Protein 2IEW (pdb70)

InterPro domains:
  IPR005522 Inositol polyphosphate kinase [PF03770] (114-352)
  IPR005522 Inositol polyphosphate kinase [PTHR12400] (5-353)
  IPR038286 Inositol polyphosphate kinase superfamily [G3DSA:3.30.470.160] (25-355)

Foldseek 3Di:
DQKDWAFDDPQQVVALVVQVVFDAQVLQAWNWDQWDPVVTITTITGDPCPPFDFKKKWKKWFFLQADDPVDDVVVSVVRPVLSVQACCNVQGMWTAKIKHQDDPVVVVPDDPVQWDDDPVGSIIIGHRVVRSPDDPVCRLVVVLVSLPQNQDDPVLSLVLLVLVLVLLVSVLVNQQPFQKEAHGKIWMKIAHSDVVVCVVVVVDADSGDPDSPVGRMGIHIDDRSPMDGHPPRGGHVRRSSNSVSSNVSSVVVCPPVD/DAFKDWDQADVQLVVALVVQCVADAQNLQAFAWDDWQPCPGTITITTDPCHPFPFKKKWKKWFFLQADFPPDDPVVNVVRPVLSVQACCNVQRMWTAKIKAQDDPVCVVVDDPVQWDDDPPDRIIIGHRVVRSNDDPVCRLVVVVNSLPQNQDDPVLSLVLLVLVLVLLVSVLVNLQPFQKEAHGKIKMKIFHSDVVVCVVVVVDADSGDDDDPCGRMGIHIDDRNRMDGDPPRGGHPRRSSNSVSSSVSSVVVND

Solvent-accessible surface area: 24132 Å² total; per-residue (Å²): 84,87,64,68,100,52,56,20,109,105,44,1,22,93,3,1,106,52,43,81,128,51,20,75,2,50,40,4,1,4,18,45,76,19,65,77,93,130,136,95,65,46,0,15,10,18,23,19,70,127,44,27,55,65,24,0,31,0,28,0,24,0,0,70,57,8,46,28,100,162,30,70,123,134,68,65,82,115,42,97,150,12,15,142,95,12,2,0,27,61,31,0,0,25,1,23,8,4,90,6,8,53,13,90,78,12,39,132,173,20,51,147,107,37,21,96,87,60,116,128,32,49,19,0,84,0,22,117,88,6,0,104,43,34,67,64,161,50,2,34,98,2,0,62,30,1,0,55,3,54,92,6,58,113,77,35,26,34,51,0,23,41,13,0,0,19,2,0,10,54,0,3,8,0,0,20,85,35,67,2,82,1,21,26,0,0,0,20,0,0,1,0,0,30,40,127,41,0,104,136,56,118,45,103,20,78,57,62,54,92,95,58,120,166,30,0,1,4,7,0,0,30,40,0,24,83,0,90,79,10,95,70,144,28,59,2,82,31,0,5,54,0,0,39,26,0,10,71,15,0,28,134,9,3,74,150,104,94,174,35,92,50,58,109,60,73,10,155,82,40,3,16,104,4,2,100,67,46,71,116,45,22,75,0,34,40,5,0,5,15,31,70,17,58,72,111,143,121,117,67,53,1,13,7,23,13,22,67,122,51,30,56,68,19,1,23,0,28,0,24,0,0,67,54,8,58,21,102,147,20,80,134,157,76,60,88,125,24,102,166,19,14,142,94,11,1,0,18,55,31,0,0,18,1,16,14,9,67,10,6,51,27,96,94,34,37,132,144,17,56,145,107,46,18,90,101,48,124,128,40,48,11,5,81,3,33,117,92,9,0,74,42,37,62,58,153,50,1,35,93,2,0,66,38,1,0,42,4,52,86,8,56,111,78,30,30,75,46,0,22,38,16,0,0,18,3,0,11,54,0,2,6,0,0,14,86,34,58,0,69,1,22,28,0,0,0,20,0,0,1,0,0,28,44,128,44,0,108,145,65,121,52,95,28,107,69,65,51,78,143,97,89,183,36,0,1,5,3,0,0,31,48,0,24,79,2,80,70,7,101,75,120,7,15,2,68,29,0,8,54,0,0,35,27,0,9,72,8,0,33,128,29,14,134

Secondary structure (DSSP, 8-state):
--EEEEEPPHHHHHHHHHH--PPPGGGGSPPEEEEEE---EEEEEE-TTTT-SSEEEEEEEE-S----TT--HHHHHHHHHHHHHSHHHHHSEEEEEEEEE--HHHHHHS-GGGEE--SS-SEEEE-HHHHHH--TTTHHHHHHHHH--TTS-HHHHHHHHHHHHHHHHHHHHHHHH--EEESSEEEEEEEE--HHHHHHTTT---SSPPPS----EEEEEE--TTEEE-TTS---HHHHHHHHHHHHHHHHHTTT--/--SEEEEE--HHHHHHHHHH--PPPGGGTSPPEEEEEE---EEEEEE-TTTT-SSEEEEEEEE-S----TT--HHHHHHHHHHHHTSHHHHHSEEEEEEEEE--TTTGGGS-GGGEE--SSSSEEEE-HHHHHH--TTTHHHHHHHHH--TTS-HHHHHHHHHHHHHHHHHHHHHHHH--EEESS-EEEEEEE--HHHHHHHTT---SSPPP-----EEEEEE--TTEEE-TTS---HHHHHHHHHHHHHHHHHH-

Sequence (514 aa):
GLLIFKPAFPQELEFYKAIQGDAPLCSWMPTYLGVLNESKQYLVLENLLYGFSKPNILDIKLGKTLYDSKASLEKRERMKRVSETTTSGSLGFRICGMKIQKNPSVLNQLSLEYYEEEADSDYIFINKLYGRSRTDQNVSDAIELYFNNPHLSDARKHQLKKTFLKRLQLFYNTMLEEEVRMISSSLLFIYEGDPERWELLNDVDKLMRDDFIDSLSSMSLIDFAHSEITPGKGYDENVIEGVETLLDIFMKFLEHHHDGLLIFKPAFPQELEFYKAIQGDAPLCSWMPTYLGVLNESKQYLVLENLLYGFSKPNILDIKLGKTLYDSKASLEKRERMKRVSETTTSGSLGFRICGMKIQKNPSVLNQLSLEYYEEEADSDYIFINKLYGRSRTDQNVSDAIELYFNNPHLSDARKHQLKKTFLKRLQLFYNTMLEEEVRMISSSLLFIYEGDPERWELLNDVDKLMRDDFIDSLSSMSLIDFAHSEITPGKGYDENVIEGVETLLDIFMKFLE

Nearest PDB structures (foldseek):
  2if8-assembly1_A  TM=1.002E+00  e=9.089E-51  Saccharomyces cerevisiae
  4o4d-assembly1_A  TM=8.044E-01  e=6.545E-17  Entamoeba histolytica HM-1:IMSS-A
  8omi-assembly1_A  TM=8.058E-01  e=1.778E-16  Entamoeba histolytica
  4o4b-assembly1_B  TM=8.090E-01  e=6.482E-16  Entamoeba histolytica HM-1:IMSS-A
  8ppg-assembly2_B  TM=7.981E-01  e=2.207E-14  Homo sapiens

Radius of gyration: 25.8 Å; Cα contacts (8 Å, |Δi|>4): 994; chains: 2; bounding box: 56×82×56 Å

B-factor: mean 34.39, std 13.7, range [11.61, 88.16]

Structure (mmCIF, N/CA/C/O backbone):
data_2IEW
#
_entry.id   2IEW
#
_cell.length_a   186.510
_cell.length_b   186.510
_cell.length_c   50.120
_cell.angle_alpha   90.00
_cell.angle_beta   90.00
_cell.angle_gamma   120.00
#
_symmetry.space_group_name_H-M   'P 63'
#
loop_
_entity.id
_entity.type
_entity.pdbx_description
1 polymer 'Inositol polyphosphate multikinase'
2 non-polymer 'CALCIUM ION'
3 water water
#
loop_
_atom_site.group_PDB
_atom_site.id
_atom_site.type_symbol
_atom_site.label_atom_id
_atom_site.label_alt_id
_atom_site.label_comp_id
_atom_site.label_asym_id
_atom_site.label_entity_id
_atom_site.label_seq_id
_atom_site.pdbx_PDB_ins_code
_atom_site.Cartn_x
_atom_site.Cartn_y
_atom_site.Cartn_z
_atom_site.occupancy
_atom_site.B_iso_or_equiv
_atom_site.auth_seq_id
_atom_site.auth_comp_id
_atom_site.auth_asym_id
_atom_site.auth_atom_id
_atom_site.pdbx_PDB_model_num
ATOM 1 N N . GLY A 1 26 ? 14.043 71.831 31.129 1.00 38.46 26 GLY A N 1
ATOM 2 C CA . GLY A 1 26 ? 14.705 71.604 32.448 1.00 38.04 26 GLY A CA 1
ATOM 3 C C . GLY A 1 26 ? 14.610 72.838 33.323 1.00 37.96 26 GLY A C 1
ATOM 4 O O . GLY A 1 26 ? 15.629 73.395 33.737 1.00 38.00 26 GLY A O 1
ATOM 5 N N . LEU A 1 27 ? 13.383 73.277 33.596 1.00 37.96 27 LEU A N 1
ATOM 6 C CA . LEU A 1 27 ? 13.165 74.449 34.440 1.00 37.84 27 LEU A CA 1
ATOM 7 C C . LEU A 1 27 ? 13.440 74.170 35.914 1.00 37.22 27 LEU A C 1
ATOM 8 O O . LEU A 1 27 ? 13.829 75.075 36.652 1.00 37.33 27 LEU A O 1
ATOM 13 N N . LEU A 1 28 ? 13.234 72.912 36.317 1.00 37.11 28 LEU A N 1
ATOM 14 C CA . LEU A 1 28 ? 13.246 72.482 37.718 1.00 36.37 28 LEU A CA 1
ATOM 15 C C . LEU A 1 28 ? 14.285 71.410 38.044 1.00 36.59 28 LEU A C 1
ATOM 16 O O . LEU A 1 28 ? 14.687 70.628 37.187 1.00 36.44 28 LEU A O 1
ATOM 21 N N . ILE A 1 29 ? 14.711 71.412 39.305 1.00 36.44 29 ILE A N 1
ATOM 22 C CA . ILE A 1 29 ? 15.625 70.436 39.882 1.00 36.46 29 ILE A CA 1
ATOM 23 C C . ILE A 1 29 ? 14.900 69.685 41.005 1.00 36.06 29 ILE A C 1
ATOM 24 O O . ILE A 1 29 ? 14.087 70.267 41.735 1.00 35.75 29 ILE A O 1
ATOM 29 N N . PHE A 1 30 ? 15.183 68.391 41.122 1.00 35.68 30 PHE A N 1
ATOM 30 C CA . PHE A 1 30 ? 14.650 67.586 42.201 1.00 35.70 30 PHE A CA 1
ATOM 31 C C . PHE A 1 30 ? 15.786 67.020 43.028 1.00 35.87 30 PHE A C 1
ATOM 32 O O . PHE A 1 30 ? 16.504 66.125 42.587 1.00 36.39 30 PHE A O 1
ATOM 40 N N . LYS A 1 31 ? 15.946 67.568 44.226 1.00 35.74 31 LYS A N 1
ATOM 41 C CA . LYS A 1 31 ? 17.030 67.212 45.130 1.00 35.51 31 LYS A CA 1
ATOM 42 C C . LYS A 1 31 ? 16.453 66.421 46.298 1.00 35.64 31 LYS A C 1
ATOM 43 O O . LYS A 1 31 ? 15.443 66.829 46.861 1.00 35.09 31 LYS A O 1
ATOM 49 N N . PRO A 1 32 ? 17.082 65.286 46.679 1.00 35.75 32 PRO A N 1
ATOM 50 C CA . PRO A 1 32 ? 16.559 64.593 47.859 1.00 35.51 32 PRO A CA 1
ATOM 51 C C . PRO A 1 32 ? 16.451 65.543 49.054 1.00 35.38 32 PRO A C 1
ATOM 52 O O . PRO A 1 32 ? 17.368 66.331 49.303 1.00 34.62 32 PRO A O 1
ATOM 56 N N . ALA A 1 33 ? 15.315 65.489 49.752 1.00 35.40 33 ALA A N 1
ATOM 57 C CA . ALA A 1 33 ? 15.053 66.404 50.864 1.00 35.52 33 ALA A CA 1
ATOM 58 C C . ALA A 1 33 ? 15.802 66.029 52.133 1.00 35.59 33 ALA A C 1
ATOM 59 O O . ALA A 1 33 ? 15.632 64.942 52.666 1.00 35.76 33 ALA A O 1
ATOM 61 N N . PHE A 1 34 ? 16.636 66.940 52.615 1.00 35.64 34 PHE A N 1
ATOM 62 C CA . PHE A 1 34 ? 17.103 66.850 53.983 1.00 35.48 34 PHE A CA 1
ATOM 63 C C . PHE A 1 34 ? 16.312 67.855 54.806 1.00 34.14 34 PHE A C 1
ATOM 64 O O . PHE A 1 34 ? 16.275 69.035 54.459 1.00 33.17 34 PHE A O 1
ATOM 72 N N . PRO A 1 35 ? 15.651 67.387 55.885 1.00 33.19 35 PRO A N 1
ATOM 73 C CA . PRO A 1 35 ? 14.764 68.271 56.648 1.00 32.45 35 PRO A CA 1
ATOM 74 C C . PRO A 1 35 ? 15.389 69.614 57.031 1.00 31.19 35 PRO A C 1
ATOM 75 O O . PRO A 1 35 ? 14.707 70.631 56.964 1.00 31.57 35 PRO A O 1
ATOM 79 N N . GLN A 1 36 ? 16.664 69.642 57.406 1.00 30.09 36 GLN A N 1
ATOM 80 C CA . GLN A 1 36 ? 17.270 70.927 57.773 1.00 28.39 36 GLN A CA 1
ATOM 81 C C . GLN A 1 36 ? 17.389 71.888 56.579 1.00 27.13 36 GLN A C 1
ATOM 82 O O . GLN A 1 36 ? 17.257 73.097 56.743 1.00 26.28 36 GLN A O 1
ATOM 88 N N . GLU A 1 37 ? 17.654 71.350 55.390 1.00 25.91 37 GLU A N 1
ATOM 89 C CA . GLU A 1 37 ? 17.733 72.184 54.190 1.00 25.40 37 GLU A CA 1
ATOM 90 C C . GLU A 1 37 ? 16.341 72.694 53.830 1.00 25.51 37 GLU A C 1
ATOM 91 O O . GLU A 1 37 ? 16.178 73.882 53.551 1.00 25.37 37 GLU A O 1
ATOM 97 N N . LEU A 1 38 ? 15.339 71.812 53.875 1.00 26.05 38 LEU A N 1
ATOM 98 C CA . LEU A 1 38 ? 13.966 72.232 53.683 1.00 26.90 38 LEU A CA 1
ATOM 99 C C . LEU A 1 38 ? 13.576 73.330 54.677 1.00 26.94 38 LEU A C 1
ATOM 100 O O . LEU A 1 38 ? 12.962 74.325 54.292 1.00 27.39 38 LEU A O 1
ATOM 105 N N . GLU A 1 39 ? 13.921 73.159 55.952 1.00 27.36 39 GLU A N 1
ATOM 106 C CA . GLU A 1 39 ? 13.598 74.191 56.942 1.00 27.36 39 GLU A CA 1
ATOM 107 C C . GLU A 1 39 ? 14.272 75.529 56.645 1.00 26.25 39 GLU A C 1
ATOM 108 O O . GLU A 1 39 ? 13.670 76.578 56.854 1.00 26.14 39 GLU A O 1
ATOM 114 N N . PHE A 1 40 ? 15.515 75.491 56.166 1.00 24.95 40 PHE A N 1
ATOM 115 C CA . PHE A 1 40 ? 16.224 76.722 55.801 1.00 24.05 40 PHE A CA 1
ATOM 116 C C . PHE A 1 40 ? 15.563 77.478 54.640 1.00 23.72 40 PHE A C 1
ATOM 117 O O . PHE A 1 40 ? 15.422 78.708 54.703 1.00 23.10 40 PHE A O 1
ATOM 125 N N . TYR A 1 41 ? 15.180 76.756 53.583 1.00 24.18 41 TYR A N 1
ATOM 126 C CA . TYR A 1 41 ? 14.462 77.380 52.456 1.00 23.96 41 TYR A CA 1
ATOM 127 C C . TYR A 1 41 ? 13.152 77.983 52.913 1.00 25.21 41 TYR A C 1
ATOM 128 O O . TYR A 1 41 ? 12.813 79.104 52.526 1.00 25.26 41 TYR A O 1
ATOM 137 N N . LYS A 1 42 ? 12.420 77.232 53.732 1.00 26.42 42 LYS A N 1
ATOM 138 C CA . LYS A 1 42 ? 11.142 77.690 54.283 1.00 28.34 42 LYS A CA 1
ATOM 139 C C . LYS A 1 42 ? 11.318 78.917 55.182 1.00 28.95 42 LYS A C 1
ATOM 140 O O . LYS A 1 42 ? 10.536 79.859 55.116 1.00 29.74 42 LYS A O 1
ATOM 146 N N . ALA A 1 43 ? 12.364 78.925 56.006 1.00 30.11 43 ALA A N 1
ATOM 147 C CA . ALA A 1 43 ? 12.605 80.066 56.882 1.00 30.50 43 ALA A CA 1
ATOM 148 C C . ALA A 1 43 ? 12.978 81.333 56.110 1.00 31.14 43 ALA A C 1
ATOM 149 O O . ALA A 1 43 ? 12.566 82.425 56.489 1.00 31.34 43 ALA A O 1
ATOM 151 N N . ILE A 1 44 ? 13.762 81.197 55.048 1.00 31.78 44 ILE A N 1
ATOM 152 C CA . ILE A 1 44 ? 14.159 82.358 54.246 1.00 33.35 44 ILE A CA 1
ATOM 153 C C . ILE A 1 44 ? 13.034 82.855 53.325 1.00 34.90 44 ILE A C 1
ATOM 154 O O . ILE A 1 44 ? 12.665 84.037 53.370 1.00 35.30 44 ILE A O 1
ATOM 159 N N . GLN A 1 45 ? 12.476 81.942 52.523 1.00 36.21 45 GLN A N 1
ATOM 160 C CA . GLN A 1 45 ? 11.661 82.302 51.346 1.00 37.16 45 GLN A CA 1
ATOM 161 C C . GLN A 1 45 ? 10.160 82.255 51.594 1.00 37.12 45 GLN A C 1
ATOM 162 O O . GLN A 1 45 ? 9.696 81.616 52.544 1.00 37.92 45 GLN A O 1
ATOM 168 N N . GLY A 1 58 ? 20.096 99.596 50.429 1.00 28.95 58 GLY A N 1
ATOM 169 C CA . GLY A 1 58 ? 19.363 98.645 49.619 1.00 28.50 58 GLY A CA 1
ATOM 170 C C . GLY A 1 58 ? 20.209 97.443 49.231 1.00 28.30 58 GLY A C 1
ATOM 171 O O . GLY A 1 58 ? 20.311 97.107 48.044 1.00 28.92 58 GLY A O 1
ATOM 172 N N . ASP A 1 59 ? 20.816 96.786 50.217 1.00 27.23 59 ASP A N 1
ATOM 173 C CA . ASP A 1 59 ? 21.560 95.550 49.951 1.00 26.44 59 ASP A CA 1
ATOM 174 C C . ASP A 1 59 ? 20.591 94.439 49.590 1.00 25.56 59 ASP A C 1
ATOM 175 O O . ASP A 1 59 ? 19.449 94.446 50.041 1.00 25.89 59 ASP A O 1
ATOM 180 N N . ALA A 1 60 ? 21.026 93.498 48.761 1.00 24.12 60 ALA A N 1
ATOM 181 C CA . ALA A 1 60 ? 20.164 92.396 48.377 1.00 23.63 60 ALA A CA 1
ATOM 182 C C . ALA A 1 60 ? 19.890 91.482 49.578 1.00 23.14 60 ALA A C 1
ATOM 183 O O . ALA A 1 60 ? 20.807 91.221 50.365 1.00 23.00 60 ALA A O 1
ATOM 185 N N . PRO A 1 61 ? 18.640 90.970 49.718 1.00 22.44 61 PRO A N 1
ATOM 186 C CA . PRO A 1 61 ? 18.404 89.974 50.766 1.00 22.44 61 PRO A CA 1
ATOM 187 C C . PRO A 1 61 ? 18.994 88.634 50.363 1.00 22.15 61 PRO A C 1
ATOM 188 O O . PRO A 1 61 ? 19.165 88.373 49.164 1.00 22.18 61 PRO A O 1
ATOM 192 N N . LEU A 1 62 ? 19.282 87.794 51.352 1.00 22.38 62 LEU A N 1
ATOM 193 C CA . LEU A 1 62 ? 19.860 86.475 51.104 1.00 22.71 62 LEU A CA 1
ATOM 194 C C . LEU A 1 62 ? 19.073 85.686 50.063 1.00 22.74 62 LEU A C 1
ATOM 195 O O . LEU A 1 62 ? 19.676 85.031 49.230 1.00 21.89 62 LEU A O 1
ATOM 200 N N . CYS A 1 63 ? 17.738 85.758 50.099 1.00 23.21 63 CYS A N 1
ATOM 201 C CA . CYS A 1 63 ? 16.912 84.909 49.224 1.00 24.05 63 CYS A CA 1
ATOM 202 C C . CYS A 1 63 ? 17.184 85.172 47.755 1.00 23.36 63 CYS A C 1
ATOM 203 O O . CYS A 1 63 ? 16.964 84.296 46.916 1.00 23.92 63 CYS A O 1
ATOM 206 N N . SER A 1 64 ? 17.649 86.370 47.432 1.00 22.38 64 SER A N 1
ATOM 207 C CA . SER A 1 64 ? 17.847 86.710 46.037 1.00 23.01 64 SER A CA 1
ATOM 208 C C . SER A 1 64 ? 19.110 86.030 45.461 1.00 22.10 64 SER A C 1
ATOM 209 O O . SER A 1 64 ? 19.295 86.004 44.237 1.00 21.92 64 SER A O 1
ATOM 212 N N . TRP A 1 65 ? 19.954 85.467 46.335 1.00 20.85 65 TRP A N 1
ATOM 213 C CA . TRP A 1 65 ? 21.160 84.720 45.891 1.00 20.31 65 TRP A CA 1
ATOM 214 C C . TRP A 1 65 ? 20.855 83.237 45.757 1.00 20.63 65 TRP A C 1
ATOM 215 O O . TRP A 1 65 ? 21.598 82.509 45.137 1.00 20.81 65 TRP A O 1
ATOM 226 N N . MET A 1 66 ? 19.759 82.798 46.369 1.00 20.89 66 MET A N 1
ATOM 227 C CA . MET A 1 66 ? 19.431 81.383 46.486 1.00 22.36 66 MET A CA 1
ATOM 228 C C . MET A 1 66 ? 18.604 80.943 45.288 1.00 22.12 66 MET A C 1
ATOM 229 O O . MET A 1 66 ? 17.910 81.788 44.707 1.00 22.57 66 MET A O 1
ATOM 234 N N . PRO A 1 67 ? 18.619 79.631 44.933 1.00 22.06 67 PRO A N 1
ATOM 235 C CA . PRO A 1 67 ? 17.602 79.168 43.959 1.00 22.27 67 PRO A CA 1
ATOM 236 C C . PRO A 1 67 ? 16.218 79.362 44.551 1.00 22.61 67 PRO A C 1
ATOM 237 O O . PRO A 1 67 ? 16.067 79.337 45.780 1.00 21.35 67 PRO A O 1
ATOM 241 N N . THR A 1 68 ? 15.207 79.575 43.703 1.00 23.21 68 THR A N 1
ATOM 242 C CA . THR A 1 68 ? 13.855 79.651 44.190 1.00 24.06 68 THR A CA 1
ATOM 243 C C . THR A 1 68 ? 13.392 78.268 44.629 1.00 23.98 68 THR A C 1
ATOM 244 O O . THR A 1 68 ? 13.449 77.306 43.872 1.00 24.05 68 THR A O 1
ATOM 248 N N . TYR A 1 69 ? 12.919 78.186 45.857 1.00 24.19 69 TYR A N 1
ATOM 249 C CA . TYR A 1 69 ? 12.347 76.968 46.390 1.00 24.77 69 TYR A CA 1
ATOM 250 C C . TYR A 1 69 ? 10.850 76.933 46.028 1.00 25.76 69 TYR A C 1
ATOM 251 O O . TYR A 1 69 ? 10.131 77.891 46.316 1.00 25.74 69 TYR A O 1
ATOM 260 N N . LEU A 1 70 ? 10.380 75.845 45.407 1.00 26.49 70 LEU A N 1
ATOM 261 C CA . LEU A 1 70 ? 8.978 75.766 44.951 1.00 26.93 70 LEU A CA 1
ATOM 262 C C . LEU A 1 70 ? 8.057 74.860 45.757 1.00 27.60 70 LEU A C 1
ATOM 263 O O . LEU A 1 70 ? 6.837 75.035 45.735 1.00 27.59 70 LEU A O 1
ATOM 268 N N . GLY A 1 71 ? 8.637 73.884 46.440 1.00 28.26 71 GLY A N 1
ATOM 269 C CA . GLY A 1 71 ? 7.866 72.933 47.223 1.00 28.27 71 GLY A CA 1
ATOM 270 C C . GLY A 1 71 ? 8.525 71.573 47.269 1.00 29.26 71 GLY A C 1
ATOM 271 O O . GLY A 1 71 ? 9.744 71.438 47.073 1.00 28.41 71 GLY A O 1
ATOM 272 N N . VAL A 1 72 ? 7.727 70.559 47.559 1.00 30.19 72 VAL A N 1
ATOM 273 C CA . VAL A 1 72 ? 8.243 69.206 47.658 1.00 31.98 72 VAL A CA 1
ATOM 274 C C . VAL A 1 72 ? 7.503 68.251 46.738 1.00 33.52 72 VAL A C 1
ATOM 275 O O . VAL A 1 72 ? 6.322 68.445 46.424 1.00 33.97 72 VAL A O 1
ATOM 279 N N . LEU A 1 73 ? 8.209 67.216 46.310 1.00 35.27 73 LEU A N 1
ATOM 280 C CA . LEU A 1 73 ? 7.600 66.139 45.567 1.00 37.44 73 LEU A CA 1
ATOM 281 C C . LEU A 1 73 ? 7.817 64.844 46.341 1.00 39.17 73 LEU A C 1
ATOM 282 O O . LEU A 1 73 ? 8.907 64.602 46.848 1.00 38.91 73 LEU A O 1
ATOM 287 N N . ASN A 1 74 ? 6.768 64.032 46.463 1.00 41.72 74 ASN A N 1
ATOM 288 C CA . ASN A 1 74 ? 6.881 62.736 47.148 1.00 44.23 74 ASN A CA 1
ATOM 289 C C . ASN A 1 74 ? 6.893 61.543 46.180 1.00 45.93 74 ASN A C 1
ATOM 290 O O . ASN A 1 74 ? 6.298 61.607 45.099 1.00 46.48 74 ASN A O 1
ATOM 295 N N . GLU A 1 75 ? 7.568 60.462 46.577 1.00 47.78 75 GLU A N 1
ATOM 296 C CA . GLU A 1 75 ? 7.725 59.264 45.736 1.00 49.32 75 GLU A CA 1
ATOM 297 C C . GLU A 1 75 ? 6.546 58.301 45.890 1.00 49.49 75 GLU A C 1
ATOM 298 O O . GLU A 1 75 ? 6.311 57.754 46.973 1.00 50.09 75 GLU A O 1
ATOM 304 N N . SER A 1 111 ? 8.117 56.253 51.167 1.00 49.80 111 SER A N 1
ATOM 305 C CA . SER A 1 111 ? 8.240 57.362 50.222 1.00 49.61 111 SER A CA 1
ATOM 306 C C . SER A 1 111 ? 9.574 58.108 50.349 1.00 49.44 111 SER A C 1
ATOM 307 O O . SER A 1 111 ? 10.128 58.245 51.445 1.00 49.57 111 SER A O 1
ATOM 310 N N . LYS A 1 112 ? 10.069 58.579 49.205 1.00 48.82 112 LYS A N 1
ATOM 311 C CA . LYS A 1 112 ? 11.253 59.431 49.105 1.00 48.18 112 LYS A CA 1
ATOM 312 C C . LYS A 1 112 ? 10.773 60.861 48.818 1.00 47.11 112 LYS A C 1
ATOM 313 O O . LYS A 1 112 ? 9.959 61.068 47.913 1.00 47.40 112 LYS A O 1
ATOM 319 N N . GLN A 1 113 ? 11.246 61.837 49.592 1.00 45.57 113 GLN A N 1
ATOM 320 C CA . GLN A 1 113 ? 10.881 63.252 49.368 1.00 44.01 113 GLN A CA 1
ATOM 321 C C . GLN A 1 113 ? 11.993 64.064 48.656 1.00 42.30 113 GLN A C 1
ATOM 322 O O . GLN A 1 113 ? 13.178 63.886 48.940 1.00 42.02 113 GLN A O 1
ATOM 328 N N . TYR A 1 114 ? 11.593 64.935 47.723 1.00 40.19 114 TYR A N 1
ATOM 329 C CA . TYR A 1 114 ? 12.522 65.795 46.965 1.00 38.14 114 TYR A CA 1
ATOM 330 C C . TYR A 1 114 ? 12.166 67.260 47.137 1.00 36.62 114 TYR A C 1
ATOM 331 O O . TYR A 1 114 ? 10.984 67.600 47.194 1.00 35.97 114 TYR A O 1
ATOM 340 N N . LEU A 1 115 ? 13.183 68.119 47.229 1.00 34.66 115 LEU A N 1
ATOM 341 C CA . LEU A 1 115 ? 12.987 69.558 47.152 1.00 32.86 115 LEU A CA 1
ATOM 342 C C . LEU A 1 115 ? 12.875 69.892 45.696 1.00 31.68 115 LEU A C 1
ATOM 343 O O . LEU A 1 115 ? 13.671 69.413 44.895 1.00 31.04 115 LEU A O 1
ATOM 348 N N . VAL A 1 116 ? 11.913 70.737 45.355 1.00 30.00 116 VAL A N 1
ATOM 349 C CA . VAL A 1 116 ? 11.782 71.197 43.991 1.00 29.01 116 VAL A CA 1
ATOM 350 C C . VAL A 1 116 ? 12.360 72.594 43.940 1.00 28.13 116 VAL A C 1
ATOM 351 O O . VAL A 1 116 ? 11.859 73.501 44.601 1.00 28.06 116 VAL A O 1
ATOM 355 N N . LEU A 1 117 ? 13.420 72.761 43.154 1.00 26.81 117 LEU A N 1
ATOM 356 C CA . LEU A 1 117 ? 14.079 74.052 43.050 1.00 25.71 117 LEU A CA 1
ATOM 357 C C . LEU A 1 117 ? 14.154 74.513 41.617 1.00 25.12 117 LEU A C 1
ATOM 358 O O . LEU A 1 117 ? 14.121 73.701 40.702 1.00 24.81 117 LEU A O 1
ATOM 363 N N . GLU A 1 118 ? 14.218 75.829 41.435 1.00 24.62 118 GLU A N 1
ATOM 364 C CA . GLU A 1 118 ? 14.574 76.435 40.164 1.00 25.27 118 GLU A CA 1
ATOM 365 C C . GLU A 1 118 ? 15.922 75.857 39.724 1.00 24.40 118 GLU A C 1
ATOM 366 O O . GLU A 1 118 ? 16.847 75.815 40.519 1.00 24.57 118 GLU A O 1
ATOM 372 N N . ASN A 1 119 ? 16.006 75.385 38.480 1.00 24.33 119 ASN A N 1
ATOM 373 C CA . ASN A 1 119 ? 17.270 74.962 37.868 1.00 23.87 119 ASN A CA 1
ATOM 374 C C . ASN A 1 119 ? 18.102 76.161 37.444 1.00 23.25 119 ASN A C 1
ATOM 375 O O . ASN A 1 119 ? 17.755 76.877 36.508 1.00 22.15 119 ASN A O 1
ATOM 380 N N . LEU A 1 120 ? 19.229 76.356 38.119 1.00 22.66 120 LEU A N 1
ATOM 381 C CA . LEU A 1 120 ? 20.076 77.504 37.841 1.00 22.59 120 LEU A CA 1
ATOM 382 C C . LEU A 1 120 ? 20.753 77.469 36.446 1.00 22.45 120 LEU A C 1
ATOM 383 O O . LEU A 1 120 ? 21.199 78.509 35.938 1.00 21.37 120 LEU A O 1
ATOM 388 N N . LEU A 1 121 ? 20.824 76.272 35.859 1.00 22.44 121 LEU A N 1
ATOM 389 C CA . LEU A 1 121 ? 21.375 76.052 34.509 1.00 23.55 121 LEU A CA 1
ATOM 390 C C . LEU A 1 121 ? 20.405 76.433 33.399 1.00 24.32 121 LEU A C 1
ATOM 391 O O . LEU A 1 121 ? 20.818 76.657 32.266 1.00 24.03 121 LEU A O 1
ATOM 396 N N . TYR A 1 122 ? 19.118 76.527 33.726 1.00 26.13 122 TYR A N 1
ATOM 397 C CA . TYR A 1 122 ? 18.105 76.832 32.718 1.00 27.49 122 TYR A CA 1
ATOM 398 C C . TYR A 1 122 ? 18.422 78.085 31.916 1.00 27.33 122 TYR A C 1
ATOM 399 O O . TYR A 1 122 ? 18.754 79.128 32.477 1.00 27.44 122 TYR A O 1
ATOM 408 N N . GLY A 1 123 ? 18.319 77.988 30.591 1.00 27.12 123 GLY A N 1
ATOM 409 C CA . GLY A 1 123 ? 18.554 79.163 29.751 1.00 26.66 123 GLY A CA 1
ATOM 410 C C . GLY A 1 123 ? 19.964 79.318 29.207 1.00 26.68 123 GLY A C 1
ATOM 411 O O . GLY A 1 123 ? 20.176 80.053 28.236 1.00 27.11 123 GLY A O 1
ATOM 412 N N . PHE A 1 124 ? 20.937 78.652 29.834 1.00 25.37 124 PHE A N 1
ATOM 413 C CA . PHE A 1 124 ? 22.306 78.671 29.332 1.00 24.29 124 PHE A CA 1
ATOM 414 C C . PHE A 1 124 ? 22.406 77.736 28.160 1.00 24.31 124 PHE A C 1
ATOM 415 O O . PHE A 1 124 ? 21.806 76.658 28.160 1.00 24.91 124 PHE A O 1
ATOM 423 N N . SER A 1 125 ? 23.168 78.140 27.159 1.00 24.03 125 SER A N 1
ATOM 424 C CA . SER A 1 125 ? 23.449 77.251 26.029 1.00 24.43 125 SER A CA 1
ATOM 425 C C . SER A 1 125 ? 24.572 76.250 26.356 1.00 24.14 125 SER A C 1
ATOM 426 O O . SER A 1 125 ? 24.374 75.019 26.307 1.00 24.70 125 SER A O 1
ATOM 429 N N . LYS A 1 126 ? 25.747 76.779 26.691 1.00 23.00 126 LYS A N 1
ATOM 430 C CA . LYS A 1 126 ? 26.864 75.973 27.137 1.00 22.77 126 LYS A CA 1
ATOM 431 C C . LYS A 1 126 ? 27.265 76.494 28.523 1.00 21.76 126 LYS A C 1
ATOM 432 O O . LYS A 1 126 ? 28.177 77.303 28.626 1.00 21.92 126 LYS A O 1
ATOM 438 N N . PRO A 1 127 ? 26.540 76.086 29.592 1.00 21.22 127 PRO A N 1
ATOM 439 C CA . PRO A 1 127 ? 26.919 76.574 30.932 1.00 20.84 127 PRO A CA 1
ATOM 440 C C . PRO A 1 127 ? 28.285 76.041 31.343 1.00 20.07 127 PRO A C 1
ATOM 441 O O . PRO A 1 127 ? 28.573 74.869 31.086 1.00 20.49 127 PRO A O 1
ATOM 445 N N . ASN A 1 128 ? 29.123 76.906 31.921 1.00 19.59 128 ASN A N 1
ATOM 446 C CA . ASN A 1 128 ? 30.398 76.533 32.539 1.00 19.01 128 ASN A CA 1
ATOM 447 C C . ASN A 1 128 ? 30.324 76.831 34.054 1.00 18.63 128 ASN A C 1
ATOM 448 O O . ASN A 1 128 ? 30.122 77.984 34.442 1.00 16.78 128 ASN A O 1
ATOM 453 N N . ILE A 1 129 ? 30.482 75.788 34.878 1.00 17.89 129 ILE A N 1
ATOM 454 C CA . ILE A 1 129 ? 30.074 75.774 36.297 1.00 17.23 129 ILE A CA 1
ATOM 455 C C . ILE A 1 129 ? 31.237 75.628 37.245 1.00 17.99 129 ILE A C 1
ATOM 456 O O . ILE A 1 129 ? 32.103 74.773 37.049 1.00 17.72 129 ILE A O 1
ATOM 461 N N . LEU A 1 130 ? 31.256 76.464 38.281 1.00 17.91 130 LEU A N 1
ATOM 462 C CA . LEU A 1 130 ? 32.271 76.401 39.321 1.00 17.82 130 LEU A CA 1
ATOM 463 C C . LEU A 1 130 ? 31.567 76.376 40.669 1.00 18.39 130 LEU A C 1
ATOM 464 O O . LEU A 1 130 ? 30.784 77.266 40.958 1.00 17.67 130 LEU A O 1
ATOM 469 N N . ASP A 1 131 ? 31.844 75.344 41.469 1.00 18.73 131 ASP A N 1
ATOM 470 C CA . ASP A 1 131 ? 31.319 75.221 42.829 1.00 19.55 131 ASP A CA 1
ATOM 471 C C . ASP A 1 131 ? 32.433 75.500 43.867 1.00 18.91 131 ASP A C 1
ATOM 472 O O . ASP A 1 131 ? 33.460 74.850 43.879 1.00 18.77 131 ASP A O 1
ATOM 477 N N . ILE A 1 132 ? 32.217 76.503 44.712 1.00 18.71 132 ILE A N 1
ATOM 478 C CA . ILE A 1 132 ? 33.158 76.869 45.779 1.00 17.85 132 ILE A CA 1
ATOM 479 C C . ILE A 1 132 ? 32.490 76.735 47.153 1.00 18.08 132 ILE A C 1
ATOM 480 O O . ILE A 1 132 ? 31.408 77.304 47.380 1.00 17.85 132 ILE A O 1
ATOM 485 N N . LYS A 1 133 ? 33.102 75.940 48.033 1.00 16.97 133 LYS A N 1
ATOM 486 C CA . LYS A 1 133 ? 32.660 75.790 49.428 1.00 17.96 133 LYS A CA 1
ATOM 487 C C . LYS A 1 133 ? 33.136 76.947 50.299 1.00 18.08 133 LYS A C 1
ATOM 488 O O . LYS A 1 133 ? 34.321 77.271 50.293 1.00 18.28 133 LYS A O 1
ATOM 494 N N . LEU A 1 134 ? 32.214 77.540 51.051 1.00 17.58 134 LEU A N 1
ATOM 495 C CA . LEU A 1 134 ? 32.493 78.712 51.891 1.00 18.14 134 LEU A CA 1
ATOM 496 C C . LEU A 1 134 ? 32.669 78.358 53.357 1.00 18.56 134 LEU A C 1
ATOM 497 O O . LEU A 1 134 ? 31.861 77.599 53.928 1.00 18.12 134 LEU A O 1
ATOM 502 N N . GLY A 1 135 ? 33.701 78.931 53.971 1.00 18.78 135 GLY A N 1
ATOM 503 C CA . GLY A 1 135 ? 33.941 78.811 55.396 1.00 19.37 135 GLY A CA 1
ATOM 504 C C . GLY A 1 135 ? 35.281 78.175 55.727 1.00 20.87 135 GLY A C 1
ATOM 505 O O . GLY A 1 135 ? 35.730 77.283 55.004 1.00 21.75 135 GLY A O 1
ATOM 506 N N . LYS A 1 136 ? 35.917 78.640 56.806 1.00 21.07 136 LYS A N 1
ATOM 507 C CA . LYS A 1 136 ? 37.062 77.925 57.410 1.00 22.33 136 LYS A CA 1
ATOM 508 C C . LYS A 1 136 ? 36.572 76.695 58.166 1.00 22.78 136 LYS A C 1
ATOM 509 O O . LYS A 1 136 ? 37.097 75.597 57.968 1.00 24.30 136 LYS A O 1
ATOM 515 N N . THR A 1 137 ? 35.566 76.884 59.019 1.00 22.22 137 THR A N 1
ATOM 516 C CA . THR A 1 137 ? 34.951 75.805 59.808 1.00 22.96 137 THR A CA 1
ATOM 517 C C . THR A 1 137 ? 33.908 75.052 59.001 1.00 23.17 137 THR A C 1
ATOM 518 O O . THR A 1 137 ? 33.015 75.653 58.392 1.00 23.26 137 THR A O 1
ATOM 522 N N . LEU A 1 138 ? 34.022 73.732 58.987 1.00 23.91 138 LEU A N 1
ATOM 523 C CA . LEU A 1 138 ? 33.267 72.945 58.015 1.00 24.86 138 LEU A CA 1
ATOM 524 C C . LEU A 1 138 ? 32.372 71.889 58.659 1.00 26.16 138 LEU A C 1
ATOM 525 O O . LEU A 1 138 ? 31.971 70.934 57.988 1.00 26.79 138 LEU A O 1
ATOM 530 N N . TYR A 1 139 ? 32.067 72.078 59.949 1.00 26.86 139 TYR A N 1
ATOM 531 C CA . TYR A 1 139 ? 31.107 71.254 60.689 1.00 28.48 139 TYR A CA 1
ATOM 532 C C . TYR A 1 139 ? 30.182 72.157 61.513 1.00 29.17 139 TYR A C 1
ATOM 533 O O . TYR A 1 139 ? 30.529 73.295 61.853 1.00 28.36 139 TYR A O 1
ATOM 542 N N . ASP A 1 140 ? 28.983 71.651 61.791 1.00 31.29 140 ASP A N 1
ATOM 543 C CA . ASP A 1 140 ? 28.023 72.338 62.661 1.00 33.05 140 ASP A CA 1
ATOM 544 C C . ASP A 1 140 ? 27.926 71.590 63.996 1.00 34.75 140 ASP A C 1
ATOM 545 O O . ASP A 1 140 ? 28.707 70.662 64.234 1.00 34.94 140 ASP A O 1
ATOM 550 N N . SER A 1 141 ? 26.985 71.977 64.857 1.00 36.88 141 SER A N 1
ATOM 551 C CA . SER A 1 141 ? 26.847 71.352 66.190 1.00 39.03 141 SER A CA 1
ATOM 552 C C . SER A 1 141 ? 26.340 69.916 66.121 1.00 40.34 141 SER A C 1
ATOM 553 O O . SER A 1 141 ? 26.721 69.068 66.931 1.00 40.62 141 SER A O 1
ATOM 556 N N . LYS A 1 142 ? 25.463 69.651 65.162 1.00 41.90 142 LYS A N 1
ATOM 557 C CA . LYS A 1 142 ? 24.794 68.355 65.079 1.00 43.76 142 LYS A CA 1
ATOM 558 C C . LYS A 1 142 ? 25.716 67.217 64.588 1.00 44.66 142 LYS A C 1
ATOM 559 O O . LYS A 1 142 ? 25.298 66.059 64.518 1.00 45.12 142 LYS A O 1
ATOM 565 N N . ALA A 1 143 ? 26.971 67.552 64.280 1.00 45.92 143 ALA A N 1
ATOM 566 C CA . ALA A 1 143 ? 27.925 66.598 63.702 1.00 46.86 143 ALA A CA 1
ATOM 567 C C . ALA A 1 143 ? 28.502 65.639 64.734 1.00 47.55 143 ALA A C 1
ATOM 568 O O . ALA A 1 143 ? 28.919 66.058 65.821 1.00 47.35 143 ALA A O 1
ATOM 570 N N . SER A 1 144 ? 28.546 64.354 64.380 1.00 48.56 144 SER A N 1
ATOM 571 C CA . SER A 1 144 ? 29.235 63.362 65.209 1.00 49.44 144 SER A CA 1
ATOM 572 C C . SER A 1 144 ? 30.727 63.675 65.217 1.00 50.26 144 SER A C 1
ATOM 573 O O . SER A 1 144 ? 31.281 64.110 64.200 1.00 50.28 144 SER A O 1
ATOM 576 N N . LEU A 1 145 ? 31.375 63.470 66.362 1.00 51.25 145 LEU A N 1
ATOM 577 C CA . LEU A 1 145 ? 32.801 63.776 66.479 1.00 52.15 145 LEU A CA 1
ATOM 578 C C . LEU A 1 145 ? 33.681 63.046 65.449 1.00 52.41 145 LEU A C 1
ATOM 579 O O . LEU A 1 145 ? 34.783 63.499 65.144 1.00 52.57 145 LEU A O 1
ATOM 584 N N . GLU A 1 146 ? 33.174 61.946 64.897 1.00 52.56 146 GLU A N 1
ATOM 585 C CA . GLU A 1 146 ? 33.837 61.248 63.796 1.00 53.10 146 GLU A CA 1
ATOM 586 C C . GLU A 1 146 ? 33.890 62.120 62.539 1.00 52.56 146 GLU A C 1
ATOM 587 O O . GLU A 1 146 ? 34.931 62.221 61.893 1.00 52.79 146 GLU A O 1
ATOM 593 N N . LYS A 1 147 ? 32.766 62.736 62.183 1.00 51.98 147 LYS A N 1
ATOM 594 C CA . LYS A 1 147 ? 32.762 63.649 61.047 1.00 51.25 147 LYS A CA 1
ATOM 595 C C . LYS A 1 147 ? 33.307 65.018 61.408 1.00 50.27 147 LYS A C 1
ATOM 596 O O . LYS A 1 147 ? 33.947 65.645 60.581 1.00 50.16 147 LYS A O 1
ATOM 602 N N . ARG A 1 148 ? 33.078 65.468 62.640 1.00 49.14 148 ARG A N 1
ATOM 603 C CA . ARG A 1 148 ? 33.731 66.680 63.144 1.00 48.36 148 ARG A CA 1
ATOM 604 C C . ARG A 1 148 ? 35.247 66.602 62.909 1.00 47.15 148 ARG A C 1
ATOM 605 O O . ARG A 1 148 ? 35.860 67.567 62.446 1.00 46.79 148 ARG A O 1
ATOM 613 N N . GLU A 1 149 ? 35.828 65.437 63.211 1.00 45.68 149 GLU A N 1
ATOM 614 C CA . GLU A 1 149 ? 37.255 65.188 62.994 1.00 44.25 149 GLU A CA 1
ATOM 615 C C . GLU A 1 149 ? 37.619 65.125 61.518 1.00 42.61 149 GLU A C 1
ATOM 616 O O . GLU A 1 149 ? 38.695 65.575 61.126 1.00 41.98 149 GLU A O 1
ATOM 622 N N . ARG A 1 150 ? 36.730 64.557 60.710 1.00 40.57 150 ARG A N 1
ATOM 623 C CA . ARG A 1 150 ? 36.964 64.477 59.278 1.00 39.70 150 ARG A CA 1
ATOM 624 C C . ARG A 1 150 ? 36.911 65.876 58.649 1.00 37.94 150 ARG A C 1
ATOM 625 O O . ARG A 1 150 ? 37.711 66.190 57.773 1.00 37.79 150 ARG A O 1
ATOM 633 N N . MET A 1 151 ? 35.997 66.713 59.141 1.00 36.10 151 MET A N 1
ATOM 634 C CA . MET A 1 151 ? 35.813 68.069 58.633 1.00 34.66 151 MET A CA 1
ATOM 635 C C . MET A 1 151 ? 36.924 69.017 59.049 1.00 33.51 151 MET A C 1
ATOM 636 O O . MET A 1 151 ? 37.258 69.933 58.301 1.00 33.09 151 MET A O 1
ATOM 641 N N . LYS A 1 152 ? 37.480 68.818 60.243 1.00 31.69 152 LYS A N 1
ATOM 642 C CA . LYS A 1 152 ? 38.658 69.590 60.663 1.00 30.48 152 LYS A CA 1
ATOM 643 C C . LYS A 1 152 ? 39.874 69.256 59.782 1.00 29.42 152 LYS A C 1
ATOM 644 O O . LYS A 1 152 ? 40.640 70.147 59.405 1.00 28.47 152 LYS A O 1
ATOM 650 N N . ARG A 1 153 ? 40.019 67.981 59.435 1.00 28.90 153 ARG A N 1
ATOM 651 C CA . ARG A 1 153 ? 41.067 67.523 58.521 1.00 29.16 153 ARG A CA 1
ATOM 652 C C . ARG A 1 153 ? 40.927 68.172 57.137 1.00 28.00 153 ARG A C 1
ATOM 653 O O . ARG A 1 153 ? 41.896 68.694 56.590 1.00 27.63 153 ARG A O 1
ATOM 661 N N . VAL A 1 154 ? 39.727 68.135 56.567 1.00 27.57 154 VAL A N 1
ATOM 662 C CA . VAL A 1 154 ? 39.482 68.830 55.298 1.00 26.81 154 VAL A CA 1
ATOM 663 C C . VAL A 1 154 ? 39.851 70.315 55.372 1.00 25.94 154 VAL A C 1
ATOM 664 O O . VAL A 1 154 ? 40.545 70.839 54.504 1.00 26.01 154 VAL A O 1
ATOM 668 N N . SER A 1 155 ? 39.400 70.995 56.414 1.00 25.48 155 SER A N 1
ATOM 669 C CA . SER A 1 155 ? 39.702 72.401 56.558 1.00 25.97 155 SER A CA 1
ATOM 670 C C . SER A 1 155 ? 41.200 72.636 56.652 1.00 25.61 155 SER A C 1
ATOM 671 O O . SER A 1 155 ? 41.744 73.513 55.991 1.00 25.81 155 SER A O 1
ATOM 674 N N . GLU A 1 156 ? 41.855 71.842 57.485 1.00 24.92 156 GLU A N 1
ATOM 675 C CA . GLU A 1 156 ? 43.258 72.044 57.773 1.00 24.65 156 GLU A CA 1
ATOM 676 C C . GLU A 1 156 ? 44.171 71.764 56.577 1.00 24.05 156 GLU A C 1
ATOM 677 O O . GLU A 1 156 ? 45.263 72.309 56.500 1.00 24.13 156 GLU A O 1
ATOM 683 N N . THR A 1 157 ? 43.721 70.926 55.649 1.00 23.28 157 THR A N 1
ATOM 684 C CA . THR A 1 157 ? 44.575 70.504 54.534 1.00 23.26 157 THR A CA 1
ATOM 685 C C . THR A 1 157 ? 44.245 71.135 53.176 1.00 23.00 157 THR A C 1
ATOM 686 O O . THR A 1 157 ? 44.906 70.848 52.200 1.00 23.51 157 THR A O 1
ATOM 690 N N . THR A 1 158 ? 43.241 72.005 53.119 1.00 21.72 158 THR A N 1
ATOM 691 C CA . THR A 1 158 ? 42.866 72.660 51.868 1.00 21.01 158 THR A CA 1
ATOM 692 C C . THR A 1 158 ? 42.847 74.180 52.104 1.00 20.56 158 THR A C 1
ATOM 693 O O . THR A 1 158 ? 43.204 74.632 53.180 1.00 20.93 158 THR A O 1
ATOM 697 N N . THR A 1 159 ? 42.430 74.961 51.113 1.00 20.60 159 THR A N 1
ATOM 698 C CA . THR A 1 159 ? 42.364 76.420 51.270 1.00 19.54 159 THR A CA 1
ATOM 699 C C . THR A 1 159 ? 41.199 76.852 52.166 1.00 19.15 159 THR A C 1
ATOM 700 O O . THR A 1 159 ? 41.101 78.024 52.502 1.00 19.15 159 THR A O 1
ATOM 704 N N . SER A 1 160 ? 40.321 75.919 52.540 1.00 18.70 160 SER A N 1
ATOM 705 C CA . SER A 1 160 ? 39.216 76.229 53.440 1.00 19.66 160 SER A CA 1
ATOM 706 C C . SER A 1 160 ? 39.732 76.862 54.718 1.00 19.83 160 SER A C 1
ATOM 707 O O . SER A 1 160 ? 39.306 77.937 55.076 1.00 20.79 160 SER A O 1
ATOM 710 N N . GLY A 1 161 ? 40.661 76.203 55.399 1.00 20.43 161 GLY A N 1
ATOM 711 C CA . GLY A 1 161 ? 41.161 76.701 56.677 1.00 20.93 161 GLY A CA 1
ATOM 712 C C . GLY A 1 161 ? 42.020 77.947 56.626 1.00 21.07 161 GLY A C 1
ATOM 713 O O . GLY A 1 161 ? 42.070 78.697 57.590 1.00 21.89 161 GLY A O 1
ATOM 714 N N . SER A 1 162 ? 42.732 78.151 55.523 1.00 21.70 162 SER A N 1
ATOM 715 C CA . SER A 1 162 ? 43.632 79.305 55.389 1.00 21.80 162 SER A CA 1
ATOM 716 C C . SER A 1 162 ? 42.915 80.499 54.783 1.00 21.83 162 SER A C 1
ATOM 717 O O . SER A 1 162 ? 43.097 81.645 55.218 1.00 22.76 162 SER A O 1
ATOM 720 N N . LEU A 1 163 ? 42.070 80.219 53.798 1.00 21.16 163 LEU A N 1
ATOM 721 C CA . LEU A 1 163 ? 41.438 81.268 52.983 1.00 19.83 163 LEU A CA 1
ATOM 722 C C . LEU A 1 163 ? 39.944 81.447 53.199 1.00 19.24 163 LEU A C 1
ATOM 723 O O . LEU A 1 163 ? 39.407 82.482 52.842 1.00 19.00 163 LEU A O 1
ATOM 728 N N . GLY A 1 164 ? 39.266 80.465 53.789 1.00 19.01 164 GLY A N 1
ATOM 729 C CA . GLY A 1 164 ? 37.803 80.579 53.962 1.00 18.17 164 GLY A CA 1
ATOM 730 C C . GLY A 1 164 ? 36.962 80.082 52.799 1.00 17.94 164 GLY A C 1
ATOM 731 O O . GLY A 1 164 ? 35.725 80.248 52.780 1.00 17.96 164 GLY A O 1
ATOM 732 N N . PHE A 1 165 ? 37.615 79.480 51.812 1.00 17.26 165 PHE A N 1
ATOM 733 C CA . PHE A 1 165 ? 36.900 78.878 50.696 1.00 16.81 165 PHE A CA 1
ATOM 734 C C . PHE A 1 165 ? 37.746 77.814 50.059 1.00 17.13 165 PHE A C 1
ATOM 735 O O . PHE A 1 165 ? 38.988 77.831 50.173 1.00 17.09 165 PHE A O 1
ATOM 743 N N . ARG A 1 166 ? 37.094 76.879 49.384 1.00 16.72 166 ARG A N 1
ATOM 744 C CA . ARG A 1 166 ? 37.843 75.973 48.517 1.00 18.23 166 ARG A CA 1
ATOM 745 C C . ARG A 1 166 ? 37.005 75.593 47.317 1.00 18.23 166 ARG A C 1
ATOM 746 O O . ARG A 1 166 ? 35.774 75.494 47.419 1.00 17.74 166 ARG A O 1
ATOM 754 N N . ILE A 1 167 ? 37.689 75.386 46.207 1.00 19.15 167 ILE A N 1
ATOM 755 C CA . ILE A 1 167 ? 37.113 74.790 45.011 1.00 21.25 167 ILE A CA 1
ATOM 756 C C . ILE A 1 167 ? 36.661 73.376 45.277 1.00 22.37 167 ILE A C 1
ATOM 757 O O . ILE A 1 167 ? 37.439 72.512 45.678 1.00 22.96 167 ILE A O 1
ATOM 762 N N . CYS A 1 168 ? 35.379 73.159 45.051 1.00 24.73 168 CYS A N 1
ATOM 763 C CA . CYS A 1 168 ? 34.793 71.852 45.207 1.00 24.63 168 CYS A CA 1
ATOM 764 C C . CYS A 1 168 ? 34.801 71.064 43.871 1.00 24.80 168 CYS A C 1
ATOM 765 O O . CYS A 1 168 ? 35.020 69.849 43.851 1.00 24.93 168 CYS A O 1
ATOM 768 N N . GLY A 1 169 ? 34.563 71.758 42.758 1.00 23.65 169 GLY A N 1
ATOM 769 C CA . GLY A 1 169 ? 34.564 71.119 41.460 1.00 22.48 169 GLY A CA 1
ATOM 770 C C . GLY A 1 169 ? 34.263 72.114 40.358 1.00 22.83 169 GLY A C 1
ATOM 771 O O . GLY A 1 169 ? 33.874 73.267 40.629 1.00 22.37 169 GLY A O 1
ATOM 772 N N . MET A 1 170 ? 34.429 71.672 39.113 1.00 21.53 170 MET A N 1
ATOM 773 C CA . MET A 1 170 ? 33.944 72.439 37.980 1.00 21.16 170 MET A CA 1
ATOM 774 C C . MET A 1 170 ? 33.407 71.534 36.896 1.00 21.55 170 MET A C 1
ATOM 775 O O . MET A 1 170 ? 33.810 70.374 36.779 1.00 21.43 170 MET A O 1
ATOM 780 N N . LYS A 1 171 ? 32.520 72.080 36.073 1.00 21.24 171 LYS A N 1
ATOM 781 C CA . LYS A 1 171 ? 32.178 71.446 34.802 1.00 21.83 171 LYS A CA 1
ATOM 782 C C . LYS A 1 171 ? 32.278 72.496 33.715 1.00 21.34 171 LYS A C 1
ATOM 783 O O . LYS A 1 171 ? 31.514 73.440 33.682 1.00 20.47 171 LYS A O 1
ATOM 789 N N . ILE A 1 172 ? 33.279 72.343 32.863 1.00 21.02 172 ILE A N 1
ATOM 790 C CA . ILE A 1 172 ? 33.673 73.383 31.920 1.00 21.00 172 ILE A CA 1
ATOM 791 C C . ILE A 1 172 ? 33.995 72.802 30.547 1.00 21.76 172 ILE A C 1
ATOM 792 O O . ILE A 1 172 ? 34.373 71.642 30.436 1.00 21.09 172 ILE A O 1
ATOM 797 N N . GLN A 1 173 ? 33.834 73.615 29.509 1.00 23.22 173 GLN A N 1
ATOM 798 C CA . GLN A 1 173 ? 34.233 73.241 28.160 1.00 24.88 173 GLN A CA 1
ATOM 799 C C . GLN A 1 173 ? 35.748 73.140 28.106 1.00 26.05 173 GLN A C 1
ATOM 800 O O . GLN A 1 173 ? 36.450 74.031 28.580 1.00 27.21 173 GLN A O 1
ATOM 806 N N . LYS A 1 174 ? 36.263 72.046 27.557 1.00 27.61 174 LYS A N 1
ATOM 807 C CA . LYS A 1 174 ? 37.712 71.866 27.520 1.00 29.70 174 LYS A CA 1
ATOM 808 C C . LYS A 1 174 ? 38.401 72.843 26.596 1.00 29.79 174 LYS A C 1
ATOM 809 O O . LYS A 1 174 ? 37.962 73.077 25.469 1.00 30.25 174 LYS A O 1
ATOM 815 N N . ASN A 1 175 ? 39.466 73.430 27.118 1.00 29.81 175 ASN A N 1
ATOM 816 C CA . ASN A 1 175 ? 40.314 74.318 26.379 1.00 30.84 175 ASN A CA 1
ATOM 817 C C . ASN A 1 175 ? 41.620 73.566 26.065 1.00 31.66 175 ASN A C 1
ATOM 818 O O . ASN A 1 175 ? 42.339 73.184 26.983 1.00 31.15 175 ASN A O 1
ATOM 823 N N . PRO A 1 176 ? 41.913 73.322 24.775 1.00 32.69 176 PRO A N 1
ATOM 824 C CA . PRO A 1 176 ? 43.148 72.600 24.454 1.00 33.36 176 PRO A CA 1
ATOM 825 C C . PRO A 1 176 ? 44.394 73.083 25.238 1.00 34.22 176 PRO A C 1
ATOM 826 O O . PRO A 1 176 ? 45.154 72.244 25.731 1.00 34.56 176 PRO A O 1
ATOM 830 N N . SER A 1 177 ? 44.573 74.400 25.381 1.00 35.06 177 SER A N 1
ATOM 831 C CA . SER A 1 177 ? 45.698 74.996 26.138 1.00 36.52 177 SER A CA 1
ATOM 832 C C . SER A 1 177 ? 45.737 74.518 27.599 1.00 37.14 177 SER A C 1
ATOM 833 O O . SER A 1 177 ? 46.800 74.250 28.162 1.00 37.53 177 SER A O 1
ATOM 836 N N . VAL A 1 178 ? 44.561 74.461 28.216 1.00 37.77 178 VAL A N 1
ATOM 837 C CA . VAL A 1 178 ? 44.386 73.964 29.581 1.00 38.20 178 VAL A CA 1
ATOM 838 C C . VAL A 1 178 ? 44.729 72.468 29.668 1.00 38.64 178 VAL A C 1
ATOM 839 O O . VAL A 1 178 ? 45.619 72.087 30.433 1.00 38.79 178 VAL A O 1
ATOM 843 N N . LEU A 1 179 ? 44.051 71.639 28.863 1.00 38.78 179 LEU A N 1
ATOM 844 C CA . LEU A 1 179 ? 44.210 70.177 28.915 1.00 38.58 179 LEU A CA 1
ATOM 845 C C . LEU A 1 179 ? 45.653 69.724 28.839 1.00 38.69 179 LEU A C 1
ATOM 846 O O . LEU A 1 179 ? 46.004 68.690 29.412 1.00 39.05 179 LEU A O 1
ATOM 851 N N . ASN A 1 180 ? 46.476 70.469 28.102 1.00 38.19 180 ASN A N 1
ATOM 852 C CA . ASN A 1 180 ? 47.883 70.125 27.944 1.00 38.20 180 ASN A CA 1
ATOM 853 C C . ASN A 1 180 ? 48.652 70.203 29.272 1.00 37.17 180 ASN A C 1
ATOM 854 O O . ASN A 1 180 ? 49.589 69.438 29.483 1.00 37.06 180 ASN A O 1
ATOM 859 N N . GLN A 1 181 ? 48.223 71.097 30.168 1.00 35.75 181 GLN A N 1
ATOM 860 C CA . GLN A 1 181 ? 48.925 71.348 31.441 1.00 34.85 181 GLN A CA 1
ATOM 861 C C . GLN A 1 181 ? 48.326 70.672 32.673 1.00 32.96 181 GLN A C 1
ATOM 862 O O . GLN A 1 181 ? 48.986 70.564 33.712 1.00 33.14 181 GLN A O 1
ATOM 868 N N . LEU A 1 182 ? 47.084 70.219 32.558 1.00 30.59 182 LEU A N 1
ATOM 869 C CA . LEU A 1 182 ? 46.348 69.653 33.673 1.00 28.38 182 LEU A CA 1
ATOM 870 C C . LEU A 1 182 ? 46.567 68.144 33.750 1.00 27.62 182 LEU A C 1
ATOM 871 O O . LEU A 1 182 ? 46.399 67.436 32.753 1.00 26.84 182 LEU A O 1
ATOM 876 N N . SER A 1 183 ? 46.944 67.651 34.925 1.00 27.13 183 SER A N 1
ATOM 877 C CA . SER A 1 183 ? 47.120 66.212 35.140 1.00 26.28 183 SER A CA 1
ATOM 878 C C . SER A 1 183 ? 45.847 65.422 34.900 1.00 25.56 183 SER A C 1
ATOM 879 O O . SER A 1 183 ? 44.749 65.877 35.225 1.00 24.87 183 SER A O 1
ATOM 882 N N . LEU A 1 184 ? 46.014 64.231 34.331 1.00 24.87 184 LEU A N 1
ATOM 883 C CA . LEU A 1 184 ? 44.915 63.333 34.019 1.00 24.41 184 LEU A CA 1
ATOM 884 C C . LEU A 1 184 ? 44.099 62.986 35.266 1.00 24.92 184 LEU A C 1
ATOM 885 O O . LEU A 1 184 ? 42.908 62.730 35.172 1.00 24.94 184 LEU A O 1
ATOM 890 N N . GLU A 1 185 ? 44.743 62.989 36.427 1.00 25.13 185 GLU A N 1
ATOM 891 C CA . GLU A 1 185 ? 44.069 62.593 37.650 1.00 26.17 185 GLU A CA 1
ATOM 892 C C . GLU A 1 185 ? 43.059 63.629 38.151 1.00 26.10 185 GLU A C 1
ATOM 893 O O . GLU A 1 185 ? 42.217 63.316 38.986 1.00 25.90 185 GLU A O 1
ATOM 899 N N . TYR A 1 186 ? 43.133 64.847 37.614 1.00 25.95 186 TYR A N 1
ATOM 900 C CA . TYR A 1 186 ? 42.309 65.962 38.077 1.00 25.97 186 TYR A CA 1
ATOM 901 C C . TYR A 1 186 ? 40.992 66.169 37.327 1.00 26.78 186 TYR A C 1
ATOM 902 O O . TYR A 1 186 ? 40.206 67.049 37.688 1.00 26.42 186 TYR A O 1
ATOM 911 N N . TYR A 1 187 ? 40.739 65.364 36.300 1.00 27.86 187 TYR A N 1
ATOM 912 C CA . TYR A 1 187 ? 39.527 65.533 35.512 1.00 29.20 187 TYR A CA 1
ATOM 913 C C . TYR A 1 187 ? 39.035 64.268 34.823 1.00 30.99 187 TYR A C 1
ATOM 914 O O . TYR A 1 187 ? 39.779 63.300 34.657 1.00 30.52 187 TYR A O 1
ATOM 923 N N . GLU A 1 188 ? 37.773 64.318 34.410 1.00 33.43 188 GLU A N 1
ATOM 924 C CA . GLU A 1 188 ? 37.117 63.264 33.656 1.00 36.75 188 GLU A CA 1
ATOM 925 C C . GLU A 1 188 ? 36.537 63.837 32.364 1.00 38.90 188 GLU A C 1
ATOM 926 O O . GLU A 1 188 ? 35.754 64.792 32.395 1.00 38.28 188 GLU A O 1
ATOM 932 N N . GLU A 1 189 ? 36.963 63.274 31.234 1.00 41.81 189 GLU A N 1
ATOM 933 C CA . GLU A 1 189 ? 36.496 63.677 29.906 1.00 45.10 189 GLU A CA 1
ATOM 934 C C . GLU A 1 189 ? 35.241 62.905 29.531 1.00 46.72 189 GLU A C 1
ATOM 935 O O . GLU A 1 189 ? 34.615 62.249 30.375 1.00 47.29 189 GLU A O 1
ATOM 941 N N . GLU A 1 190 ? 34.869 63.043 28.256 1.00 48.89 190 GLU A N 1
ATOM 942 C CA . GLU A 1 190 ? 33.952 62.141 27.533 1.00 50.61 190 GLU A CA 1
ATOM 943 C C . GLU A 1 190 ? 34.072 62.367 26.011 1.00 51.13 190 GLU A C 1
ATOM 944 O O . GLU A 1 190 ? 34.502 63.440 25.563 1.00 51.39 190 GLU A O 1
ATOM 950 N N . ALA A 1 191 ? 33.733 61.343 25.226 1.00 51.68 191 ALA A N 1
ATOM 951 C CA . ALA A 1 191 ? 33.686 61.473 23.760 1.00 51.98 191 ALA A CA 1
ATOM 952 C C . ALA A 1 191 ? 32.418 62.227 23.318 1.00 51.97 191 ALA A C 1
ATOM 953 O O . ALA A 1 191 ? 32.445 63.038 22.386 1.00 52.53 191 ALA A O 1
ATOM 955 N N . ASP A 1 192 ? 31.326 61.973 24.035 1.00 51.55 192 ASP A N 1
ATOM 956 C CA . ASP A 1 192 ? 30.001 62.554 23.777 1.00 50.75 192 ASP A CA 1
ATOM 957 C C . ASP A 1 192 ? 29.860 64.077 23.999 1.00 49.41 192 ASP A C 1
ATOM 958 O O . ASP A 1 192 ? 28.776 64.631 23.757 1.00 49.75 192 ASP A O 1
ATOM 963 N N . SER A 1 193 ? 30.919 64.741 24.483 1.00 47.31 193 SER A N 1
ATOM 964 C CA . SER A 1 193 ? 30.905 66.205 24.678 1.00 44.74 193 SER A CA 1
ATOM 965 C C . SER A 1 193 ? 32.280 66.882 24.729 1.00 42.58 193 SER A C 1
ATOM 966 O O . SER A 1 193 ? 33.312 66.229 24.873 1.00 42.12 193 SER A O 1
ATOM 969 N N . ASP A 1 194 ? 32.255 68.205 24.592 1.00 40.09 194 ASP A N 1
ATOM 970 C CA . ASP A 1 194 ? 33.414 69.076 24.765 1.00 37.87 194 ASP A CA 1
ATOM 971 C C . ASP A 1 194 ? 33.697 69.421 26.248 1.00 35.32 194 ASP A C 1
ATOM 972 O O . ASP A 1 194 ? 34.616 70.177 26.542 1.00 34.82 194 ASP A O 1
ATOM 977 N N . TYR A 1 195 ? 32.934 68.828 27.166 1.00 32.61 195 TYR A N 1
ATOM 978 C CA . TYR A 1 195 ? 33.026 69.126 28.602 1.00 30.25 195 TYR A CA 1
ATOM 979 C C . TYR A 1 195 ? 33.962 68.232 29.395 1.00 29.62 195 TYR A C 1
ATOM 980 O O . TYR A 1 195 ? 33.981 67.013 29.193 1.00 28.64 195 TYR A O 1
ATOM 989 N N . ILE A 1 196 ? 34.706 68.835 30.324 1.00 28.39 196 ILE A N 1
ATOM 990 C CA . ILE A 1 196 ? 35.403 68.062 31.357 1.00 27.68 196 ILE A CA 1
ATOM 991 C C . ILE A 1 196 ? 34.813 68.309 32.757 1.00 27.83 196 ILE A C 1
ATOM 992 O O . ILE A 1 196 ? 34.359 69.416 33.071 1.00 27.05 196 ILE A O 1
ATOM 997 N N . PHE A 1 197 ? 34.773 67.262 33.577 1.00 28.13 197 PHE A N 1
ATOM 998 C CA . PHE A 1 197 ? 34.493 67.427 34.997 1.00 28.64 197 PHE A CA 1
ATOM 999 C C . PHE A 1 197 ? 35.794 67.551 35.776 1.00 27.86 197 PHE A C 1
ATOM 1000 O O . PHE A 1 197 ? 36.568 66.604 35.861 1.00 27.79 197 PHE A O 1
ATOM 1008 N N . ILE A 1 198 ? 36.034 68.724 36.352 1.00 27.01 198 ILE A N 1
ATOM 1009 C CA . ILE A 1 198 ? 37.205 68.899 37.206 1.00 26.49 198 ILE A CA 1
ATOM 1010 C C . ILE A 1 198 ? 36.851 68.489 38.630 1.00 25.95 198 ILE A C 1
ATOM 1011 O O . ILE A 1 198 ? 35.896 69.004 39.209 1.00 26.37 198 ILE A O 1
ATOM 1016 N N . ASN A 1 199 ? 37.606 67.542 39.176 1.00 25.13 199 ASN A N 1
ATOM 1017 C CA . ASN A 1 199 ? 37.173 66.825 40.366 1.00 24.40 199 ASN A CA 1
ATOM 1018 C C . ASN A 1 199 ? 37.582 67.404 41.732 1.00 24.36 199 ASN A C 1
ATOM 1019 O O . ASN A 1 199 ? 38.258 68.433 41.814 1.00 23.05 199 ASN A O 1
ATOM 1024 N N . LYS A 1 200 ? 37.156 66.710 42.791 1.00 24.90 200 LYS A N 1
ATOM 1025 C CA . LYS A 1 200 ? 37.408 67.096 44.185 1.00 25.49 200 LYS A CA 1
ATOM 1026 C C . LYS A 1 200 ? 38.884 67.089 44.551 1.00 25.19 200 LYS A C 1
ATOM 1027 O O . LYS A 1 200 ? 39.341 67.936 45.316 1.00 25.42 200 LYS A O 1
ATOM 1033 N N . LEU A 1 201 ? 39.616 66.123 44.002 1.00 24.10 201 LEU A N 1
ATOM 1034 C CA . LEU A 1 201 ? 41.054 66.025 44.203 1.00 23.97 201 LEU A CA 1
ATOM 1035 C C . LEU A 1 201 ? 41.763 67.286 43.727 1.00 23.10 201 LEU A C 1
ATOM 1036 O O . LEU A 1 201 ? 42.662 67.777 44.395 1.00 23.42 201 LEU A O 1
ATOM 1041 N N . TYR A 1 202 ? 41.351 67.815 42.579 1.00 23.04 202 TYR A N 1
ATOM 1042 C CA . TYR A 1 202 ? 41.869 69.101 42.115 1.00 22.37 202 TYR A CA 1
ATOM 1043 C C . TYR A 1 202 ? 41.643 70.211 43.140 1.00 22.60 202 TYR A C 1
ATOM 1044 O O . TYR A 1 202 ? 42.589 70.908 43.509 1.00 22.64 202 TYR A O 1
ATOM 1053 N N . GLY A 1 203 ? 40.391 70.390 43.573 1.00 22.49 203 GLY A N 1
ATOM 1054 C CA . GLY A 1 203 ? 40.046 71.435 44.522 1.00 22.76 203 GLY A CA 1
ATOM 1055 C C . GLY A 1 203 ? 40.753 71.302 45.865 1.00 23.58 203 GLY A C 1
ATOM 1056 O O . GLY A 1 203 ? 41.185 72.305 46.447 1.00 23.39 203 GLY A O 1
ATOM 1057 N N . ARG A 1 204 ? 40.874 70.066 46.358 1.00 23.92 204 ARG A N 1
ATOM 1058 C CA . ARG A 1 204 ? 41.566 69.792 47.630 1.00 25.18 204 ARG A CA 1
ATOM 1059 C C . ARG A 1 204 ? 43.078 69.994 47.563 1.00 24.33 204 ARG A C 1
ATOM 1060 O O . ARG A 1 204 ? 43.698 70.307 48.579 1.00 24.83 204 ARG A O 1
ATOM 1068 N N . SER A 1 205 ? 43.663 69.845 46.376 1.00 23.95 205 SER A N 1
ATOM 1069 C CA . SER A 1 205 ? 45.104 69.986 46.214 1.00 23.59 205 SER A CA 1
ATOM 1070 C C . SER A 1 205 ? 45.531 71.422 45.878 1.00 23.01 205 SER A C 1
ATOM 1071 O O . SER A 1 205 ? 46.718 71.732 45.872 1.00 22.93 205 SER A O 1
ATOM 1074 N N . ARG A 1 206 ? 44.579 72.315 45.613 1.00 22.36 206 ARG A N 1
ATOM 1075 C CA . ARG A 1 206 ? 44.961 73.711 45.386 1.00 21.51 206 ARG A CA 1
ATOM 1076 C C . ARG A 1 206 ? 45.622 74.260 46.641 1.00 21.53 206 ARG A C 1
ATOM 1077 O O . ARG A 1 206 ? 45.276 73.865 47.755 1.00 21.92 206 ARG A O 1
ATOM 1085 N N . THR A 1 207 ? 46.607 75.130 46.457 1.00 21.61 207 THR A N 1
ATOM 1086 C CA . THR A 1 207 ? 47.322 75.724 47.586 1.00 22.34 207 THR A CA 1
ATOM 1087 C C . THR A 1 207 ? 46.956 77.189 47.637 1.00 22.65 207 THR A C 1
ATOM 1088 O O . THR A 1 207 ? 46.344 77.706 46.708 1.00 22.54 207 THR A O 1
ATOM 1092 N N . ASP A 1 208 ? 47.352 77.885 48.689 1.00 23.28 208 ASP A N 1
ATOM 1093 C CA . ASP A 1 208 ? 47.065 79.319 48.736 1.00 23.68 208 ASP A CA 1
ATOM 1094 C C . ASP A 1 208 ? 47.671 80.052 47.527 1.00 23.98 208 ASP A C 1
ATOM 1095 O O . ASP A 1 208 ? 47.142 81.072 47.075 1.00 22.81 208 ASP A O 1
ATOM 1100 N N . GLN A 1 209 ? 48.777 79.509 47.006 1.00 24.31 209 GLN A N 1
ATOM 1101 C CA . GLN A 1 209 ? 49.545 80.156 45.950 1.00 24.61 209 GLN A CA 1
ATOM 1102 C C . GLN A 1 209 ? 49.013 79.930 44.549 1.00 23.73 209 GLN A C 1
ATOM 1103 O O . GLN A 1 209 ? 49.220 80.755 43.657 1.00 23.96 209 GLN A O 1
ATOM 1109 N N . ASN A 1 210 ? 48.385 78.786 44.322 1.00 22.71 210 ASN A N 1
ATOM 1110 C CA . ASN A 1 210 ? 47.912 78.492 42.979 1.00 21.84 210 ASN A CA 1
ATOM 1111 C C . ASN A 1 210 ? 46.382 78.514 42.854 1.00 20.38 210 ASN A C 1
ATOM 1112 O O . ASN A 1 210 ? 45.854 78.248 41.790 1.00 20.25 210 ASN A O 1
ATOM 1117 N N . VAL A 1 211 ? 45.679 78.821 43.943 1.00 19.95 211 VAL A N 1
ATOM 1118 C CA . VAL A 1 211 ? 44.216 78.749 43.907 1.00 19.15 211 VAL A CA 1
ATOM 1119 C C . VAL A 1 211 ? 43.641 79.840 42.987 1.00 19.69 211 VAL A C 1
ATOM 1120 O O . VAL A 1 211 ? 42.652 79.622 42.288 1.00 19.84 211 VAL A O 1
ATOM 1124 N N . SER A 1 212 ? 44.298 80.988 42.964 1.00 20.22 212 SER A N 1
ATOM 1125 C CA . SER A 1 212 ? 43.892 82.081 42.090 1.00 20.60 212 SER A CA 1
ATOM 1126 C C . SER A 1 212 ? 43.967 81.677 40.608 1.00 20.39 212 SER A C 1
ATOM 1127 O O . SER A 1 212 ? 43.038 81.931 39.822 1.00 19.28 212 SER A O 1
ATOM 1130 N N . ASP A 1 213 ? 45.066 81.006 40.238 1.00 19.58 213 ASP A N 1
ATOM 1131 C CA . ASP A 1 213 ? 45.233 80.426 38.915 1.00 19.42 213 ASP A CA 1
ATOM 1132 C C . ASP A 1 213 ? 44.155 79.378 38.607 1.00 19.13 213 ASP A C 1
ATOM 1133 O O . ASP A 1 213 ? 43.727 79.245 37.467 1.00 19.55 213 ASP A O 1
ATOM 1138 N N . ALA A 1 214 ? 43.739 78.621 39.611 1.00 18.92 214 ALA A N 1
ATOM 1139 C CA . ALA A 1 214 ? 42.648 77.673 39.441 1.00 18.80 214 ALA A CA 1
ATOM 1140 C C . ALA A 1 214 ? 41.330 78.370 39.089 1.00 19.50 214 ALA A C 1
ATOM 1141 O O . ALA A 1 214 ? 40.591 77.896 38.241 1.00 20.35 214 ALA A O 1
ATOM 1143 N N . ILE A 1 215 ? 41.053 79.517 39.706 1.00 19.07 215 ILE A N 1
ATOM 1144 C CA . ILE A 1 215 ? 39.851 80.265 39.353 1.00 18.19 215 ILE A CA 1
ATOM 1145 C C . ILE A 1 215 ? 39.967 80.855 37.942 1.00 19.07 215 ILE A C 1
ATOM 1146 O O . ILE A 1 215 ? 38.962 80.860 37.215 1.00 17.56 215 ILE A O 1
ATOM 1151 N N . GLU A 1 216 ? 41.164 81.324 37.553 1.00 19.52 216 GLU A N 1
ATOM 1152 C CA . GLU A 1 216 ? 41.381 81.921 36.225 1.00 21.07 216 GLU A CA 1
ATOM 1153 C C . GLU A 1 216 ? 41.229 80.787 35.177 1.00 20.37 216 GLU A C 1
ATOM 1154 O O . GLU A 1 216 ? 40.729 81.025 34.088 1.00 21.54 216 GLU A O 1
ATOM 1160 N N . LEU A 1 217 ? 41.600 79.549 35.521 1.00 21.12 217 LEU A N 1
ATOM 1161 C CA . LEU A 1 217 ? 41.381 78.352 34.658 1.00 20.40 217 LEU A CA 1
ATOM 1162 C C . LEU A 1 217 ? 39.888 78.104 34.350 1.00 20.27 217 LEU A C 1
ATOM 1163 O O . LEU A 1 217 ? 39.500 77.796 33.205 1.00 18.59 217 LEU A O 1
ATOM 1168 N N . TYR A 1 218 ? 39.053 78.277 35.373 1.00 19.66 218 TYR A N 1
ATOM 1169 C CA . TYR A 1 218 ? 37.595 78.197 35.220 1.00 19.53 218 TYR A CA 1
ATOM 1170 C C . TYR A 1 218 ? 37.130 79.087 34.092 1.00 19.72 218 TYR A C 1
ATOM 1171 O O . TYR A 1 218 ? 36.389 78.630 33.221 1.00 19.92 218 TYR A O 1
ATOM 1180 N N . PHE A 1 219 ? 37.604 80.336 34.103 1.00 20.01 219 PHE A N 1
ATOM 1181 C CA . PHE A 1 219 ? 37.211 81.357 33.123 1.00 20.47 219 PHE A CA 1
ATOM 1182 C C . PHE A 1 219 ? 37.888 81.211 31.760 1.00 21.75 219 PHE A C 1
ATOM 1183 O O . PHE A 1 219 ? 37.527 81.906 30.819 1.00 22.59 219 PHE A O 1
ATOM 1191 N N . ASN A 1 220 ? 38.871 80.323 31.663 1.00 22.16 220 ASN A N 1
ATOM 1192 C CA . ASN A 1 220 ? 39.662 80.219 30.453 1.00 23.56 220 ASN A CA 1
ATOM 1193 C C . ASN A 1 220 ? 38.922 79.437 29.363 1.00 23.79 220 ASN A C 1
ATOM 1194 O O . ASN A 1 220 ? 39.388 78.374 28.893 1.00 24.71 220 ASN A O 1
ATOM 1199 N N . ASN A 1 221 ? 37.764 79.959 28.965 1.00 24.17 221 ASN A N 1
ATOM 1200 C CA . ASN A 1 221 ? 36.976 79.332 27.927 1.00 24.20 221 ASN A CA 1
ATOM 1201 C C . ASN A 1 221 ? 37.596 79.571 26.551 1.00 24.41 221 ASN A C 1
ATOM 1202 O O . ASN A 1 221 ? 37.890 80.708 26.197 1.00 24.69 221 ASN A O 1
ATOM 1207 N N . PRO A 1 222 ? 37.778 78.497 25.758 1.00 25.26 222 PRO A N 1
ATOM 1208 C CA . PRO A 1 222 ? 38.401 78.636 24.442 1.00 25.09 222 PRO A CA 1
ATOM 1209 C C . PRO A 1 222 ? 37.537 79.419 23.432 1.00 25.35 222 PRO A C 1
ATOM 1210 O O . PRO A 1 222 ? 38.054 79.873 22.399 1.00 25.14 222 PRO A O 1
ATOM 1214 N N . HIS A 1 223 ? 36.246 79.576 23.734 1.00 24.98 223 HIS A N 1
ATOM 1215 C CA . HIS A 1 223 ? 35.303 80.240 22.833 1.00 24.76 223 HIS A CA 1
ATOM 1216 C C . HIS A 1 223 ? 35.072 81.711 23.139 1.00 24.65 223 HIS A C 1
ATOM 1217 O O . HIS A 1 223 ? 34.482 82.441 22.341 1.00 25.22 223 HIS A O 1
ATOM 1224 N N . LEU A 1 224 ? 35.528 82.158 24.299 1.00 23.69 224 LEU A N 1
ATOM 1225 C CA . LEU A 1 224 ? 35.307 83.555 24.670 1.00 22.10 224 LEU A CA 1
ATOM 1226 C C . LEU A 1 224 ? 36.546 84.394 24.475 1.00 21.95 224 LEU A C 1
ATOM 1227 O O . LEU A 1 224 ? 37.641 83.981 24.845 1.00 22.63 224 LEU A O 1
ATOM 1232 N N . SER A 1 225 ? 36.371 85.572 23.899 1.00 21.54 225 SER A N 1
ATOM 1233 C CA . SER A 1 225 ? 37.483 86.475 23.708 1.00 22.54 225 SER A CA 1
ATOM 1234 C C . SER A 1 225 ? 38.020 86.896 25.058 1.00 22.80 225 SER A C 1
ATOM 1235 O O . SER A 1 225 ? 37.327 86.767 26.073 1.00 22.33 225 SER A O 1
ATOM 1238 N N . ASP A 1 226 ? 39.238 87.427 25.062 1.00 23.33 226 ASP A N 1
ATOM 1239 C CA . ASP A 1 226 ? 39.844 87.945 26.274 1.00 24.34 226 ASP A CA 1
ATOM 1240 C C . ASP A 1 226 ? 39.019 89.074 26.878 1.00 24.30 226 ASP A C 1
ATOM 1241 O O . ASP A 1 226 ? 39.000 89.217 28.090 1.00 25.06 226 ASP A O 1
ATOM 1246 N N . ALA A 1 227 ? 38.377 89.884 26.032 1.00 24.17 227 ALA A N 1
ATOM 1247 C CA . ALA A 1 227 ? 37.451 90.927 26.481 1.00 24.10 227 ALA A CA 1
ATOM 1248 C C . ALA A 1 227 ? 36.226 90.363 27.233 1.00 23.86 227 ALA A C 1
ATOM 1249 O O . ALA A 1 227 ? 35.821 90.892 28.267 1.00 24.54 227 ALA A O 1
ATOM 1251 N N . ARG A 1 228 ? 35.632 89.293 26.721 1.00 22.75 228 ARG A N 1
ATOM 1252 C CA . ARG A 1 228 ? 34.494 88.681 27.414 1.00 22.31 228 ARG A CA 1
ATOM 1253 C C . ARG A 1 228 ? 34.904 87.979 28.729 1.00 22.37 228 ARG A C 1
ATOM 1254 O O . ARG A 1 228 ? 34.183 88.053 29.743 1.00 21.96 228 ARG A O 1
ATOM 1262 N N . LYS A 1 229 ? 36.060 87.324 28.728 1.00 21.77 229 LYS A N 1
ATOM 1263 C CA . LYS A 1 229 ? 36.547 86.663 29.938 1.00 22.31 229 LYS A CA 1
ATOM 1264 C C . LYS A 1 229 ? 36.777 87.700 31.015 1.00 22.15 229 LYS A C 1
ATOM 1265 O O . LYS A 1 229 ? 36.463 87.470 32.180 1.00 21.66 229 LYS A O 1
ATOM 1271 N N . HIS A 1 230 ? 37.329 88.843 30.617 1.00 23.26 230 HIS A N 1
ATOM 1272 C CA . HIS A 1 230 ? 37.567 89.945 31.536 1.00 23.96 230 HIS A CA 1
ATOM 1273 C C . HIS A 1 230 ? 36.292 90.587 32.064 1.00 23.99 230 HIS A C 1
ATOM 1274 O O . HIS A 1 230 ? 36.183 90.905 33.257 1.00 24.11 230 HIS A O 1
ATOM 1281 N N . GLN A 1 231 ? 35.350 90.833 31.160 1.00 23.18 231 GLN A N 1
ATOM 1282 C CA . GLN A 1 231 ? 34.008 91.271 31.543 1.00 22.83 231 GLN A CA 1
ATOM 1283 C C . GLN A 1 231 ? 33.411 90.391 32.648 1.00 21.36 231 GLN A C 1
ATOM 1284 O O . GLN A 1 231 ? 32.881 90.916 33.634 1.00 22.49 231 GLN A O 1
ATOM 1290 N N . LEU A 1 232 ? 33.478 89.071 32.477 1.00 19.79 232 LEU A N 1
ATOM 1291 C CA . LEU A 1 232 ? 32.921 88.138 33.451 1.00 19.62 232 LEU A CA 1
ATOM 1292 C C . LEU A 1 232 ? 33.596 88.280 34.823 1.00 19.41 232 LEU A C 1
ATOM 1293 O O . LEU A 1 232 ? 32.933 88.268 35.855 1.00 18.84 232 LEU A O 1
ATOM 1298 N N . LYS A 1 233 ? 34.930 88.364 34.819 1.00 19.47 233 LYS A N 1
ATOM 1299 C CA . LYS A 1 233 ? 35.718 88.503 36.061 1.00 19.39 233 LYS A CA 1
ATOM 1300 C C . LYS A 1 233 ? 35.290 89.775 36.782 1.00 19.25 233 LYS A C 1
ATOM 1301 O O . LYS A 1 233 ? 35.136 89.812 38.009 1.00 19.84 233 LYS A O 1
ATOM 1307 N N . LYS A 1 234 ? 35.074 90.822 36.003 1.00 19.65 234 LYS A N 1
ATOM 1308 C CA . LYS A 1 234 ? 34.639 92.110 36.530 1.00 19.95 234 LYS A CA 1
ATOM 1309 C C . LYS A 1 234 ? 33.219 92.066 37.100 1.00 19.03 234 LYS A C 1
ATOM 1310 O O . LYS A 1 234 ? 32.952 92.605 38.183 1.00 18.53 234 LYS A O 1
ATOM 1316 N N . THR A 1 235 ? 32.323 91.406 36.373 1.00 18.87 235 THR A N 1
ATOM 1317 C CA . THR A 1 235 ? 30.935 91.223 36.797 1.00 18.05 235 THR A CA 1
ATOM 1318 C C . THR A 1 235 ? 30.888 90.390 38.067 1.00 18.11 235 THR A C 1
ATOM 1319 O O . THR A 1 235 ? 30.144 90.702 38.985 1.00 17.72 235 THR A O 1
ATOM 1323 N N . PHE A 1 236 ? 31.662 89.298 38.108 1.00 17.60 236 PHE A N 1
ATOM 1324 C CA . PHE A 1 236 ? 31.671 88.470 39.301 1.00 17.50 236 PHE A CA 1
ATOM 1325 C C . PHE A 1 236 ? 32.291 89.181 40.479 1.00 17.53 236 PHE A C 1
ATOM 1326 O O . PHE A 1 236 ? 31.909 88.917 41.603 1.00 17.43 236 PHE A O 1
ATOM 1334 N N . LEU A 1 237 ? 33.234 90.085 40.237 1.00 17.77 237 LEU A N 1
ATOM 1335 C CA . LEU A 1 237 ? 33.752 90.912 41.331 1.00 18.91 237 LEU A CA 1
ATOM 1336 C C . LEU A 1 237 ? 32.609 91.712 41.922 1.00 18.12 237 LEU A C 1
ATOM 1337 O O . LEU A 1 237 ? 32.441 91.774 43.140 1.00 19.60 237 LEU A O 1
ATOM 1342 N N . LYS A 1 238 ? 31.819 92.321 41.057 1.00 18.69 238 LYS A N 1
ATOM 1343 C CA . LYS A 1 238 ? 30.711 93.143 41.519 1.00 18.05 238 LYS A CA 1
ATOM 1344 C C . LYS A 1 238 ? 29.668 92.356 42.306 1.00 17.59 238 LYS A C 1
ATOM 1345 O O . LYS A 1 238 ? 29.153 92.848 43.302 1.00 16.71 238 LYS A O 1
ATOM 1351 N N . ARG A 1 239 ? 29.368 91.144 41.852 1.00 16.66 239 ARG A N 1
ATOM 1352 C CA . ARG A 1 239 ? 28.518 90.204 42.592 1.00 16.96 239 ARG A CA 1
ATOM 1353 C C . ARG A 1 239 ? 29.097 89.859 43.946 1.00 16.66 239 ARG A C 1
ATOM 1354 O O . ARG A 1 239 ? 28.368 89.792 44.937 1.00 17.69 239 ARG A O 1
ATOM 1362 N N . LEU A 1 240 ? 30.411 89.664 44.010 1.00 16.87 240 LEU A N 1
ATOM 1363 C CA . LEU A 1 240 ? 31.061 89.415 45.301 1.00 16.25 240 LEU A CA 1
ATOM 1364 C C . LEU A 1 240 ? 30.979 90.610 46.243 1.00 16.44 240 LEU A C 1
ATOM 1365 O O . LEU A 1 240 ? 30.829 90.431 47.441 1.00 16.83 240 LEU A O 1
ATOM 1370 N N . GLN A 1 241 ? 31.072 91.826 45.712 1.00 16.62 241 GLN A N 1
ATOM 1371 C CA . GLN A 1 241 ? 30.869 93.032 46.533 1.00 15.78 241 GLN A CA 1
ATOM 1372 C C . GLN A 1 241 ? 29.454 93.067 47.101 1.00 16.68 241 GLN A C 1
ATOM 1373 O O . GLN A 1 241 ? 29.280 93.316 48.273 1.00 16.89 241 GLN A O 1
ATOM 1379 N N . LEU A 1 242 ? 28.457 92.831 46.250 1.00 16.26 242 LEU A N 1
ATOM 1380 C CA . LEU A 1 242 ? 27.051 92.747 46.661 1.00 16.34 242 LEU A CA 1
ATOM 1381 C C . LEU A 1 242 ? 26.766 91.608 47.644 1.00 15.85 242 LEU A C 1
ATOM 1382 O O . LEU A 1 242 ? 25.946 91.758 48.542 1.00 16.61 242 LEU A O 1
ATOM 1387 N N . PHE A 1 243 ? 27.435 90.474 47.471 1.00 16.70 243 PHE A N 1
ATOM 1388 C CA . PHE A 1 243 ? 27.188 89.334 48.329 1.00 16.60 243 PHE A CA 1
ATOM 1389 C C . PHE A 1 243 ? 27.793 89.590 49.705 1.00 16.87 243 PHE A C 1
ATOM 1390 O O . PHE A 1 243 ? 27.224 89.226 50.716 1.00 18.05 243 PHE A O 1
ATOM 1398 N N . TYR A 1 244 ? 28.967 90.201 49.728 1.00 16.64 244 TYR A N 1
ATOM 1399 C CA . TYR A 1 244 ? 29.600 90.620 50.968 1.00 17.19 244 TYR A CA 1
ATOM 1400 C C . TYR A 1 244 ? 28.674 91.568 51.727 1.00 17.15 244 TYR A C 1
ATOM 1401 O O . TYR A 1 244 ? 28.452 91.391 52.913 1.00 16.76 244 TYR A O 1
ATOM 1410 N N . ASN A 1 245 ? 28.120 92.555 51.032 1.00 17.33 245 ASN A N 1
ATOM 1411 C CA . ASN A 1 245 ? 27.204 93.507 51.656 1.00 17.58 245 ASN A CA 1
ATOM 1412 C C . ASN A 1 245 ? 25.963 92.813 52.211 1.00 18.52 245 ASN A C 1
ATOM 1413 O O . ASN A 1 245 ? 25.485 93.168 53.291 1.00 19.86 245 ASN A O 1
ATOM 1418 N N . THR A 1 246 ? 25.428 91.835 51.483 1.00 19.42 246 THR A N 1
ATOM 1419 C CA . THR A 1 246 ? 24.313 91.024 51.998 1.00 19.98 246 THR A CA 1
ATOM 1420 C C . THR A 1 246 ? 24.727 90.340 53.306 1.00 20.16 246 THR A C 1
ATOM 1421 O O . THR A 1 246 ? 24.023 90.400 54.288 1.00 19.35 246 THR A O 1
ATOM 1425 N N . MET A 1 247 ? 25.887 89.702 53.305 1.00 21.61 247 MET A N 1
ATOM 1426 C CA . MET A 1 247 ? 26.339 88.933 54.458 1.00 22.42 247 MET A CA 1
ATOM 1427 C C . MET A 1 247 ? 26.591 89.759 55.723 1.00 23.68 247 MET A C 1
ATOM 1428 O O . MET A 1 247 ? 26.495 89.228 56.843 1.00 24.21 247 MET A O 1
ATOM 1433 N N . LEU A 1 248 ? 26.912 91.046 55.563 1.00 23.48 248 LEU A N 1
ATOM 1434 C CA . LEU A 1 248 ? 27.022 91.947 56.720 1.00 24.02 248 LEU A CA 1
ATOM 1435 C C . LEU A 1 248 ? 25.694 92.140 57.429 1.00 24.33 248 LEU A C 1
ATOM 1436 O O . LEU A 1 248 ? 25.667 92.450 58.613 1.00 24.12 248 LEU A O 1
ATOM 1441 N N . GLU A 1 249 ? 24.600 91.934 56.705 1.00 25.50 249 GLU A N 1
ATOM 1442 C CA . GLU A 1 249 ? 23.273 92.177 57.230 1.00 26.81 249 GLU A CA 1
ATOM 1443 C C . GLU A 1 249 ? 22.500 90.917 57.607 1.00 26.65 249 GLU A C 1
ATOM 1444 O O . GLU A 1 249 ? 21.481 91.035 58.261 1.00 27.80 249 GLU A O 1
ATOM 1450 N N . GLU A 1 250 ? 22.959 89.727 57.226 1.00 25.31 250 GLU A N 1
ATOM 1451 C CA . GLU A 1 250 ? 22.198 88.511 57.522 1.00 24.19 250 GLU A CA 1
ATOM 1452 C C . GLU A 1 250 ? 22.602 87.822 58.819 1.00 23.96 250 GLU A C 1
ATOM 1453 O O . GLU A 1 250 ? 23.778 87.604 59.084 1.00 24.85 250 GLU A O 1
ATOM 1459 N N . GLU A 1 251 ? 21.619 87.443 59.624 1.00 23.02 251 GLU A N 1
ATOM 1460 C CA . GLU A 1 251 ? 21.923 86.724 60.831 1.00 21.24 251 GLU A CA 1
ATOM 1461 C C . GLU A 1 251 ? 21.582 85.270 60.568 1.00 20.43 251 GLU A C 1
ATOM 1462 O O . GLU A 1 251 ? 20.470 84.809 60.791 1.00 20.77 251 GLU A O 1
ATOM 1468 N N . VAL A 1 252 ? 22.569 84.570 60.037 1.00 19.51 252 VAL A N 1
ATOM 1469 C CA . VAL A 1 252 ? 22.429 83.179 59.654 1.00 19.19 252 VAL A CA 1
ATOM 1470 C C . VAL A 1 252 ? 23.712 82.511 60.074 1.00 18.68 252 VAL A C 1
ATOM 1471 O O . VAL A 1 252 ? 24.693 83.191 60.294 1.00 18.40 252 VAL A O 1
ATOM 1475 N N . ARG A 1 253 ? 23.702 81.184 60.174 1.00 19.34 253 ARG A N 1
ATOM 1476 C CA . ARG A 1 253 ? 24.926 80.405 60.207 1.00 18.89 253 ARG A CA 1
ATOM 1477 C C . ARG A 1 253 ? 24.855 79.298 59.165 1.00 19.62 253 ARG A C 1
ATOM 1478 O O . ARG A 1 253 ? 23.983 78.412 59.221 1.00 20.34 253 ARG A O 1
ATOM 1486 N N . MET A 1 254 ? 25.769 79.351 58.207 1.00 19.12 254 MET A N 1
ATOM 1487 C CA . MET A 1 254 ? 25.770 78.420 57.082 1.00 19.66 254 MET A CA 1
ATOM 1488 C C . MET A 1 254 ? 27.077 77.648 56.992 1.00 19.97 254 MET A C 1
ATOM 1489 O O . MET A 1 254 ? 28.154 78.241 56.825 1.00 19.30 254 MET A O 1
ATOM 1494 N N . ILE A 1 255 ? 26.962 76.325 57.099 1.00 19.61 255 ILE A N 1
ATOM 1495 C CA . ILE A 1 255 ? 28.10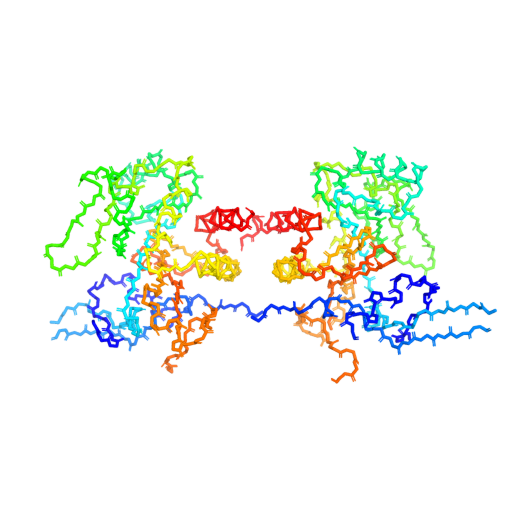2 75.449 57.138 1.00 19.41 255 ILE A CA 1
ATOM 1496 C C . ILE A 1 255 ? 28.113 74.611 55.866 1.00 19.22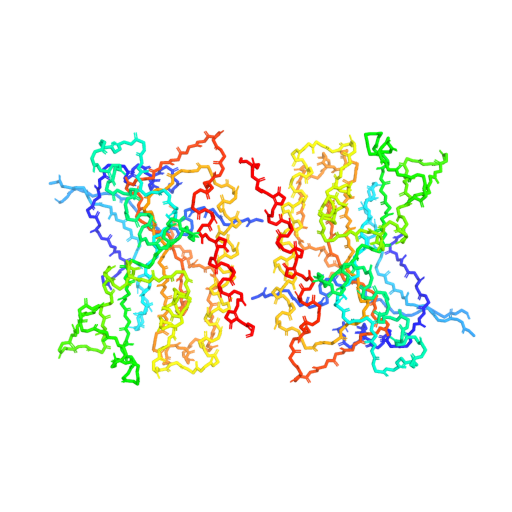 255 ILE A C 1
ATOM 1497 O O . ILE A 1 255 ? 27.080 74.030 55.493 1.00 18.45 255 ILE A O 1
ATOM 1502 N N . SER A 1 256 ? 29.266 74.587 55.182 1.00 18.74 256 SER A N 1
ATOM 1503 C CA . SER A 1 256 ? 29.413 73.855 53.913 1.00 20.00 256 SER A CA 1
ATOM 1504 C C . SER A 1 256 ? 28.388 74.301 52.845 1.00 19.84 256 SER A C 1
ATOM 1505 O O . SER A 1 256 ? 27.875 73.463 52.085 1.00 19.62 256 SER A O 1
ATOM 1508 N N . SER A 1 257 ? 28.067 75.603 52.815 1.00 19.19 257 SER A N 1
ATOM 1509 C CA . SER A 1 257 ? 27.328 76.156 51.674 1.00 18.00 257 SER A CA 1
ATOM 1510 C C . SER A 1 257 ? 28.325 76.409 50.530 1.00 18.93 257 SER A C 1
ATOM 1511 O O . SER A 1 257 ? 29.531 76.446 50.759 1.00 18.39 257 SER A O 1
ATOM 1514 N N . SER A 1 258 ? 27.810 76.556 49.308 1.00 18.66 258 SER A N 1
ATOM 1515 C CA . SER A 1 258 ? 28.625 76.764 48.122 1.00 19.00 258 SER A CA 1
ATOM 1516 C C . SER A 1 258 ? 28.195 78.013 47.399 1.00 18.59 258 SER A C 1
ATOM 1517 O O . SER A 1 258 ? 26.991 78.254 47.260 1.00 18.02 258 SER A O 1
ATOM 1520 N N . LEU A 1 259 ? 29.154 78.792 46.910 1.00 17.88 259 LEU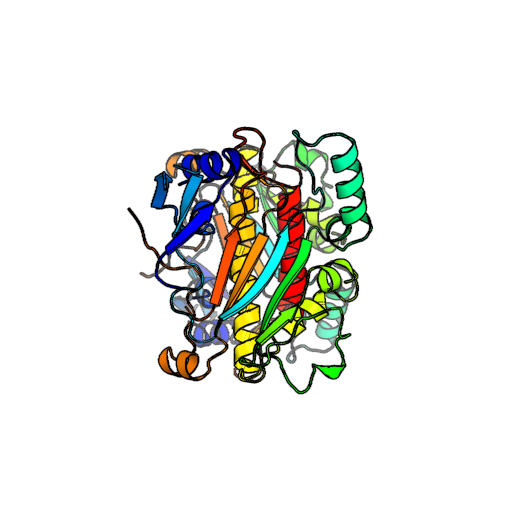 A N 1
ATOM 1521 C CA . LEU A 1 259 ? 28.845 79.713 45.831 1.00 18.42 259 LEU A CA 1
ATOM 1522 C C . LEU A 1 259 ? 28.933 78.925 44.548 1.00 18.84 259 LEU A C 1
ATOM 1523 O O . LEU A 1 259 ? 29.900 78.204 44.312 1.00 19.78 259 LEU A O 1
ATOM 1528 N N . LEU A 1 260 ? 27.914 79.072 43.720 1.00 18.57 260 LEU A N 1
ATOM 1529 C CA . LEU A 1 260 ? 27.829 78.420 42.433 1.00 18.28 260 LEU A CA 1
ATOM 1530 C C . LEU A 1 260 ? 27.965 79.495 41.366 1.00 18.59 260 LEU A C 1
ATOM 1531 O O . LEU A 1 260 ? 27.126 80.405 41.261 1.00 19.70 260 LEU A O 1
ATOM 1536 N N . PHE A 1 261 ? 29.037 79.410 40.598 1.00 17.73 261 PHE A N 1
ATOM 1537 C CA . PHE A 1 261 ? 29.277 80.335 39.489 1.00 18.03 261 PHE A CA 1
ATOM 1538 C C . PHE A 1 261 ? 28.858 79.617 38.207 1.00 16.93 261 PHE A C 1
ATOM 1539 O O . PHE A 1 261 ? 29.152 78.431 38.022 1.00 17.05 261 PHE A O 1
ATOM 1547 N N . ILE A 1 262 ? 28.198 80.336 37.320 1.00 17.25 262 ILE A N 1
ATOM 1548 C CA . ILE A 1 262 ? 27.884 79.815 35.976 1.00 17.44 262 ILE A CA 1
ATOM 1549 C C . ILE A 1 262 ? 28.124 80.919 34.966 1.00 17.49 262 ILE A C 1
ATOM 1550 O O . ILE A 1 262 ? 27.769 82.051 35.216 1.00 17.54 262 ILE A O 1
ATOM 1555 N N . TYR A 1 263 ? 28.732 80.589 33.830 1.00 17.90 263 TYR A N 1
ATOM 1556 C CA . TYR A 1 263 ? 28.831 81.532 32.719 1.00 18.19 263 TYR A CA 1
ATOM 1557 C C . TYR A 1 263 ? 28.543 80.840 31.393 1.00 18.24 263 TYR A C 1
ATOM 1558 O O . TYR A 1 263 ? 28.686 79.608 31.233 1.00 18.55 263 TYR A O 1
ATOM 1567 N N . GLU A 1 264 ? 28.125 81.661 30.452 1.00 18.83 264 GLU A N 1
ATOM 1568 C CA . GLU A 1 264 ? 27.729 81.213 29.140 1.00 18.07 264 GLU A CA 1
ATOM 1569 C C . GLU A 1 264 ? 28.985 81.032 28.292 1.00 18.49 264 GLU A C 1
ATOM 1570 O O . GLU A 1 264 ? 29.694 82.000 28.043 1.00 17.77 264 GLU A O 1
ATOM 1576 N N . GLY A 1 265 ? 29.251 79.799 27.863 1.00 18.30 265 GLY A N 1
ATOM 1577 C CA . GLY A 1 265 ? 30.406 79.526 27.019 1.00 19.15 265 GLY A CA 1
ATOM 1578 C C . GLY A 1 265 ? 30.151 79.636 25.528 1.00 19.38 265 GLY A C 1
ATOM 1579 O O . GLY A 1 265 ? 31.073 79.534 24.739 1.00 19.27 265 GLY A O 1
ATOM 1580 N N . ASP A 1 266 ? 28.890 79.839 25.151 1.00 19.75 266 ASP A N 1
ATOM 1581 C CA . ASP A 1 266 ? 28.488 79.898 23.749 1.00 19.84 266 ASP A CA 1
ATOM 1582 C C . ASP A 1 266 ? 28.480 81.347 23.261 1.00 19.54 266 ASP A C 1
ATOM 1583 O O . ASP A 1 266 ? 27.605 82.115 23.642 1.00 18.92 266 ASP A O 1
ATOM 1588 N N . PRO A 1 267 ? 29.436 81.715 22.383 1.00 20.09 267 PRO A N 1
ATOM 1589 C CA . PRO A 1 267 ? 29.487 83.114 22.005 1.00 19.98 267 PRO A CA 1
ATOM 1590 C C . PRO A 1 267 ? 28.348 83.552 21.073 1.00 19.97 267 PRO A C 1
ATOM 1591 O O . PRO A 1 267 ? 28.165 84.758 20.898 1.00 19.53 267 PRO A O 1
ATOM 1595 N N . GLU A 1 268 ? 27.600 82.609 20.487 1.00 20.22 268 GLU A N 1
ATOM 1596 C CA . GLU A 1 268 ? 26.383 82.963 19.747 1.00 21.42 268 GLU A CA 1
ATOM 1597 C C . GLU A 1 268 ? 25.354 83.547 20.721 1.00 21.26 268 GLU A C 1
ATOM 1598 O O . GLU A 1 268 ? 24.570 84.448 20.367 1.00 22.09 268 GLU A O 1
ATOM 1604 N N . ARG A 1 269 ? 25.334 83.031 21.946 1.00 20.54 269 ARG A N 1
ATOM 1605 C CA . ARG A 1 269 ? 24.465 83.612 22.958 1.00 20.68 269 ARG A CA 1
ATOM 1606 C C . ARG A 1 269 ? 24.951 84.997 23.440 1.00 20.38 269 ARG A C 1
ATOM 1607 O O . ARG A 1 269 ? 24.151 85.883 23.720 1.00 20.82 269 ARG A O 1
ATOM 1615 N N . TRP A 1 270 ? 26.263 85.196 23.498 1.00 20.62 270 TRP A N 1
ATOM 1616 C CA . TRP A 1 270 ? 26.831 86.527 23.734 1.00 20.24 270 TRP A CA 1
ATOM 1617 C C . TRP A 1 270 ? 26.412 87.518 22.645 1.00 20.89 270 TRP A C 1
ATOM 1618 O O . TRP A 1 270 ? 26.125 88.682 22.938 1.00 21.68 270 TRP A O 1
ATOM 1629 N N . GLU A 1 271 ? 26.389 87.060 21.396 1.00 20.65 271 GLU A N 1
ATOM 1630 C CA . GLU A 1 271 ? 25.819 87.844 20.270 1.00 20.78 271 GLU A CA 1
ATOM 1631 C C . GLU A 1 271 ? 24.336 88.140 20.455 1.00 20.44 271 GLU A C 1
ATOM 1632 O O . GLU A 1 271 ? 23.885 89.296 20.331 1.00 20.04 271 GLU A O 1
ATOM 1638 N N . LEU A 1 272 ? 23.568 87.104 20.766 1.00 20.12 272 LEU A N 1
ATOM 1639 C CA . LEU A 1 272 ? 22.130 87.274 20.939 1.00 20.72 272 LEU A CA 1
ATOM 1640 C C . LEU A 1 272 ? 21.808 88.344 21.981 1.00 21.46 272 LEU A C 1
ATOM 1641 O O . LEU A 1 272 ? 20.905 89.154 21.779 1.00 22.23 272 LEU A O 1
ATOM 1646 N N . LEU A 1 273 ? 22.554 88.350 23.084 1.00 22.22 273 LEU A N 1
ATOM 1647 C CA . LEU A 1 273 ? 22.314 89.267 24.199 1.00 22.24 273 LEU A CA 1
ATOM 1648 C C . LEU A 1 273 ? 23.193 90.517 24.140 1.00 22.55 273 LEU A C 1
ATOM 1649 O O . LEU A 1 273 ? 23.223 91.282 25.080 1.00 22.97 273 LEU A O 1
ATOM 1654 N N . ASN A 1 274 ? 23.946 90.690 23.054 1.00 22.79 274 ASN A N 1
ATOM 1655 C CA . ASN A 1 274 ? 24.803 91.862 22.847 1.00 23.04 274 ASN A CA 1
ATOM 1656 C C . ASN A 1 274 ? 25.785 92.135 23.988 1.00 23.77 274 ASN A C 1
ATOM 1657 O O . ASN A 1 274 ? 26.108 93.304 24.283 1.00 23.68 274 ASN A O 1
ATOM 1662 N N . ASP A 1 275 ? 26.256 91.042 24.600 1.00 23.72 275 ASP A N 1
ATOM 1663 C CA . ASP A 1 275 ? 27.231 91.065 25.706 1.00 24.00 275 ASP A CA 1
ATOM 1664 C C . ASP A 1 275 ? 26.705 91.698 26.993 1.00 23.88 275 ASP A C 1
ATOM 1665 O O . ASP A 1 275 ? 27.487 92.028 27.877 1.00 24.47 275 ASP A O 1
ATOM 1670 N N . VAL A 1 276 ? 25.391 91.881 27.085 1.00 23.76 276 VAL A N 1
ATOM 1671 C CA . VAL A 1 276 ? 24.754 92.476 28.258 1.00 23.55 276 VAL A CA 1
ATOM 1672 C C . VAL A 1 276 ? 24.471 91.381 29.262 1.00 23.70 276 VAL A C 1
ATOM 1673 O O . VAL A 1 276 ? 23.749 90.438 28.969 1.00 23.56 276 VAL A O 1
ATOM 1677 N N . ASP A 1 277 ? 25.050 91.527 30.446 1.00 25.50 277 ASP A N 1
ATOM 1678 C CA . ASP A 1 277 ? 24.976 90.526 31.508 1.00 26.62 277 ASP A CA 1
ATOM 1679 C C . ASP A 1 277 ? 24.417 91.060 32.821 1.00 29.14 277 ASP A C 1
ATOM 1680 O O . ASP A 1 277 ? 25.156 91.707 33.596 1.00 31.09 277 ASP A O 1
ATOM 1685 N N . LYS A 1 278 ? 23.163 90.724 33.120 1.00 29.61 278 LYS A N 1
ATOM 1686 C CA . LYS A 1 278 ? 22.512 91.124 34.376 1.00 31.30 278 LYS A CA 1
ATOM 1687 C C . LYS A 1 278 ? 23.254 90.769 35.670 1.00 29.99 278 LYS A C 1
ATOM 1688 O O . LYS A 1 278 ? 23.499 89.604 35.954 1.00 29.75 278 LYS A O 1
ATOM 1694 N N . LEU A 1 279 ? 23.574 91.792 36.454 1.00 30.24 279 LEU A N 1
ATOM 1695 C CA . LEU A 1 279 ? 24.263 91.628 37.732 1.00 31.00 279 LEU A CA 1
ATOM 1696 C C . LEU A 1 279 ? 23.483 90.703 38.662 1.00 31.90 279 LEU A C 1
ATOM 1697 O O . LEU A 1 279 ? 24.033 89.747 39.191 1.00 30.92 279 LEU A O 1
ATOM 1702 N N . MET A 1 280 ? 22.194 90.977 38.828 1.00 33.63 280 MET A N 1
ATOM 1703 C CA . MET A 1 280 ? 21.337 90.119 39.629 1.00 36.19 280 MET A CA 1
ATOM 1704 C C . MET A 1 280 ? 20.417 89.260 38.766 1.00 38.90 280 MET A C 1
ATOM 1705 O O . MET A 1 280 ? 19.862 89.717 37.779 1.00 39.12 280 MET A O 1
ATOM 1710 N N . ARG A 1 281 ? 20.287 87.999 39.161 1.00 42.89 281 ARG A N 1
ATOM 1711 C CA . ARG A 1 281 ? 19.510 86.986 38.456 1.00 46.80 281 ARG A CA 1
ATOM 1712 C C . ARG A 1 281 ? 18.032 87.372 38.447 1.00 49.34 281 ARG A C 1
ATOM 1713 O O . ARG A 1 281 ? 17.516 87.897 39.445 1.00 49.41 281 ARG A O 1
ATOM 1721 N N . ASP A 1 282 ? 17.364 87.130 37.318 1.00 52.64 282 ASP A N 1
ATOM 1722 C CA . ASP A 1 282 ? 15.932 87.412 37.190 1.00 55.93 282 ASP A CA 1
ATOM 1723 C C . ASP A 1 282 ? 15.130 86.582 38.176 1.00 57.60 282 ASP A C 1
ATOM 1724 O O . ASP A 1 282 ? 15.313 85.360 38.251 1.00 58.02 282 ASP A O 1
ATOM 1729 N N . ASP A 1 283 ? 14.264 87.256 38.939 1.00 59.56 283 ASP A N 1
ATOM 1730 C CA . ASP A 1 283 ? 13.333 86.589 39.849 1.00 61.52 283 ASP A CA 1
ATOM 1731 C C . ASP A 1 283 ? 12.534 85.527 39.069 1.00 62.57 283 ASP A C 1
ATOM 1732 O O . ASP A 1 283 ? 11.964 85.817 38.007 1.00 62.81 283 ASP A O 1
ATOM 1737 N N . PHE A 1 284 ? 12.519 84.300 39.595 1.00 63.77 284 PHE A N 1
ATOM 1738 C CA . PHE A 1 284 ? 11.992 83.137 38.869 1.00 64.86 284 PHE A CA 1
ATOM 1739 C C . PHE A 1 284 ? 10.472 83.153 38.637 1.00 65.75 284 PHE A C 1
ATOM 1740 O O . PHE A 1 284 ? 10.002 82.824 37.542 1.00 65.53 284 PHE A O 1
ATOM 1748 N N . ILE A 1 285 ? 9.719 83.524 39.669 1.00 67.07 285 ILE A N 1
ATOM 1749 C CA . ILE A 1 285 ? 8.259 83.404 39.643 1.00 68.41 285 ILE A CA 1
ATOM 1750 C C . ILE A 1 285 ? 7.552 84.642 39.062 1.00 69.30 285 ILE A C 1
ATOM 1751 O O . ILE A 1 285 ? 6.528 84.501 38.381 1.00 69.57 285 ILE A O 1
ATOM 1756 N N . ASP A 1 286 ? 8.117 85.829 39.335 1.00 70.22 286 ASP A N 1
ATOM 1757 C CA . ASP A 1 286 ? 7.561 87.164 38.992 1.00 70.91 286 ASP A CA 1
ATOM 1758 C C . ASP A 1 286 ? 6.730 87.752 40.136 1.00 71.17 286 ASP A C 1
ATOM 1759 O O . ASP A 1 286 ? 7.241 88.515 40.961 1.00 71.42 286 ASP A O 1
ATOM 1764 N N . SER A 1 317 ? 20.489 86.117 31.232 1.00 28.13 317 SER A N 1
ATOM 1765 C CA . SER A 1 317 ? 21.819 86.228 31.855 1.00 27.85 317 SER A CA 1
ATOM 1766 C C . SER A 1 317 ? 22.930 85.496 31.079 1.00 26.40 317 SER A C 1
ATOM 1767 O O . SER A 1 317 ? 22.758 84.369 30.618 1.00 26.95 317 SER A O 1
ATOM 1770 N N . LEU A 1 318 ? 24.064 86.165 30.939 1.00 24.07 318 LEU A N 1
ATOM 1771 C CA . LEU A 1 318 ? 25.271 85.534 30.414 1.00 22.48 318 LEU A CA 1
ATOM 1772 C C . LEU A 1 318 ? 26.053 84.812 31.512 1.00 21.58 318 LEU A C 1
ATOM 1773 O O . LEU A 1 318 ? 26.871 83.938 31.220 1.00 22.77 318 LEU A O 1
ATOM 1778 N N . SER A 1 319 ? 25.786 85.159 32.774 1.00 20.10 319 SER A N 1
ATOM 1779 C CA . SER A 1 319 ? 26.411 84.463 33.930 1.00 18.99 319 SER A CA 1
ATOM 1780 C C . SER A 1 319 ? 25.601 84.651 35.203 1.00 18.15 319 SER A C 1
ATOM 1781 O O . SER A 1 319 ? 24.717 85.493 35.248 1.00 17.11 319 SER A O 1
ATOM 1784 N N . SER A 1 320 ? 25.885 83.862 36.240 1.00 18.07 320 SER A N 1
ATOM 1785 C CA . SER A 1 320 ? 25.210 84.048 37.529 1.00 16.96 320 SER A CA 1
ATOM 1786 C C . SER A 1 320 ? 26.112 83.592 38.665 1.00 17.75 320 SER A C 1
ATOM 1787 O O . SER A 1 320 ? 26.960 82.710 38.464 1.00 17.03 320 SER A O 1
ATOM 1790 N N . MET A 1 321 ? 25.974 84.226 39.834 1.00 16.76 321 MET A N 1
ATOM 1791 C CA . MET A 1 321 ? 26.557 83.683 41.072 1.00 17.45 321 MET A CA 1
ATOM 1792 C C . MET A 1 321 ? 25.438 83.409 42.076 1.00 18.15 321 MET A C 1
ATOM 1793 O O . MET A 1 321 ? 24.671 84.307 42.395 1.00 17.81 321 MET A O 1
ATOM 1798 N N . SER A 1 322 ? 25.368 82.186 42.592 1.00 18.08 322 SER A N 1
ATOM 1799 C CA . SER A 1 322 ? 24.298 81.822 43.502 1.00 18.41 322 SER A CA 1
ATOM 1800 C C . SER A 1 322 ? 24.870 81.201 44.761 1.00 18.11 322 SER A C 1
ATOM 1801 O O . SER A 1 322 ? 26.010 80.799 44.784 1.00 17.02 322 SER A O 1
ATOM 1804 N N . LEU A 1 323 ? 24.040 81.107 45.794 1.00 17.39 323 LEU A N 1
ATOM 1805 C CA . LEU A 1 323 ? 24.389 80.393 46.997 1.00 17.26 323 LEU A CA 1
ATOM 1806 C C . LEU A 1 323 ? 23.494 79.158 47.122 1.00 17.48 323 LEU A C 1
ATOM 1807 O O . LEU A 1 323 ? 22.286 79.271 47.039 1.00 16.75 323 LEU A O 1
ATOM 1812 N N . ILE A 1 324 ? 24.082 77.978 47.318 1.00 17.80 324 ILE A N 1
ATOM 1813 C CA . ILE A 1 324 ? 23.308 76.737 47.375 1.00 18.47 324 ILE A CA 1
ATOM 1814 C C . ILE A 1 324 ? 23.766 75.872 48.548 1.00 19.37 324 ILE A C 1
ATOM 1815 O O . ILE A 1 324 ? 24.754 76.219 49.216 1.00 19.68 324 ILE A O 1
ATOM 1820 N N . ASP A 1 325 ? 23.057 74.762 48.794 1.00 20.28 325 ASP A N 1
ATOM 1821 C CA . ASP A 1 325 ? 23.449 73.705 49.755 1.00 22.10 325 ASP A CA 1
ATOM 1822 C C . ASP A 1 325 ? 23.314 74.091 51.216 1.00 21.79 325 ASP A C 1
ATOM 1823 O O . ASP A 1 325 ? 24.287 74.500 51.839 1.00 21.96 325 ASP A O 1
ATOM 1828 N N . PHE A 1 326 ? 22.121 73.905 51.759 1.00 21.66 326 PHE A N 1
ATOM 1829 C CA . PHE A 1 326 ? 21.743 74.478 53.048 1.00 21.35 326 PHE A CA 1
ATOM 1830 C C . PHE A 1 326 ? 2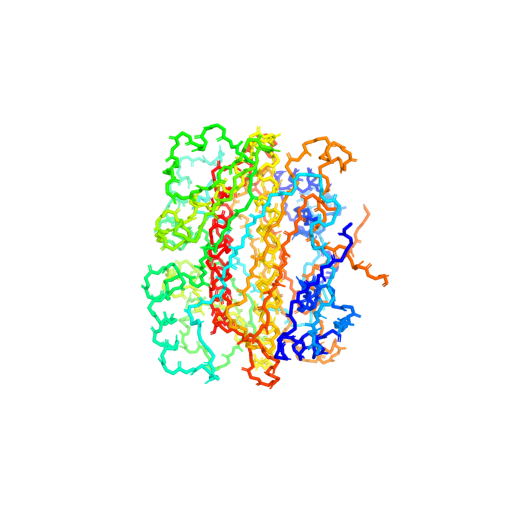1.384 73.425 54.105 1.00 21.38 326 PHE A C 1
ATOM 1831 O O . PHE A 1 326 ? 20.751 73.725 55.115 1.00 21.38 326 PHE A O 1
ATOM 1839 N N . ALA A 1 327 ? 21.810 72.189 53.870 1.00 21.93 327 ALA A N 1
ATOM 1840 C CA . ALA A 1 327 ? 21.648 71.092 54.842 1.00 22.98 327 ALA A CA 1
ATOM 1841 C C . ALA A 1 327 ? 22.297 71.361 56.204 1.00 22.71 327 ALA A C 1
ATOM 1842 O O . ALA A 1 327 ? 21.878 70.783 57.204 1.00 23.73 327 ALA A O 1
ATOM 1844 N N . HIS A 1 328 ? 23.306 72.230 56.256 1.00 22.43 328 HIS A N 1
ATOM 1845 C CA . HIS A 1 328 ? 23.922 72.600 57.545 1.00 21.97 328 HIS A CA 1
ATOM 1846 C C . HIS A 1 328 ? 23.826 74.087 57.794 1.00 21.51 328 HIS A C 1
ATOM 1847 O O . HIS A 1 328 ? 24.743 74.700 58.323 1.00 20.94 328 HIS A O 1
ATOM 1854 N N . SER A 1 329 ? 22.697 74.659 57.380 1.00 21.02 329 SER A N 1
ATOM 1855 C CA . SER A 1 329 ? 22.399 76.077 57.585 1.00 21.63 329 SER A CA 1
ATOM 1856 C C . SER A 1 329 ? 21.157 76.248 58.456 1.00 22.51 329 SER A C 1
ATOM 1857 O O . SER A 1 329 ? 20.301 75.358 58.482 1.00 22.31 329 SER A O 1
ATOM 1860 N N . GLU A 1 330 ? 21.077 77.383 59.164 1.00 23.25 330 GLU A N 1
ATOM 1861 C CA . GLU A 1 330 ? 19.879 77.816 59.889 1.00 24.76 330 GLU A CA 1
ATOM 1862 C C . GLU A 1 330 ? 19.893 79.332 60.056 1.00 23.99 330 GLU A C 1
ATOM 1863 O O . GLU A 1 330 ? 20.952 79.957 60.040 1.00 23.39 330 GLU A O 1
ATOM 1869 N N . ILE A 1 331 ? 18.711 79.913 60.212 1.00 24.55 331 ILE A N 1
ATOM 1870 C CA . ILE A 1 331 ? 18.572 81.344 60.510 1.00 24.38 331 ILE A CA 1
ATOM 1871 C C . ILE A 1 331 ? 18.867 81.511 61.985 1.00 24.07 331 ILE A C 1
ATOM 1872 O O . ILE A 1 331 ? 18.438 80.697 62.793 1.00 24.79 331 ILE A O 1
ATOM 1877 N N . THR A 1 332 ? 19.646 82.532 62.336 1.00 23.24 332 THR A N 1
ATOM 1878 C CA . THR A 1 332 ? 20.093 82.732 63.721 1.00 21.99 332 THR A CA 1
ATOM 1879 C C . THR A 1 332 ? 19.858 84.198 64.121 1.00 21.69 332 THR A C 1
ATOM 1880 O O . THR A 1 332 ? 20.818 84.948 64.290 1.00 20.69 332 THR A O 1
ATOM 1884 N N . PRO A 1 333 ? 18.573 84.628 64.206 1.00 21.84 333 PRO A N 1
ATOM 1885 C CA . PRO A 1 333 ? 18.250 86.022 64.510 1.00 21.90 333 PRO A CA 1
ATOM 1886 C C . PRO A 1 333 ? 18.866 86.484 65.819 1.00 21.93 333 PRO A C 1
ATOM 1887 O O . PRO A 1 333 ? 18.905 85.714 66.778 1.00 22.35 333 PRO A O 1
ATOM 1891 N N . GLY A 1 334 ? 19.344 87.729 65.846 1.00 21.17 334 GLY A N 1
ATOM 1892 C CA . GLY A 1 334 ? 19.967 88.303 67.018 1.00 20.78 334 GLY A CA 1
ATOM 1893 C C . GLY A 1 334 ? 21.447 87.971 67.171 1.00 21.17 334 GLY A C 1
ATOM 1894 O O . GLY A 1 334 ? 22.142 88.628 67.931 1.00 21.87 334 GLY A O 1
ATOM 1895 N N . LYS A 1 335 ? 21.939 86.969 66.442 1.00 21.45 335 LYS A N 1
ATOM 1896 C CA . LYS A 1 335 ? 23.311 86.468 66.652 1.00 21.38 335 LYS A CA 1
ATOM 1897 C C . LYS A 1 335 ? 24.407 87.070 65.768 1.00 21.42 335 LYS A C 1
ATOM 1898 O O . LYS A 1 335 ? 25.565 86.686 65.859 1.00 22.37 335 LYS A O 1
ATOM 1904 N N . GLY A 1 336 ? 24.043 88.031 64.930 1.00 21.77 336 GLY A N 1
ATOM 1905 C CA . GLY A 1 336 ? 25.002 88.728 64.113 1.00 21.74 336 GLY A CA 1
ATOM 1906 C C . GLY A 1 336 ? 25.381 87.968 62.850 1.00 22.33 336 GLY A C 1
ATOM 1907 O O . GLY A 1 336 ? 24.914 86.850 62.603 1.00 21.57 336 GLY A O 1
ATOM 1908 N N . TYR A 1 337 ? 26.260 88.575 62.069 1.00 22.42 337 TYR A N 1
ATOM 1909 C CA . TYR A 1 337 ? 26.574 88.056 60.759 1.00 23.46 337 TYR A CA 1
ATOM 1910 C C . TYR A 1 337 ? 27.457 86.812 60.851 1.00 23.04 337 TYR A C 1
ATOM 1911 O O . TYR A 1 337 ? 28.080 86.538 61.892 1.00 22.66 337 TYR A O 1
ATOM 1920 N N . ASP A 1 338 ? 27.484 86.056 59.758 1.00 22.50 338 ASP A N 1
ATOM 1921 C CA . ASP A 1 338 ? 28.225 84.808 59.652 1.00 21.58 338 ASP A CA 1
ATOM 1922 C C . ASP A 1 338 ? 29.669 85.123 59.323 1.00 21.72 338 ASP A C 1
ATOM 1923 O O . ASP A 1 338 ? 30.039 85.214 58.149 1.00 20.77 338 ASP A O 1
ATOM 1928 N N . GLU A 1 339 ? 30.502 85.271 60.349 1.00 21.51 339 GLU A N 1
ATOM 1929 C CA . GLU A 1 339 ? 31.889 85.676 60.122 1.00 22.56 339 GLU A CA 1
ATOM 1930 C C . GLU A 1 339 ? 32.646 84.600 59.384 1.00 21.63 339 GLU A C 1
ATOM 1931 O O . GLU A 1 339 ? 33.544 84.885 58.586 1.00 21.95 339 GLU A O 1
ATOM 1937 N N . ASN A 1 340 ? 32.281 83.357 59.667 1.00 20.57 340 ASN A N 1
ATOM 1938 C CA . ASN A 1 340 ? 32.886 82.191 59.045 1.00 19.95 340 ASN A CA 1
ATOM 1939 C C . ASN A 1 340 ? 32.813 82.228 57.533 1.00 19.42 340 ASN A C 1
ATOM 1940 O O . ASN A 1 340 ? 33.777 81.926 56.855 1.00 19.38 340 ASN A O 1
ATOM 1945 N N . VAL A 1 341 ? 31.653 82.612 57.010 1.00 19.21 341 VAL A N 1
ATOM 1946 C CA . VAL A 1 341 ? 31.428 82.648 55.579 1.00 19.15 341 VAL A CA 1
ATOM 1947 C C . VAL A 1 341 ? 32.053 83.899 54.968 1.00 19.41 341 VAL A C 1
ATOM 1948 O O . VAL A 1 341 ? 32.646 83.827 53.877 1.00 19.51 341 VAL A O 1
ATOM 1952 N N . ILE A 1 342 ? 31.935 85.033 55.666 1.00 19.44 342 ILE A N 1
ATOM 1953 C CA . ILE A 1 342 ? 32.382 86.313 55.132 1.00 20.69 342 ILE A CA 1
ATOM 1954 C C . ILE A 1 342 ? 33.893 86.368 54.911 1.00 20.52 342 ILE A C 1
ATOM 1955 O O . ILE A 1 342 ? 34.386 87.055 54.017 1.00 20.92 342 ILE A O 1
ATOM 1960 N N . GLU A 1 343 ? 34.622 85.649 55.744 1.00 21.33 343 GLU A N 1
ATOM 1961 C CA . GLU A 1 343 ? 36.058 85.550 55.621 1.00 21.82 343 GLU A CA 1
ATOM 1962 C C . GLU A 1 343 ? 36.462 84.973 54.281 1.00 20.91 343 GLU A C 1
ATOM 1963 O O . GLU A 1 343 ? 37.390 85.484 53.668 1.00 21.89 343 GLU A O 1
ATOM 1969 N N . GLY A 1 344 ? 35.739 83.941 53.825 1.00 19.93 344 GLY A N 1
ATOM 1970 C CA . GLY A 1 344 ? 35.914 83.356 52.490 1.00 18.74 344 GLY A CA 1
ATOM 1971 C C . GLY A 1 344 ? 35.608 84.343 51.369 1.00 18.01 344 GLY A C 1
ATOM 1972 O O . GLY A 1 344 ? 36.335 84.415 50.362 1.00 17.08 344 GLY A O 1
ATOM 1973 N N . VAL A 1 345 ? 34.555 85.132 51.572 1.00 17.70 345 VAL A N 1
ATOM 1974 C CA . VAL A 1 345 ? 34.136 86.172 50.632 1.00 17.38 345 VAL A CA 1
ATOM 1975 C C . VAL A 1 345 ? 35.210 87.258 50.560 1.00 18.11 345 VAL A C 1
ATOM 1976 O O . VAL A 1 345 ? 35.588 87.714 49.465 1.00 18.67 345 VAL A O 1
ATOM 1980 N N . GLU A 1 346 ? 35.721 87.664 51.710 1.00 18.65 346 GLU A N 1
ATOM 1981 C CA . GLU A 1 346 ? 36.827 88.627 51.734 1.00 19.81 346 GLU A CA 1
ATOM 1982 C C . GLU A 1 346 ? 38.020 88.176 50.875 1.00 18.48 346 GLU A C 1
ATOM 1983 O O . GLU A 1 346 ? 38.622 88.974 50.163 1.00 18.89 346 GLU A O 1
ATOM 1989 N N . THR A 1 347 ? 38.366 86.897 50.942 1.00 18.19 347 THR A N 1
ATOM 1990 C CA . THR A 1 347 ? 39.466 86.377 50.140 1.00 16.72 347 THR A CA 1
ATOM 1991 C C . THR A 1 347 ? 39.120 86.374 48.653 1.00 16.32 347 THR A C 1
ATOM 1992 O O . THR A 1 347 ? 39.956 86.724 47.814 1.00 16.46 347 THR A O 1
ATOM 1996 N N . LEU A 1 348 ? 37.902 85.969 48.318 1.00 15.70 348 LEU A N 1
ATOM 1997 C CA . LEU A 1 348 ? 37.446 86.003 46.928 1.00 15.23 348 LEU A CA 1
ATOM 1998 C C . LEU A 1 348 ? 37.477 87.407 46.353 1.00 15.95 348 LEU A C 1
ATOM 1999 O O . LEU A 1 348 ? 37.852 87.600 45.196 1.00 15.80 348 LEU A O 1
ATOM 2004 N N . LEU A 1 349 ? 37.122 88.408 47.158 1.00 16.17 349 LEU A N 1
ATOM 2005 C CA . LEU A 1 349 ? 37.182 89.804 46.705 1.00 16.53 349 LEU A CA 1
ATOM 2006 C C . LEU A 1 349 ? 38.603 90.219 46.340 1.00 17.09 349 LEU A C 1
ATOM 2007 O O . LEU A 1 349 ? 38.809 90.855 45.310 1.00 16.25 349 LEU A O 1
ATOM 2012 N N . ASP A 1 350 ? 39.562 89.886 47.206 1.00 17.79 350 ASP A N 1
ATOM 2013 C CA . ASP A 1 350 ? 40.985 90.170 46.967 1.00 19.44 350 ASP A CA 1
ATOM 2014 C C . ASP A 1 350 ? 41.466 89.528 45.687 1.00 18.47 350 ASP A C 1
ATOM 2015 O O . ASP A 1 350 ? 42.115 90.175 44.870 1.00 18.72 350 ASP A O 1
ATOM 2020 N N . ILE A 1 351 ? 41.157 88.243 45.540 1.00 17.70 351 ILE A N 1
ATOM 2021 C CA . ILE A 1 351 ? 41.499 87.471 44.341 1.00 16.82 351 ILE A CA 1
ATOM 2022 C C . ILE A 1 351 ? 40.903 88.112 43.078 1.00 16.80 351 ILE A C 1
ATOM 2023 O O . ILE A 1 351 ? 41.600 88.319 42.101 1.00 15.71 351 ILE A O 1
ATOM 2028 N N . PHE A 1 352 ? 39.617 88.437 43.100 1.00 17.19 352 PHE A N 1
ATOM 2029 C CA . PHE A 1 352 ? 38.989 89.010 41.911 1.00 17.71 352 PHE A CA 1
ATOM 2030 C C . PHE A 1 352 ? 39.451 90.430 41.612 1.00 18.92 352 PHE A C 1
ATOM 2031 O O . PHE A 1 352 ? 39.557 90.818 40.438 1.00 19.95 352 PHE A O 1
ATOM 2039 N N . MET A 1 353 ? 39.726 91.229 42.644 1.00 19.57 353 MET A N 1
ATOM 2040 C CA . MET A 1 353 ? 40.318 92.557 42.393 1.00 20.48 353 MET A CA 1
ATOM 2041 C C . MET A 1 353 ? 41.697 92.431 41.719 1.00 20.76 353 MET A C 1
ATOM 2042 O O . MET A 1 353 ? 42.017 93.188 40.809 1.00 20.69 353 MET A O 1
ATOM 2047 N N . LYS A 1 354 ? 42.496 91.457 42.161 1.00 21.28 354 LYS A N 1
ATOM 2048 C CA . LYS A 1 354 ? 43.798 91.152 41.534 1.00 21.55 354 LYS A CA 1
ATOM 2049 C C . LYS A 1 354 ? 43.692 90.713 40.073 1.00 20.72 354 LYS A C 1
ATOM 2050 O O . LYS A 1 354 ? 44.546 91.076 39.274 1.00 20.60 354 LYS A O 1
ATOM 2056 N N . PHE A 1 355 ? 42.646 89.967 39.706 1.00 20.55 355 PHE A N 1
ATOM 2057 C CA . PHE A 1 355 ? 42.428 89.644 38.292 1.00 21.27 355 PHE A CA 1
ATOM 2058 C C . PHE A 1 355 ? 42.420 90.910 37.419 1.00 23.03 355 PHE A C 1
ATOM 2059 O O . PHE A 1 355 ? 42.766 90.864 36.229 1.00 23.48 355 PHE A O 1
ATOM 2067 N N . LEU A 1 356 ? 42.013 92.034 38.005 1.00 24.64 356 LEU A N 1
ATOM 2068 C CA . LEU A 1 356 ? 41.819 93.263 37.231 1.00 27.01 356 LEU A CA 1
ATOM 2069 C C . LEU A 1 356 ? 43.064 94.129 37.184 1.00 29.48 356 LEU A C 1
ATOM 2070 O O . LEU A 1 356 ? 43.121 95.091 36.422 1.00 30.66 356 LEU A O 1
ATOM 2075 N N . GLU A 1 357 ? 44.070 93.773 37.976 1.00 32.54 357 GLU A N 1
ATOM 2076 C CA . GLU A 1 357 ? 45.353 94.460 37.929 1.00 35.88 357 GLU A CA 1
ATOM 2077 C C . GLU A 1 357 ? 46.075 94.180 36.622 1.00 36.78 357 GLU A C 1
ATOM 2078 O O . GLU A 1 357 ? 46.033 93.053 36.090 1.00 36.48 357 GLU A O 1
ATOM 2084 N N . HIS A 1 358 ? 46.744 95.226 36.131 1.00 38.36 358 HIS A N 1
ATOM 2085 C CA . HIS A 1 358 ? 47.600 95.193 34.932 1.00 39.78 358 HIS A CA 1
ATOM 2086 C C . HIS A 1 358 ? 46.806 95.278 33.628 1.00 40.84 358 HIS A C 1
ATOM 2087 O O . HIS A 1 358 ? 47.354 95.636 32.581 1.00 41.27 358 HIS A O 1
ATOM 2094 N N . HIS A 1 359 ? 45.515 94.972 33.698 1.00 41.96 359 HIS A N 1
ATOM 2095 C CA . HIS A 1 359 ? 44.640 95.086 32.542 1.00 43.12 359 HIS A CA 1
ATOM 2096 C C . HIS A 1 359 ? 44.045 96.496 32.460 1.00 44.47 359 HIS A C 1
ATOM 2097 O O . HIS A 1 359 ? 42.858 96.710 32.742 1.00 44.63 359 HIS A O 1
ATOM 2104 N N . HIS A 1 360 ? 44.890 97.453 32.071 1.00 46.08 360 HIS A N 1
ATOM 2105 C CA . HIS A 1 360 ? 44.517 98.871 31.951 1.00 47.38 360 HIS A CA 1
ATOM 2106 C C . HIS A 1 360 ? 43.489 99.102 30.840 1.00 47.79 360 HIS A C 1
ATOM 2107 O O . HIS A 1 360 ? 42.340 99.482 31.103 1.00 48.02 360 HIS A O 1
ATOM 2114 N N . ASP B 1 25 ? 28.134 129.122 50.575 1.00 42.52 25 ASP B N 1
ATOM 2115 C CA . ASP B 1 25 ? 27.221 128.928 51.772 1.00 42.71 25 ASP B CA 1
ATOM 2116 C C . ASP B 1 25 ? 25.820 128.533 51.286 1.00 41.45 25 ASP B C 1
ATOM 2117 O O . ASP B 1 25 ? 24.996 127.998 52.035 1.00 41.18 25 ASP B O 1
ATOM 2122 N N . GLY B 1 26 ? 25.577 128.833 50.014 1.00 39.94 26 GLY B N 1
ATOM 2123 C CA . GLY B 1 26 ? 24.327 128.540 49.377 1.00 38.08 26 GLY B CA 1
ATOM 2124 C C . GLY B 1 26 ? 24.502 127.447 48.359 1.00 36.87 26 GLY B C 1
ATOM 2125 O O . GLY B 1 26 ? 25.368 126.574 48.503 1.00 36.87 26 GLY B O 1
ATOM 2126 N N . LEU B 1 27 ? 23.675 127.499 47.329 1.00 35.51 27 LEU B N 1
ATOM 2127 C CA . LEU B 1 27 ? 23.572 126.436 46.342 1.00 34.65 27 LEU B CA 1
ATOM 2128 C C . LEU B 1 27 ? 24.833 126.174 45.571 1.00 33.43 27 LEU B C 1
ATOM 2129 O O . LEU B 1 27 ? 25.131 125.027 45.214 1.00 33.22 27 LEU B O 1
ATOM 2134 N N . LEU B 1 28 ? 25.559 127.247 45.286 1.00 32.17 28 LEU B N 1
ATOM 2135 C CA . LEU B 1 28 ? 26.690 127.177 44.373 1.00 31.05 28 LEU B CA 1
ATOM 2136 C C . LEU B 1 28 ? 27.943 127.729 44.993 1.00 31.07 28 LEU B C 1
ATOM 2137 O O . LEU B 1 28 ? 27.908 128.564 45.896 1.00 30.70 28 LEU B O 1
ATOM 2142 N N . ILE B 1 29 ? 29.049 127.249 44.447 1.00 30.89 29 ILE B N 1
ATOM 2143 C CA . ILE B 1 29 ? 30.380 127.671 44.776 1.00 31.91 29 ILE B CA 1
ATOM 2144 C C . ILE B 1 29 ? 30.939 128.370 43.546 1.00 32.03 29 ILE B C 1
ATOM 2145 O O . ILE B 1 29 ? 30.590 128.015 42.422 1.00 31.69 29 ILE B O 1
ATOM 2150 N N . PHE B 1 30 ? 31.769 129.383 43.767 1.00 32.57 30 PHE B N 1
ATOM 2151 C CA . PHE B 1 30 ? 32.349 130.152 42.681 1.00 33.59 30 PHE B CA 1
ATOM 2152 C C . PHE B 1 30 ? 33.850 130.109 42.842 1.00 34.77 30 PHE B C 1
ATOM 2153 O O . PHE B 1 30 ? 34.441 130.863 43.611 1.00 35.36 30 PHE B O 1
ATOM 2161 N N . LYS B 1 31 ? 34.448 129.192 42.102 1.00 35.96 31 LYS B N 1
ATOM 2162 C CA . LYS B 1 31 ? 35.803 128.754 42.341 1.00 37.96 31 LYS B CA 1
ATOM 2163 C C . LYS B 1 31 ? 36.734 129.345 41.292 1.00 39.00 31 LYS B C 1
ATOM 2164 O O . LYS B 1 31 ? 36.562 129.099 40.097 1.00 39.23 31 LYS B O 1
ATOM 2170 N N . PRO B 1 32 ? 37.732 130.122 41.729 1.00 40.04 32 PRO B N 1
ATOM 2171 C CA . PRO B 1 32 ? 38.750 130.552 40.759 1.00 41.00 32 PRO B CA 1
ATOM 2172 C C . PRO B 1 32 ? 39.525 129.328 40.255 1.00 41.58 32 PRO B C 1
ATOM 2173 O O . PRO B 1 32 ? 40.080 128.574 41.066 1.00 41.93 32 PRO B O 1
ATOM 2177 N N . ALA B 1 33 ? 39.530 129.098 38.944 1.00 42.01 33 ALA B N 1
ATOM 2178 C CA . ALA B 1 33 ? 40.179 127.888 38.418 1.00 42.6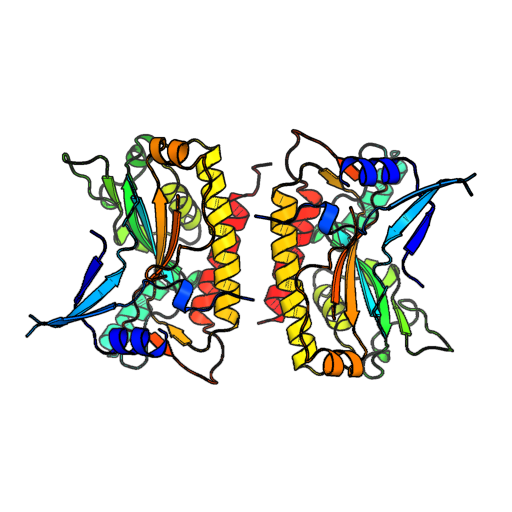1 33 ALA B CA 1
ATOM 2179 C C . ALA B 1 33 ? 41.184 128.147 37.296 1.00 42.80 33 ALA B C 1
ATOM 2180 O O . ALA B 1 33 ? 41.002 129.050 36.480 1.00 43.18 33 ALA B O 1
ATOM 2182 N N . PHE B 1 34 ? 42.250 127.349 37.286 1.00 43.11 34 PHE B N 1
ATOM 2183 C CA . PHE B 1 34 ? 43.208 127.331 36.190 1.00 43.27 34 PHE B CA 1
ATOM 2184 C C . PHE B 1 34 ? 42.529 126.681 34.983 1.00 42.16 34 PHE B C 1
ATOM 2185 O O . PHE B 1 34 ? 41.616 125.872 35.154 1.00 41.85 34 PHE B O 1
ATOM 2193 N N . PRO B 1 35 ? 42.941 127.062 33.759 1.00 41.19 35 PRO B N 1
ATOM 2194 C CA . PRO B 1 35 ? 42.400 126.471 32.528 1.00 40.24 35 PRO B CA 1
ATOM 2195 C C . PRO B 1 35 ? 42.316 124.933 32.509 1.00 39.13 35 PRO B C 1
ATOM 2196 O O . PRO B 1 35 ? 41.350 124.389 31.978 1.00 39.10 35 PRO B O 1
ATOM 2200 N N . GLN B 1 36 ? 43.300 124.239 33.079 1.00 37.83 36 GLN B N 1
ATOM 2201 C CA . GLN B 1 36 ? 43.290 122.774 33.065 1.00 36.95 36 GLN B CA 1
ATOM 2202 C C . GLN B 1 36 ? 42.102 122.152 33.808 1.00 35.98 36 GLN B C 1
ATOM 2203 O O . GLN B 1 36 ? 41.578 121.117 33.389 1.00 35.51 36 GLN B O 1
ATOM 2209 N N . GLU B 1 37 ? 41.691 122.771 34.912 1.00 34.98 37 GLU B N 1
ATOM 2210 C CA . GLU B 1 37 ? 40.550 122.274 35.677 1.00 34.45 37 GLU B CA 1
ATOM 2211 C C . GLU B 1 37 ? 39.251 122.513 34.910 1.00 34.33 37 GLU B C 1
ATOM 2212 O O . GLU B 1 37 ? 38.403 121.622 34.837 1.00 34.04 37 GLU B O 1
ATOM 2218 N N . LEU B 1 38 ? 39.099 123.717 34.350 1.00 34.54 38 LEU B N 1
ATOM 2219 C CA . LEU B 1 38 ? 37.990 124.036 33.445 1.00 34.74 38 LEU B CA 1
ATOM 2220 C C . LEU B 1 38 ? 37.822 123.008 32.306 1.00 34.51 38 LEU B C 1
ATOM 2221 O O . LEU B 1 38 ? 36.725 122.491 32.079 1.00 34.26 38 LEU B O 1
ATOM 2226 N N . GLU B 1 39 ? 38.908 122.697 31.606 1.00 34.33 39 GLU B N 1
ATOM 2227 C CA . GLU B 1 39 ? 38.826 121.746 30.501 1.00 34.80 39 GLU B CA 1
ATOM 2228 C C . GLU B 1 39 ? 38.405 120.359 30.985 1.00 34.27 39 GLU B C 1
ATOM 2229 O O . GLU B 1 39 ? 37.658 119.670 30.291 1.00 34.31 39 GLU B O 1
ATOM 2235 N N . PHE B 1 40 ? 38.855 119.964 32.173 1.00 33.73 40 PHE B N 1
ATOM 2236 C CA . PHE B 1 40 ? 38.499 118.641 32.711 1.00 33.78 40 PHE B CA 1
ATOM 2237 C C . PHE B 1 40 ? 37.013 118.544 33.010 1.00 34.19 40 PHE B C 1
ATOM 2238 O O . PHE B 1 40 ? 36.357 117.602 32.561 1.00 34.25 40 PHE B O 1
ATOM 2246 N N . TYR B 1 41 ? 36.488 119.527 33.744 1.00 34.33 41 TYR B N 1
ATOM 2247 C CA . TYR B 1 41 ? 35.068 119.582 34.062 1.00 34.80 41 TYR B CA 1
ATOM 2248 C C . TYR B 1 41 ? 34.191 119.535 32.812 1.00 36.14 41 TYR B C 1
ATOM 2249 O O . TYR B 1 41 ? 33.246 118.753 32.764 1.00 36.04 41 TYR B O 1
ATOM 2258 N N . LYS B 1 42 ? 34.516 120.361 31.812 1.00 38.15 42 LYS B N 1
ATOM 2259 C CA . LYS B 1 42 ? 33.816 120.385 30.520 1.00 40.36 42 LYS B CA 1
ATOM 2260 C C . LYS B 1 42 ? 33.874 119.035 29.807 1.00 41.38 42 LYS B C 1
ATOM 2261 O O . LYS B 1 42 ? 32.849 118.525 29.365 1.00 41.98 42 LYS B O 1
ATOM 2267 N N . ALA B 1 43 ? 35.074 118.473 29.679 1.00 42.68 43 ALA B N 1
ATOM 2268 C CA . ALA B 1 43 ? 35.275 117.211 28.945 1.00 44.32 43 ALA B CA 1
ATOM 2269 C C . ALA B 1 43 ? 34.510 115.994 29.502 1.00 45.62 43 ALA B C 1
ATOM 2270 O O . ALA B 1 43 ? 34.111 115.123 28.728 1.00 45.87 43 ALA B O 1
ATOM 2272 N N . ILE B 1 44 ? 34.305 115.922 30.822 1.00 46.92 44 ILE B N 1
ATOM 2273 C CA . ILE B 1 44 ? 33.400 114.903 31.388 1.00 48.36 44 ILE B CA 1
ATOM 2274 C C . ILE B 1 44 ? 31.930 115.371 31.337 1.00 49.46 44 ILE B C 1
ATOM 2275 O O . ILE B 1 44 ? 31.131 114.883 30.531 1.00 49.90 44 ILE B O 1
ATOM 2280 N N . GLN B 1 45 ? 31.585 116.325 32.194 1.00 50.71 45 GLN B N 1
ATOM 2281 C CA . GLN B 1 45 ? 30.222 116.864 32.245 1.00 51.60 45 GLN B CA 1
ATOM 2282 C C . GLN B 1 45 ? 30.047 118.050 31.306 1.00 51.76 45 GLN B C 1
ATOM 2283 O O . GLN B 1 45 ? 29.825 117.868 30.102 1.00 52.71 45 GLN B O 1
ATOM 2289 N N . GLY B 1 58 ? 26.158 98.303 35.965 1.00 35.71 58 GLY B N 1
ATOM 2290 C CA . GLY B 1 58 ? 25.828 99.667 35.535 1.00 35.97 58 GLY B CA 1
ATOM 2291 C C . GLY B 1 58 ? 26.458 100.716 36.440 1.00 36.04 58 GLY B C 1
ATOM 2292 O O . GLY B 1 58 ? 25.763 101.421 37.171 1.00 36.25 58 GLY B O 1
ATOM 2293 N N . ASP B 1 59 ? 27.784 100.821 36.380 1.00 35.97 59 ASP B N 1
ATOM 2294 C CA . ASP B 1 59 ? 28.568 101.655 37.294 1.00 35.65 59 ASP B CA 1
ATOM 2295 C C . ASP B 1 59 ? 28.290 103.135 37.117 1.00 35.54 59 ASP B C 1
ATOM 2296 O O . ASP B 1 59 ? 27.836 103.566 36.058 1.00 35.60 59 ASP B O 1
ATOM 2301 N N . ALA B 1 60 ? 28.557 103.917 38.157 1.00 34.70 60 ALA B N 1
ATOM 2302 C CA . ALA B 1 60 ? 28.364 105.351 38.076 1.00 33.96 60 ALA B CA 1
ATOM 2303 C C . ALA B 1 60 ? 29.438 105.948 37.187 1.00 33.60 60 ALA B C 1
ATOM 2304 O O . ALA B 1 60 ? 30.584 105.486 37.207 1.00 32.95 60 ALA B O 1
ATOM 2306 N N . PRO B 1 61 ? 29.066 106.953 36.362 1.00 33.29 61 PRO B N 1
ATOM 2307 C CA . PRO B 1 61 ? 30.072 107.694 35.610 1.00 32.90 61 PRO B CA 1
ATOM 2308 C C . PRO B 1 61 ? 30.862 108.590 36.549 1.00 32.64 61 PRO B C 1
ATOM 2309 O O . PRO B 1 61 ? 30.335 109.007 37.575 1.00 33.44 61 PRO B O 1
ATOM 2313 N N . LEU B 1 62 ? 32.109 108.881 36.198 1.00 32.17 62 LEU B N 1
ATOM 2314 C CA . LEU B 1 62 ? 32.962 109.730 37.012 1.00 32.13 62 LEU B CA 1
ATOM 2315 C C . LEU B 1 62 ? 32.322 111.084 37.335 1.00 32.54 62 LEU B C 1
ATOM 2316 O O . LEU B 1 62 ? 32.421 111.535 38.466 1.00 32.63 62 LEU B O 1
ATOM 2321 N N . CYS B 1 63 ? 31.648 111.714 36.369 1.00 32.90 63 CYS B N 1
ATOM 2322 C CA . CYS B 1 63 ? 31.077 113.052 36.597 1.00 33.20 63 CYS B CA 1
ATOM 2323 C C . CYS B 1 63 ? 30.073 113.086 37.751 1.00 33.01 63 CYS B C 1
ATOM 2324 O O . CYS B 1 63 ? 29.838 114.144 38.338 1.00 33.40 63 CYS B O 1
ATOM 2327 N N . SER B 1 64 ? 29.482 111.937 38.077 1.00 32.43 64 SER B N 1
ATOM 2328 C CA . SER B 1 64 ? 28.536 111.852 39.185 1.00 31.88 64 SER B CA 1
ATOM 2329 C C . SER B 1 64 ? 29.181 111.829 40.602 1.00 30.77 64 SER B C 1
ATOM 2330 O O . SER B 1 64 ? 28.499 112.084 41.610 1.00 30.21 64 SER B O 1
ATOM 2333 N N . TRP B 1 65 ? 30.490 111.577 40.664 1.00 29.90 65 TRP B N 1
ATOM 2334 C CA . TRP B 1 65 ? 31.290 111.715 41.897 1.00 29.27 65 TRP B CA 1
ATOM 2335 C C . TRP B 1 65 ? 31.755 113.174 42.117 1.00 29.78 65 TRP B C 1
ATOM 2336 O O . TRP B 1 65 ? 32.029 113.596 43.238 1.00 29.48 65 TRP B O 1
ATOM 2347 N N . MET B 1 66 ? 31.820 113.930 41.025 1.00 30.42 66 MET B N 1
ATOM 2348 C CA . MET B 1 66 ? 32.341 115.298 40.997 1.00 31.05 66 MET B CA 1
ATOM 2349 C C . MET B 1 66 ? 31.246 116.292 41.342 1.00 31.08 66 MET B C 1
ATOM 2350 O O . MET B 1 66 ? 30.073 115.981 41.172 1.00 32.19 66 MET B O 1
ATOM 2355 N N . PRO B 1 67 ? 31.609 117.496 41.831 1.00 30.82 67 PRO B N 1
ATOM 2356 C CA . PRO B 1 67 ? 30.559 118.511 41.968 1.00 31.27 67 PRO B CA 1
ATOM 2357 C C . PRO B 1 67 ? 29.881 118.760 40.629 1.00 32.12 67 PRO B C 1
ATOM 2358 O O . PRO B 1 67 ? 30.543 118.823 39.594 1.00 31.79 67 PRO B O 1
ATOM 2362 N N . THR B 1 68 ? 28.562 118.891 40.642 1.00 33.19 68 THR B N 1
ATOM 2363 C CA . THR B 1 68 ? 27.834 119.279 39.436 1.00 34.21 68 THR B CA 1
ATOM 2364 C C . THR B 1 68 ? 28.435 120.547 38.827 1.00 34.78 68 THR B C 1
ATOM 2365 O O . THR B 1 68 ? 28.664 121.527 39.522 1.00 35.00 68 THR B O 1
ATOM 2369 N N . TYR B 1 69 ? 28.706 120.500 37.525 1.00 35.75 69 TYR B N 1
ATOM 2370 C CA . TYR B 1 69 ? 29.321 121.605 36.791 1.00 36.66 69 TYR B CA 1
ATOM 2371 C C . TYR B 1 69 ? 28.238 122.384 36.062 1.00 37.38 69 TYR B C 1
ATOM 2372 O O . TYR B 1 69 ? 27.464 121.812 35.303 1.00 37.99 69 TYR B O 1
ATOM 2381 N N . LEU B 1 70 ? 28.177 123.686 36.312 1.00 38.28 70 LEU B N 1
ATOM 2382 C CA . LEU B 1 70 ? 27.078 124.507 35.810 1.00 39.01 70 LEU B CA 1
ATOM 2383 C C . LEU B 1 70 ? 27.551 125.520 34.781 1.00 39.91 70 LEU B C 1
ATOM 2384 O O . LEU B 1 70 ? 26.740 126.121 34.067 1.00 40.65 70 LEU B O 1
ATOM 2389 N N . GLY B 1 71 ? 28.864 125.707 34.710 1.00 40.90 71 GLY B N 1
ATOM 2390 C CA . GLY B 1 71 ? 29.475 126.573 33.714 1.00 42.49 71 GLY B CA 1
ATOM 2391 C C . GLY B 1 71 ? 30.599 127.409 34.287 1.00 43.57 71 GLY B C 1
ATOM 2392 O O . GLY B 1 71 ? 31.135 127.099 35.347 1.00 43.13 71 GLY B O 1
ATOM 2393 N N . VAL B 1 72 ? 30.938 128.487 33.587 1.00 44.75 72 VAL B N 1
ATOM 2394 C CA . VAL B 1 72 ? 32.116 129.292 33.909 1.00 46.38 72 VAL B CA 1
ATOM 2395 C C . VAL B 1 72 ? 31.808 130.794 33.784 1.00 47.70 72 VAL B C 1
ATOM 2396 O O . VAL B 1 72 ? 30.871 131.188 33.084 1.00 47.72 72 VAL B O 1
ATOM 2400 N N . LEU B 1 73 ? 32.611 131.616 34.455 1.00 49.42 73 LEU B N 1
ATOM 2401 C CA . LEU B 1 73 ? 32.281 133.014 34.689 1.00 51.39 73 LEU B CA 1
ATOM 2402 C C . LEU B 1 73 ? 33.396 133.992 34.312 1.00 52.97 73 LEU B C 1
ATOM 2403 O O . LEU B 1 73 ? 34.581 133.644 34.355 1.00 53.27 73 LEU B O 1
ATOM 2408 N N . ASN B 1 74 ? 32.989 135.218 33.959 1.00 55.00 74 ASN B N 1
ATOM 2409 C CA . ASN B 1 74 ? 33.886 136.367 33.769 1.00 56.70 74 ASN B CA 1
ATOM 2410 C C . ASN B 1 74 ? 33.486 137.560 34.666 1.00 57.63 74 ASN B C 1
ATOM 2411 O O . ASN B 1 74 ? 32.636 138.378 34.273 1.00 57.68 74 ASN B O 1
ATOM 2416 N N . GLU B 1 75 ? 34.103 137.635 35.856 1.00 58.77 75 GLU B N 1
ATOM 2417 C CA . GLU B 1 75 ? 33.866 138.679 36.889 1.00 59.33 75 GLU B CA 1
ATOM 2418 C C . GLU B 1 75 ? 32.749 139.698 36.576 1.00 59.66 75 GLU B C 1
ATOM 2419 O O . GLU B 1 75 ? 32.983 140.766 35.991 1.00 59.94 75 GLU B O 1
ATOM 2425 N N . SER B 1 111 ? 37.199 140.528 34.475 1.00 58.80 111 SER B N 1
ATOM 2426 C CA . SER B 1 111 ? 36.869 139.204 33.947 1.00 58.76 111 SER B CA 1
ATOM 2427 C C . SER B 1 111 ? 37.977 138.174 34.220 1.00 58.54 111 SER B C 1
ATOM 2428 O O . SER B 1 111 ? 38.929 138.038 33.437 1.00 58.71 111 SER B O 1
ATOM 2431 N N . LYS B 1 112 ? 37.826 137.468 35.346 1.00 57.83 112 LYS B N 1
ATOM 2432 C CA . LYS B 1 112 ? 38.755 136.431 35.812 1.00 56.98 112 LYS B CA 1
ATOM 2433 C C . LYS B 1 112 ? 38.027 135.073 35.780 1.00 56.20 112 LYS B C 1
ATOM 2434 O O . LYS B 1 112 ? 36.803 135.035 35.614 1.00 56.34 112 LYS B O 1
ATOM 2440 N N . GLN B 1 113 ? 38.771 133.975 35.930 1.00 55.00 113 GLN B N 1
ATOM 2441 C CA . GLN B 1 113 ? 38.265 132.613 35.666 1.00 53.68 113 GLN B CA 1
ATOM 2442 C C . GLN B 1 113 ? 37.513 131.906 36.822 1.00 52.16 113 GLN B C 1
ATOM 2443 O O . GLN B 1 113 ? 38.140 131.199 37.629 1.00 52.48 113 GLN B O 1
ATOM 2449 N N . TYR B 1 114 ? 36.184 132.042 36.886 1.00 49.74 114 TYR B N 1
ATOM 2450 C CA . TYR B 1 114 ? 35.413 131.357 37.948 1.00 47.45 114 TYR B CA 1
ATOM 2451 C C . TYR B 1 114 ? 34.570 130.169 37.475 1.00 45.91 114 TYR B C 1
ATOM 2452 O O . TYR B 1 114 ? 33.618 130.336 36.715 1.00 45.79 114 TYR B O 1
ATOM 2461 N N . LEU B 1 115 ? 34.929 128.973 37.941 1.00 43.47 115 LEU B N 1
ATOM 2462 C CA . LEU B 1 115 ? 34.089 127.783 37.826 1.00 41.72 115 LEU B CA 1
ATOM 2463 C C . LEU B 1 115 ? 32.863 127.877 38.731 1.00 40.40 115 LEU B C 1
ATOM 2464 O O . LEU B 1 115 ? 32.979 128.196 39.914 1.00 39.96 115 LEU B O 1
ATOM 2469 N N . VAL B 1 116 ? 31.698 127.565 38.179 1.00 38.86 116 VAL B N 1
ATOM 2470 C CA . VAL B 1 116 ? 30.455 127.566 38.942 1.00 37.73 116 VAL B CA 1
ATOM 2471 C C . VAL B 1 116 ? 30.084 126.119 39.190 1.00 37.02 116 VAL B C 1
ATOM 2472 O O . VAL B 1 116 ? 29.765 125.389 38.243 1.00 36.93 116 VAL B O 1
ATOM 2476 N N . LEU B 1 117 ? 30.145 125.709 40.457 1.00 36.00 117 LEU B N 1
ATOM 2477 C CA . LEU B 1 117 ? 29.915 124.313 40.844 1.00 34.93 117 LEU B CA 1
ATOM 2478 C C . LEU B 1 117 ? 28.863 124.200 41.934 1.00 34.76 117 LEU B C 1
ATOM 2479 O O . LEU B 1 117 ? 28.692 125.120 42.729 1.00 34.65 117 LEU B O 1
ATOM 2484 N N . GLU B 1 118 ? 28.171 123.068 41.981 1.00 34.03 118 GLU B N 1
ATOM 2485 C CA . GLU B 1 118 ? 27.277 122.788 43.081 1.00 34.02 118 GLU B CA 1
ATOM 2486 C C . GLU B 1 118 ? 28.092 122.812 44.386 1.00 33.99 118 GLU B C 1
ATOM 2487 O O . GLU B 1 118 ? 29.266 122.342 44.436 1.00 33.24 118 GLU B O 1
ATOM 2493 N N . ASN B 1 119 ? 27.465 123.342 45.433 1.00 32.73 119 ASN B N 1
ATOM 2494 C CA . ASN B 1 119 ? 28.047 123.345 46.756 1.00 32.05 119 ASN B CA 1
ATOM 2495 C C . ASN B 1 119 ? 27.798 122.013 47.436 1.00 30.99 119 ASN B C 1
ATOM 2496 O O . ASN B 1 119 ? 26.659 121.661 47.747 1.00 30.02 119 ASN B O 1
ATOM 2501 N N . LEU B 1 120 ? 28.880 121.276 47.664 1.00 30.48 120 LEU B N 1
ATOM 2502 C CA . LEU B 1 120 ? 28.778 119.951 48.272 1.00 30.33 120 LEU B CA 1
ATOM 2503 C C . LEU B 1 120 ? 28.292 120.023 49.711 1.00 30.57 120 LEU B C 1
ATOM 2504 O O . LEU B 1 120 ? 27.720 119.060 50.219 1.00 29.80 120 LEU B O 1
ATOM 2509 N N . LEU B 1 121 ? 28.526 121.169 50.353 1.00 31.17 121 LEU B N 1
ATOM 2510 C CA . LEU B 1 121 ? 28.075 121.397 51.729 1.00 32.08 121 LEU B CA 1
ATOM 2511 C C . LEU B 1 121 ? 26.602 121.793 51.839 1.00 32.86 121 LEU B C 1
ATOM 2512 O O . LEU B 1 121 ? 26.035 121.782 52.930 1.00 32.73 121 LEU B O 1
ATOM 2517 N N . TYR B 1 122 ? 25.980 122.130 50.715 1.00 34.03 122 TYR B N 1
ATOM 2518 C CA . TYR B 1 122 ? 24.595 122.591 50.732 1.00 35.04 122 TYR B CA 1
ATOM 2519 C C . TYR B 1 122 ? 23.678 121.545 51.344 1.00 35.76 122 TYR B C 1
ATOM 2520 O O . TYR B 1 122 ? 23.686 120.393 50.933 1.00 36.34 122 TYR B O 1
ATOM 2529 N N . GLY B 1 123 ? 22.886 121.951 52.331 1.00 36.28 123 GLY B N 1
ATOM 2530 C CA . GLY B 1 123 ? 21.905 121.048 52.934 1.00 36.76 123 GLY B CA 1
ATOM 2531 C C . GLY B 1 123 ? 22.334 120.398 54.242 1.00 36.64 123 GLY B C 1
ATOM 2532 O O . GLY B 1 123 ? 21.500 119.831 54.941 1.00 37.21 123 GLY B O 1
ATOM 2533 N N . PHE B 1 124 ? 23.624 120.476 54.564 1.00 36.34 124 PHE B N 1
ATOM 2534 C CA . PHE B 1 124 ? 24.140 119.945 55.817 1.00 35.72 124 PHE B CA 1
ATOM 2535 C C . PHE B 1 124 ? 23.967 120.987 56.921 1.00 35.76 124 PHE B C 1
ATOM 2536 O O . PHE B 1 124 ? 24.351 122.146 56.753 1.00 35.47 124 PHE B O 1
ATOM 2544 N N . SER B 1 125 ? 23.404 120.553 58.049 1.00 35.60 125 SER B N 1
ATOM 2545 C CA . SER B 1 125 ? 23.306 121.399 59.228 1.00 35.18 125 SER B CA 1
ATOM 2546 C C . SER B 1 125 ? 24.686 121.551 59.852 1.00 34.82 125 SER B C 1
ATOM 2547 O O . SER B 1 125 ? 25.219 122.662 59.949 1.00 34.99 125 SER B O 1
ATOM 2550 N N . LYS B 1 126 ? 25.275 120.429 60.260 1.00 33.96 126 LYS B N 1
ATOM 2551 C CA . LYS B 1 126 ? 26.600 120.440 60.870 1.00 33.49 126 LYS B CA 1
ATOM 2552 C C . LYS B 1 126 ? 27.570 119.500 60.117 1.00 32.83 126 LYS B C 1
ATOM 2553 O O . LYS B 1 126 ? 27.880 118.399 60.605 1.00 32.30 126 LYS B O 1
ATOM 2559 N N . PRO B 1 127 ? 28.042 119.936 58.922 1.00 31.70 127 PRO B N 1
ATOM 2560 C CA . PRO B 1 127 ? 28.869 119.078 58.082 1.00 31.05 127 PRO B CA 1
ATOM 2561 C C . PRO B 1 127 ? 30.248 118.855 58.697 1.00 30.28 127 PRO B C 1
ATOM 2562 O O . PRO B 1 127 ? 30.906 119.822 59.104 1.00 30.35 127 PRO B O 1
ATOM 2566 N N . ASN B 1 128 ? 30.657 117.591 58.788 1.00 29.15 128 ASN B N 1
ATOM 2567 C CA . ASN B 1 128 ? 32.012 117.243 59.195 1.00 28.03 128 ASN B CA 1
ATOM 2568 C C . ASN B 1 128 ? 32.785 116.726 57.991 1.00 27.20 128 ASN B C 1
ATOM 2569 O O . ASN B 1 128 ? 32.343 115.812 57.328 1.00 26.15 128 ASN B O 1
ATOM 2574 N N . ILE B 1 129 ? 33.951 117.305 57.732 1.00 27.07 129 ILE B N 1
ATOM 2575 C CA . ILE B 1 129 ? 34.600 117.184 56.431 1.00 26.64 129 ILE B CA 1
ATOM 2576 C C . ILE B 1 129 ? 35.979 116.547 56.541 1.00 26.41 129 ILE B C 1
ATOM 2577 O O . ILE B 1 129 ? 36.763 116.909 57.413 1.00 26.29 129 ILE B O 1
ATOM 2582 N N . LEU B 1 130 ? 36.261 115.609 55.643 1.00 26.15 130 LEU B N 1
ATOM 2583 C CA . LEU B 1 130 ? 37.590 115.002 55.521 1.00 26.19 130 LEU B CA 1
ATOM 2584 C C . LEU B 1 130 ? 38.060 115.062 54.083 1.00 26.44 130 LEU B C 1
ATOM 2585 O O . LEU B 1 130 ? 37.355 114.620 53.179 1.00 25.83 130 LEU B O 1
ATOM 2590 N N . ASP B 1 131 ? 39.255 115.604 53.889 1.00 27.13 131 ASP B N 1
ATOM 2591 C CA . ASP B 1 131 ? 39.862 115.703 52.574 1.00 28.39 131 ASP B CA 1
ATOM 2592 C C . ASP B 1 131 ? 41.053 114.760 52.526 1.00 27.79 131 ASP B C 1
ATOM 2593 O O . ASP B 1 131 ? 41.954 114.863 53.349 1.00 28.06 131 ASP B O 1
ATOM 2598 N N . ILE B 1 132 ? 41.036 113.849 51.553 1.00 27.89 132 ILE B N 1
ATOM 2599 C CA . ILE B 1 132 ? 42.120 112.878 51.327 1.00 27.67 132 ILE B CA 1
ATOM 2600 C C . ILE B 1 132 ? 42.638 112.999 49.889 1.00 27.95 132 ILE B C 1
ATOM 2601 O O . ILE B 1 132 ? 41.865 112.852 48.944 1.00 27.58 132 ILE B O 1
ATOM 2606 N N . LYS B 1 133 ? 43.933 113.283 49.732 1.00 28.46 133 LYS B N 1
ATOM 2607 C CA . LYS B 1 133 ? 44.605 113.264 48.421 1.00 29.64 133 LYS B CA 1
ATOM 2608 C C . LYS B 1 133 ? 44.881 111.834 47.937 1.00 29.95 133 LYS B C 1
ATOM 2609 O O . LYS B 1 133 ? 45.429 111.018 48.677 1.00 29.43 133 LYS B O 1
ATOM 2615 N N . LEU B 1 134 ? 44.533 111.563 46.679 1.00 30.33 134 LEU B N 1
ATOM 2616 C CA . LEU B 1 134 ? 44.668 110.235 46.090 1.00 30.68 134 LEU B CA 1
ATOM 2617 C C . LEU B 1 134 ? 45.895 110.098 45.193 1.00 31.68 134 LEU B C 1
ATOM 2618 O O . LEU B 1 134 ? 46.219 111.009 44.412 1.00 31.35 134 LEU B O 1
ATOM 2623 N N . GLY B 1 135 ? 46.563 108.949 45.305 1.00 32.73 135 GLY B N 1
ATOM 2624 C CA . GLY B 1 135 ? 47.722 108.637 44.471 1.00 33.81 135 GLY B CA 1
ATOM 2625 C C . GLY B 1 135 ? 49.055 108.612 45.202 1.00 34.86 135 GLY B C 1
ATOM 2626 O O . GLY B 1 135 ? 49.272 109.367 46.160 1.00 34.61 135 GLY B O 1
ATOM 2627 N N . LYS B 1 136 ? 49.941 107.721 44.735 1.00 35.58 136 LYS B N 1
ATOM 2628 C CA . LYS B 1 136 ? 51.332 107.629 45.199 1.00 36.63 136 LYS B CA 1
ATOM 2629 C C . LYS B 1 136 ? 52.207 108.676 44.507 1.00 37.30 136 LYS B C 1
ATOM 2630 O O . LYS B 1 136 ? 53.013 109.354 45.153 1.00 37.19 136 LYS B O 1
ATOM 2636 N N . THR B 1 137 ? 52.039 108.788 43.187 1.00 38.14 137 THR B N 1
ATOM 2637 C CA . THR B 1 137 ? 52.696 109.810 42.379 1.00 39.19 137 THR B CA 1
ATOM 2638 C C . THR B 1 137 ? 51.923 111.133 42.544 1.00 39.89 137 THR B C 1
ATOM 2639 O O . THR B 1 137 ? 50.689 111.158 42.408 1.00 39.96 137 THR B O 1
ATOM 2643 N N . LEU B 1 138 ? 52.643 112.217 42.844 1.00 40.75 138 LEU B N 1
ATOM 2644 C CA . LEU B 1 138 ? 52.015 113.498 43.232 1.00 41.73 138 LEU B CA 1
ATOM 2645 C C . LEU B 1 138 ? 52.368 114.684 42.314 1.00 42.90 138 LEU B C 1
ATOM 2646 O O . LEU B 1 138 ? 52.021 115.835 42.609 1.00 42.60 138 LEU B O 1
ATOM 2651 N N . TYR B 1 139 ? 53.056 114.384 41.211 1.00 44.24 139 T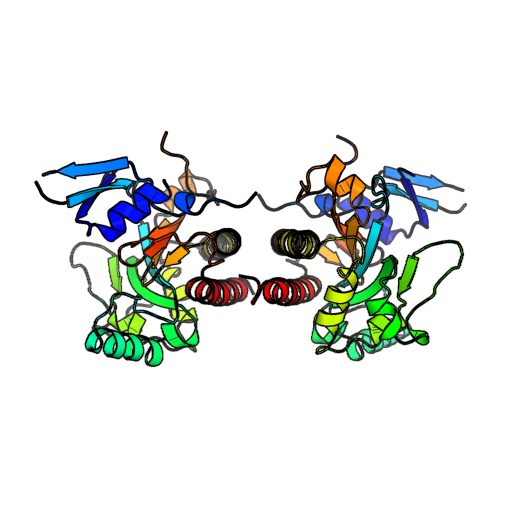YR B N 1
ATOM 2652 C CA . TYR B 1 139 ? 53.390 115.350 40.161 1.00 45.43 139 TYR B CA 1
ATOM 2653 C C . TYR B 1 139 ? 52.819 114.895 38.806 1.00 46.42 139 TYR B C 1
ATOM 2654 O O . TYR B 1 139 ? 52.680 113.689 38.556 1.00 46.30 139 TYR B O 1
ATOM 2663 N N . ASP B 1 140 ? 52.506 115.852 37.932 1.00 47.75 140 ASP B N 1
ATOM 2664 C CA . ASP B 1 140 ? 52.031 115.522 36.578 1.00 49.41 140 ASP B CA 1
ATOM 2665 C C . ASP B 1 140 ? 53.109 115.620 35.480 1.00 50.40 140 ASP B C 1
ATOM 2666 O O . ASP B 1 140 ? 54.244 116.027 35.746 1.00 50.34 140 ASP B O 1
ATOM 2671 N N . SER B 1 141 ? 52.739 115.250 34.252 1.00 51.94 141 SER B N 1
ATOM 2672 C CA . SER B 1 141 ? 53.645 115.299 33.089 1.00 53.73 141 SER B CA 1
ATOM 2673 C C . SER B 1 141 ? 54.077 116.721 32.690 1.00 54.62 141 SER B C 1
ATOM 2674 O O . SER B 1 141 ? 54.721 116.911 31.662 1.00 54.70 141 SER B O 1
ATOM 2677 N N . LYS B 1 142 ? 53.730 117.702 33.519 1.00 56.07 142 LYS B N 1
ATOM 2678 C CA . LYS B 1 142 ? 53.931 119.118 33.219 1.00 57.38 142 LYS B CA 1
ATOM 2679 C C . LYS B 1 142 ? 54.816 119.810 34.262 1.00 58.31 142 LYS B C 1
ATOM 2680 O O . LYS B 1 142 ? 55.175 120.978 34.107 1.00 58.51 142 LYS B O 1
ATOM 2686 N N . ALA B 1 143 ? 55.164 119.092 35.324 1.00 59.53 143 ALA B N 1
ATOM 2687 C CA . ALA B 1 143 ? 55.920 119.679 36.428 1.00 60.71 143 ALA B CA 1
ATOM 2688 C C . ALA B 1 143 ? 57.379 119.938 36.052 1.00 61.52 143 ALA B C 1
ATOM 2689 O O . ALA B 1 143 ? 57.992 119.148 35.328 1.00 61.53 143 ALA B O 1
ATOM 2691 N N . SER B 1 144 ? 57.919 121.053 36.546 1.00 62.61 144 SER B N 1
ATOM 2692 C CA . SER B 1 144 ? 59.339 121.383 36.383 1.00 63.59 144 SER B CA 1
ATOM 2693 C C . SER B 1 144 ? 60.173 120.532 37.336 1.00 64.31 144 SER B C 1
ATOM 2694 O O . SER B 1 144 ? 59.698 120.162 38.412 1.00 64.54 144 SER B O 1
ATOM 2697 N N . LEU B 1 145 ? 61.413 120.236 36.946 1.00 65.16 145 LEU B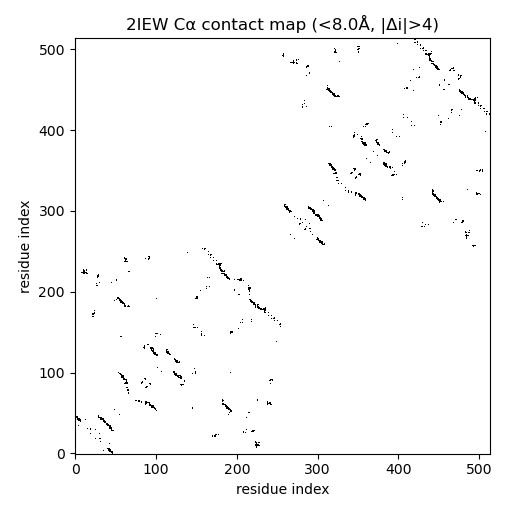 N 1
ATOM 2698 C CA . LEU B 1 145 ? 62.250 119.250 37.654 1.00 65.97 145 LEU B CA 1
ATOM 2699 C C . LEU B 1 145 ? 62.360 119.427 39.182 1.00 66.43 145 LEU B C 1
ATOM 2700 O O . LEU B 1 145 ? 62.430 118.435 39.916 1.00 66.57 145 LEU B O 1
ATOM 2705 N N . GLU B 1 146 ? 62.363 120.674 39.654 1.00 66.91 146 GLU B N 1
ATOM 2706 C CA . GLU B 1 146 ? 62.485 120.961 41.092 1.00 67.44 146 GLU B CA 1
ATOM 2707 C C . GLU B 1 146 ? 61.165 120.793 41.859 1.00 67.58 146 GLU B C 1
ATOM 2708 O O . GLU B 1 146 ? 61.161 120.659 43.087 1.00 67.65 146 GLU B O 1
ATOM 2714 N N . LYS B 1 147 ? 60.054 120.800 41.125 1.00 67.79 147 LYS B N 1
ATOM 2715 C CA . LYS B 1 147 ? 58.746 120.457 41.680 1.00 67.98 147 LYS B CA 1
ATOM 2716 C C . LYS B 1 147 ? 58.601 118.932 41.757 1.00 68.02 147 LYS B C 1
ATOM 2717 O O . LYS B 1 147 ? 58.127 118.410 42.764 1.00 68.18 147 LYS B O 1
ATOM 2723 N N . ARG B 1 148 ? 59.028 118.230 40.706 1.00 68.06 148 ARG B N 1
ATOM 2724 C CA . ARG B 1 148 ? 59.066 116.761 40.695 1.00 68.19 148 ARG B CA 1
ATOM 2725 C C . ARG B 1 148 ? 59.775 116.191 41.922 1.00 67.96 148 ARG B C 1
ATOM 2726 O O . ARG B 1 148 ? 59.270 115.276 42.577 1.00 67.93 148 ARG B O 1
ATOM 2734 N N . GLU B 1 149 ? 60.946 116.750 42.222 1.00 67.73 149 GLU B N 1
ATOM 2735 C CA . GLU B 1 149 ? 61.748 116.356 43.378 1.00 67.43 149 GLU B CA 1
ATOM 2736 C C . GLU B 1 149 ? 61.080 116.699 44.700 1.00 67.11 149 GLU B C 1
ATOM 2737 O O . GLU B 1 149 ? 61.262 115.990 45.689 1.00 67.09 149 GLU B O 1
ATOM 2743 N N . ARG B 1 150 ? 60.311 117.784 44.712 1.00 66.65 150 ARG B N 1
ATOM 2744 C CA . ARG B 1 150 ? 59.568 118.177 45.905 1.00 66.42 150 ARG B CA 1
ATOM 2745 C C . ARG B 1 150 ? 58.386 117.242 46.144 1.00 65.58 150 ARG B C 1
ATOM 2746 O O . ARG B 1 150 ? 58.094 116.888 47.285 1.00 65.60 150 ARG B O 1
ATOM 2754 N N . MET B 1 151 ? 57.723 116.838 45.063 1.00 64.67 151 MET B N 1
ATOM 2755 C CA . MET B 1 151 ? 56.560 115.961 45.157 1.00 63.77 151 MET B CA 1
ATOM 2756 C C . MET B 1 151 ? 56.942 114.513 45.430 1.00 63.03 151 MET B C 1
ATOM 2757 O O . MET B 1 151 ? 56.158 113.764 46.018 1.00 62.77 151 MET B O 1
ATOM 2762 N N . LYS B 1 152 ? 58.140 114.123 44.994 1.00 61.93 152 LYS B N 1
ATOM 2763 C CA . LYS B 1 152 ? 58.679 112.804 45.307 1.00 61.11 152 LYS B CA 1
ATOM 2764 C C . LYS B 1 152 ? 59.024 112.707 46.789 1.00 60.22 152 LYS B C 1
ATOM 2765 O O . LYS B 1 152 ? 58.985 111.621 47.364 1.00 60.32 152 LYS B O 1
ATOM 2771 N N . ARG B 1 153 ? 59.361 113.842 47.400 1.00 59.18 153 ARG B N 1
ATOM 2772 C CA . ARG B 1 153 ? 59.718 113.876 48.820 1.00 58.28 153 ARG B CA 1
ATOM 2773 C C . ARG B 1 153 ? 58.487 113.816 49.724 1.00 57.18 153 ARG B C 1
ATOM 2774 O O . ARG B 1 153 ? 58.528 113.179 50.770 1.00 57.05 153 ARG B O 1
ATOM 2782 N N . VAL B 1 154 ? 57.407 114.487 49.326 1.00 55.89 154 VAL B N 1
ATOM 2783 C CA . VAL B 1 154 ? 56.139 114.429 50.059 1.00 54.68 154 VAL B CA 1
ATOM 2784 C C . VAL B 1 154 ? 55.612 112.998 50.016 1.00 53.89 154 VAL B C 1
ATOM 2785 O O . VAL B 1 154 ? 55.108 112.485 51.011 1.00 53.90 154 VAL B O 1
ATOM 2789 N N . SER B 1 155 ? 55.759 112.363 48.857 1.00 52.71 155 SER B N 1
ATOM 2790 C CA . SER B 1 155 ? 55.295 111.007 48.632 1.00 51.88 155 SER B CA 1
ATOM 2791 C C . SER B 1 155 ? 56.012 109.977 49.517 1.00 51.20 155 SER B C 1
ATOM 2792 O O . SER B 1 155 ? 55.362 109.180 50.197 1.00 51.11 155 SER B O 1
ATOM 2795 N N . GLU B 1 156 ? 57.345 110.006 49.528 1.00 50.46 156 GLU B N 1
ATOM 2796 C CA . GLU B 1 156 ? 58.123 109.060 50.335 1.00 49.75 156 GLU B CA 1
ATOM 2797 C C . GLU B 1 156 ? 58.136 109.328 51.836 1.00 48.60 156 GLU B C 1
ATOM 2798 O O . GLU B 1 156 ? 58.450 108.434 52.619 1.00 48.63 156 GLU B O 1
ATOM 2804 N N . THR B 1 157 ? 57.792 110.548 52.237 1.00 47.34 157 THR B N 1
ATOM 2805 C CA . THR B 1 157 ? 57.774 110.902 53.658 1.00 46.00 157 THR B CA 1
ATOM 2806 C C . THR B 1 157 ? 56.365 110.928 54.245 1.00 44.75 157 THR B C 1
ATOM 2807 O O . THR B 1 157 ? 56.189 111.275 55.418 1.00 44.91 157 THR B O 1
ATOM 2811 N N . THR B 1 158 ? 55.370 110.566 53.428 1.00 43.16 158 THR B N 1
ATOM 2812 C CA . THR B 1 158 ? 53.973 110.422 53.888 1.00 41.33 158 THR B CA 1
ATOM 2813 C C . THR B 1 158 ? 53.364 109.089 53.457 1.00 40.59 158 THR B C 1
ATOM 2814 O O . THR B 1 158 ? 54.015 108.291 52.777 1.00 40.43 158 THR B O 1
ATOM 2818 N N . THR B 1 159 ? 52.107 108.870 53.836 1.00 39.69 159 THR B N 1
ATOM 2819 C CA . THR B 1 159 ? 51.358 107.686 53.422 1.00 38.96 159 THR B CA 1
ATOM 2820 C C . THR B 1 159 ? 50.981 107.679 51.929 1.00 38.85 159 THR B C 1
ATOM 2821 O O . THR B 1 159 ? 50.620 106.639 51.383 1.00 38.44 159 THR B O 1
ATOM 2825 N N . SER B 1 160 ? 51.054 108.833 51.268 1.00 38.77 160 SER B N 1
ATOM 2826 C CA . SER B 1 160 ? 50.879 108.882 49.812 1.00 38.47 160 SER B CA 1
ATOM 2827 C C . SER B 1 160 ? 51.684 107.785 49.112 1.00 38.14 160 SER B C 1
ATOM 2828 O O . SER B 1 160 ? 51.117 106.941 48.411 1.00 38.45 160 SER B O 1
ATOM 2831 N N . GLY B 1 161 ? 52.998 107.776 49.331 1.00 37.63 161 GLY B N 1
ATOM 2832 C CA . GLY B 1 161 ? 53.882 106.825 48.672 1.00 36.10 161 GLY B CA 1
ATOM 2833 C C . GLY B 1 161 ? 53.662 105.359 49.005 1.00 35.80 161 GLY B C 1
ATOM 2834 O O . GLY B 1 161 ? 53.887 104.483 48.158 1.00 35.38 161 GLY B O 1
ATOM 2835 N N . SER B 1 162 ? 53.227 105.084 50.234 1.00 34.70 162 SER B N 1
ATOM 2836 C CA . SER B 1 162 ? 53.077 103.708 50.684 1.00 33.98 162 SER B CA 1
ATOM 2837 C C . SER B 1 162 ? 51.653 103.201 50.506 1.00 33.11 162 SER B C 1
ATOM 2838 O O . SER B 1 162 ? 51.445 102.053 50.120 1.00 32.69 162 SER B O 1
ATOM 2841 N N . LEU B 1 163 ? 50.676 104.061 50.764 1.00 31.72 163 LEU B N 1
ATOM 2842 C CA . LEU B 1 163 ? 49.280 103.620 50.748 1.00 30.67 163 LEU B CA 1
ATOM 2843 C C . LEU B 1 163 ? 48.498 104.095 49.531 1.00 30.43 163 LEU B C 1
ATOM 2844 O O . LEU B 1 163 ? 47.493 103.487 49.165 1.00 30.69 163 LEU B O 1
ATOM 2849 N N . GLY B 1 164 ? 48.973 105.159 48.886 1.00 30.22 164 GLY B N 1
ATOM 2850 C CA . GLY B 1 164 ? 48.276 105.723 47.734 1.00 29.65 164 GLY B CA 1
ATOM 2851 C C . GLY B 1 164 ? 47.257 106.778 48.128 1.00 29.72 164 GLY B C 1
ATOM 2852 O O . GLY B 1 164 ? 46.483 107.249 47.288 1.00 29.85 164 GLY B O 1
ATOM 2853 N N . PHE B 1 165 ? 47.245 107.138 49.410 1.00 29.18 165 PHE B N 1
ATOM 2854 C CA . PHE B 1 165 ? 46.433 108.242 49.899 1.00 29.27 165 PHE B CA 1
ATOM 2855 C C . PHE B 1 165 ? 47.116 108.914 51.066 1.00 29.74 165 PHE B C 1
ATOM 2856 O O . PHE B 1 165 ? 48.001 108.326 51.701 1.00 29.71 165 PHE B O 1
ATOM 2864 N N . ARG B 1 166 ? 46.704 110.149 51.331 1.00 29.98 166 ARG B N 1
ATOM 2865 C CA . ARG B 1 166 ? 47.054 110.809 52.569 1.00 31.03 166 ARG B CA 1
ATOM 2866 C C . ARG B 1 166 ? 45.977 111.793 52.973 1.00 31.11 166 ARG B C 1
ATOM 2867 O O . ARG B 1 166 ? 45.217 112.293 52.136 1.00 30.56 166 ARG B O 1
ATOM 2875 N N . ILE B 1 167 ? 45.906 112.038 54.273 1.00 31.95 167 ILE B N 1
ATOM 2876 C CA . ILE B 1 167 ? 44.972 113.002 54.825 1.00 32.47 167 ILE B CA 1
ATOM 2877 C C . ILE B 1 167 ? 45.544 114.400 54.582 1.00 33.84 167 ILE B C 1
ATOM 2878 O O . ILE B 1 167 ? 46.720 114.659 54.864 1.00 34.00 167 ILE B O 1
ATOM 2883 N N . CYS B 1 168 ? 44.716 115.270 54.011 1.00 35.11 168 CYS B N 1
ATOM 2884 C CA . CYS B 1 168 ? 45.118 116.617 53.645 1.00 35.74 168 CYS B CA 1
ATOM 2885 C C . CYS B 1 168 ? 44.621 117.605 54.723 1.00 35.69 168 CYS B C 1
ATOM 2886 O O . CYS B 1 168 ? 45.319 118.556 55.062 1.00 36.51 168 CYS B O 1
ATOM 2889 N N . GLY B 1 169 ? 43.443 117.346 55.290 1.00 34.96 169 GLY B N 1
ATOM 2890 C CA . GLY B 1 169 ? 42.948 118.106 56.434 1.00 34.31 169 GLY B CA 1
ATOM 2891 C C . GLY B 1 169 ? 41.539 117.694 56.800 1.00 33.81 169 GLY B C 1
ATOM 2892 O O . GLY B 1 169 ? 40.953 116.860 56.111 1.00 33.27 169 GLY B O 1
ATOM 2893 N N . MET B 1 170 ? 41.006 118.259 57.888 1.00 33.56 170 MET B N 1
ATOM 2894 C CA . MET B 1 170 ? 39.618 118.009 58.311 1.00 33.90 170 MET B CA 1
ATOM 2895 C C . MET B 1 170 ? 38.952 119.235 58.904 1.00 34.02 170 MET B C 1
ATOM 2896 O O . MET B 1 170 ? 39.599 120.023 59.587 1.00 34.74 170 MET B O 1
ATOM 2901 N N . LYS B 1 171 ? 37.650 119.372 58.680 1.00 34.20 171 LYS B N 1
ATOM 2902 C CA . LYS B 1 171 ? 36.847 120.353 59.411 1.00 34.29 171 LYS B CA 1
ATOM 2903 C C . LYS B 1 171 ? 35.772 119.603 60.186 1.00 33.65 171 LYS B C 1
ATOM 2904 O O . LYS B 1 171 ? 34.791 119.123 59.612 1.00 33.07 171 LYS B O 1
ATOM 2910 N N . ILE B 1 172 ? 35.984 119.488 61.495 1.00 33.26 172 ILE B N 1
ATOM 2911 C CA . ILE B 1 172 ? 35.147 118.660 62.349 1.00 33.36 172 ILE B CA 1
ATOM 2912 C C . ILE B 1 172 ? 34.790 119.362 63.663 1.00 34.18 172 ILE B C 1
ATOM 2913 O O . ILE B 1 172 ? 35.531 120.221 64.141 1.00 33.86 172 ILE B O 1
ATOM 2918 N N . GLN B 1 173 ? 33.638 118.989 64.213 1.00 35.20 173 GLN B N 1
ATOM 2919 C CA . GLN B 1 173 ? 33.203 119.397 65.546 1.00 36.23 173 GLN B CA 1
ATOM 2920 C C . GLN B 1 173 ? 34.087 118.686 66.559 1.00 38.26 173 GLN B C 1
ATOM 2921 O O . GLN B 1 173 ? 34.183 117.448 66.551 1.00 38.27 173 GLN B O 1
ATOM 2927 N N . LYS B 1 174 ? 34.764 119.456 67.403 1.00 40.38 174 LYS B N 1
ATOM 2928 C CA . LYS B 1 174 ? 35.716 118.863 68.341 1.00 43.15 174 LYS B CA 1
ATOM 2929 C C . LYS B 1 174 ? 35.015 117.956 69.352 1.00 44.49 174 LYS B C 1
ATOM 2930 O O . LYS B 1 174 ? 33.954 118.296 69.872 1.00 44.56 174 LYS B O 1
ATOM 2936 N N . ASN B 1 175 ? 35.585 116.772 69.561 1.00 46.71 175 ASN B N 1
ATOM 2937 C CA . ASN B 1 175 ? 35.169 115.883 70.637 1.00 48.76 175 ASN B CA 1
ATOM 2938 C C . ASN B 1 175 ? 36.028 116.238 71.843 1.00 50.18 175 ASN B C 1
ATOM 2939 O O . ASN B 1 175 ? 37.234 115.958 71.835 1.00 50.61 175 ASN B O 1
ATOM 2944 N N . PRO B 1 176 ? 35.417 116.859 72.876 1.00 51.54 176 PRO B N 1
ATOM 2945 C CA . PRO B 1 176 ? 36.151 117.367 74.044 1.00 52.69 176 PRO B CA 1
ATOM 2946 C C . PRO B 1 176 ? 36.979 116.281 74.745 1.00 53.94 176 PRO B C 1
ATOM 2947 O O . PRO B 1 176 ? 38.012 116.584 75.358 1.00 54.28 176 PRO B O 1
ATOM 2951 N N . SER B 1 177 ? 36.528 115.032 74.634 1.00 55.07 177 SER B N 1
ATOM 2952 C CA . SER B 1 177 ? 37.174 113.894 75.288 1.00 56.28 177 SER B CA 1
ATOM 2953 C C . SER B 1 177 ? 38.499 113.477 74.635 1.00 57.16 177 SER B C 1
ATOM 2954 O O . SER B 1 177 ? 39.331 112.843 75.280 1.00 57.45 177 SER B O 1
ATOM 2957 N N . VAL B 1 178 ? 38.697 113.846 73.371 1.00 58.09 178 VAL B N 1
ATOM 2958 C CA . VAL B 1 178 ? 39.846 113.374 72.585 1.00 58.97 178 VAL B CA 1
ATOM 2959 C C . VAL B 1 178 ? 40.830 114.506 72.235 1.00 59.47 178 VAL B C 1
ATOM 2960 O O . VAL B 1 178 ? 41.966 114.237 71.830 1.00 59.63 178 VAL B O 1
ATOM 2964 N N . LEU B 1 179 ? 40.392 115.756 72.414 1.00 60.06 179 LEU B N 1
ATOM 2965 C CA . LEU B 1 179 ? 41.180 116.963 72.085 1.00 60.58 179 LEU B CA 1
ATOM 2966 C C . LEU B 1 179 ? 42.636 116.946 72.547 1.00 60.89 179 LEU B C 1
ATOM 2967 O O . LEU B 1 179 ? 43.552 117.138 71.747 1.00 60.96 179 LEU B O 1
ATOM 2972 N N . ASN B 1 180 ? 42.827 116.721 73.845 1.00 61.34 180 ASN B N 1
ATOM 2973 C CA . ASN B 1 180 ? 44.143 116.747 74.497 1.00 61.74 180 ASN B CA 1
ATOM 2974 C C . ASN B 1 180 ? 45.207 115.813 73.884 1.00 61.68 180 ASN B C 1
ATOM 2975 O O . ASN B 1 180 ? 46.411 116.022 74.074 1.00 61.77 180 ASN B O 1
ATOM 2980 N N . GLN B 1 181 ? 44.753 114.785 73.166 1.00 61.47 181 GLN B N 1
ATOM 2981 C CA . GLN B 1 181 ? 45.636 113.865 72.445 1.00 61.30 181 GLN B CA 1
ATOM 2982 C C . GLN B 1 181 ? 46.230 114.488 71.180 1.00 60.94 181 GLN B C 1
ATOM 2983 O O . GLN B 1 181 ? 47.126 113.913 70.548 1.00 61.02 181 GLN B O 1
ATOM 2989 N N . LEU B 1 182 ? 45.724 115.659 70.811 1.00 60.29 182 LEU B N 1
ATOM 2990 C CA . LEU B 1 182 ? 46.131 116.309 69.580 1.00 59.65 182 LEU B CA 1
ATOM 2991 C C . LEU B 1 182 ? 47.044 117.496 69.867 1.00 59.20 182 LEU B C 1
ATOM 2992 O O . LEU B 1 182 ? 46.643 118.454 70.531 1.00 59.15 182 LEU B O 1
ATOM 2997 N N . SER B 1 183 ? 48.279 117.407 69.375 1.00 58.67 183 SER B N 1
ATOM 2998 C CA . SER B 1 183 ? 49.264 118.478 69.499 1.00 58.20 183 SER B CA 1
ATOM 2999 C C . SER B 1 183 ? 48.723 119.771 68.919 1.00 57.86 183 SER B C 1
ATOM 3000 O O . SER B 1 183 ? 48.060 119.761 67.879 1.00 57.66 183 SER B O 1
ATOM 3003 N N . LEU B 1 184 ? 49.021 120.878 69.595 1.00 57.55 184 LEU B N 1
ATOM 3004 C CA . LEU B 1 184 ? 48.401 122.169 69.298 1.00 57.25 184 LEU B CA 1
ATOM 3005 C C . LEU B 1 184 ? 48.758 122.719 67.923 1.00 57.06 184 LEU B C 1
ATOM 3006 O O . LEU B 1 184 ? 48.016 123.541 67.372 1.00 57.19 184 LEU B O 1
ATOM 3011 N N . GLU B 1 185 ? 49.885 122.275 67.370 1.00 56.79 185 GLU B N 1
ATOM 3012 C CA . GLU B 1 185 ? 50.279 122.720 66.029 1.00 56.72 185 GLU B CA 1
ATOM 3013 C C . GLU B 1 185 ? 49.843 121.777 64.898 1.00 56.08 185 GLU B C 1
ATOM 3014 O O . GLU B 1 185 ? 50.276 121.937 63.752 1.00 56.02 185 GLU B O 1
ATOM 3020 N N . TYR B 1 186 ? 48.968 120.822 65.233 1.00 55.15 186 TYR B N 1
ATOM 3021 C CA . TYR B 1 186 ? 48.270 119.995 64.239 1.00 54.49 186 TYR B CA 1
ATOM 3022 C C . TYR B 1 186 ? 46.875 120.524 63.900 1.00 54.79 186 TYR B C 1
ATOM 3023 O O . TYR B 1 186 ? 46.247 120.046 62.954 1.00 54.55 186 TYR B O 1
ATOM 3032 N N . TYR B 1 187 ? 46.394 121.503 64.667 1.00 55.25 187 TYR B N 1
ATOM 3033 C CA . TYR B 1 187 ? 45.054 122.048 64.452 1.00 55.91 187 TYR B CA 1
ATOM 3034 C C . TYR B 1 187 ? 44.861 123.507 64.863 1.00 56.59 187 TYR B C 1
ATOM 3035 O O . TYR B 1 187 ? 45.601 124.042 65.693 1.00 56.65 187 TYR B O 1
ATOM 3044 N N . GLU B 1 188 ? 43.852 124.133 64.259 1.00 57.62 188 GLU B N 1
ATOM 3045 C CA . GLU B 1 188 ? 43.422 125.487 64.599 1.00 58.72 188 GLU B CA 1
ATOM 3046 C C . GLU B 1 188 ? 42.054 125.458 65.272 1.00 59.27 188 GLU B C 1
ATOM 3047 O O . GLU B 1 188 ? 41.122 124.801 64.795 1.00 58.81 188 GLU B O 1
ATOM 3053 N N . GLU B 1 189 ? 41.963 126.176 66.390 1.00 60.47 189 GLU B N 1
ATOM 3054 C CA . GLU B 1 189 ? 40.722 126.384 67.138 1.00 61.46 189 GLU B CA 1
ATOM 3055 C C . GLU B 1 189 ? 39.820 127.420 66.447 1.00 62.12 189 GLU B C 1
ATOM 3056 O O . GLU B 1 189 ? 40.200 128.026 65.434 1.00 62.21 189 GLU B O 1
ATOM 3062 N N . GLU B 1 190 ? 38.620 127.604 67.004 1.00 62.80 190 GLU B N 1
ATOM 3063 C CA . GLU B 1 190 ? 37.742 128.745 66.689 1.00 63.29 190 GLU B CA 1
ATOM 3064 C C . GLU B 1 190 ? 37.075 129.260 67.979 1.00 62.99 190 GLU B C 1
ATOM 3065 O O . GLU B 1 190 ? 36.293 128.539 68.620 1.00 63.07 190 GLU B O 1
ATOM 3071 N N . ALA B 1 191 ? 37.394 130.498 68.362 1.00 62.74 191 ALA B N 1
ATOM 3072 C CA . ALA B 1 191 ? 36.829 131.129 69.574 1.00 62.31 191 ALA B CA 1
ATOM 3073 C C . ALA B 1 191 ? 35.296 131.340 69.519 1.00 61.82 191 ALA B C 1
ATOM 3074 O O . ALA B 1 191 ? 34.681 131.779 70.506 1.00 61.83 191 ALA B O 1
ATOM 3076 N N . ASP B 1 192 ? 34.700 130.992 68.373 1.00 60.88 192 ASP B N 1
ATOM 3077 C CA . ASP B 1 192 ? 33.303 131.305 68.034 1.00 59.87 192 ASP B CA 1
ATOM 3078 C C . ASP B 1 192 ? 32.430 130.067 67.778 1.00 58.58 192 ASP B C 1
ATOM 3079 O O . ASP B 1 192 ? 31.207 130.110 67.964 1.00 58.60 192 ASP B O 1
ATOM 3084 N N . SER B 1 193 ? 33.062 128.975 67.351 1.00 56.67 193 SER B N 1
ATOM 3085 C CA . SER B 1 193 ? 32.344 127.771 66.936 1.00 54.69 193 SER B CA 1
ATOM 3086 C C . SER B 1 193 ? 32.868 126.528 67.657 1.00 52.97 193 SER B C 1
ATOM 3087 O O . SER B 1 193 ? 33.912 126.579 68.316 1.00 52.82 193 SER B O 1
ATOM 3090 N N . ASP B 1 194 ? 32.131 125.422 67.534 1.00 50.64 194 ASP B N 1
ATOM 3091 C CA . ASP B 1 194 ? 32.549 124.121 68.080 1.00 48.21 194 ASP B CA 1
ATOM 3092 C C . ASP B 1 194 ? 33.441 123.298 67.118 1.00 46.37 194 ASP B C 1
ATOM 3093 O O . ASP B 1 194 ? 33.715 122.126 67.372 1.00 46.26 194 ASP B O 1
ATOM 3098 N N . TYR B 1 195 ? 33.906 123.930 66.041 1.00 43.94 195 TYR B N 1
ATOM 3099 C CA . TYR B 1 195 ? 34.752 123.280 65.046 1.00 42.07 195 TYR B CA 1
ATOM 3100 C C . TYR B 1 195 ? 36.250 123.445 65.294 1.00 41.59 195 TYR B C 1
ATOM 3101 O O . TYR B 1 195 ? 36.686 124.406 65.922 1.00 41.27 195 TYR B O 1
ATOM 3110 N N . ILE B 1 196 ? 37.029 122.485 64.804 1.00 40.92 196 ILE B N 1
ATOM 3111 C CA . ILE B 1 196 ? 38.474 122.648 64.657 1.00 40.42 196 ILE B CA 1
ATOM 3112 C C . ILE B 1 196 ? 38.855 122.350 63.205 1.00 40.64 196 ILE B C 1
ATOM 3113 O O . ILE B 1 196 ? 38.133 121.622 62.506 1.00 40.32 196 ILE B O 1
ATOM 3118 N N . PHE B 1 197 ? 39.957 122.950 62.753 1.00 40.66 197 PHE B N 1
ATOM 3119 C CA . PHE B 1 197 ? 40.564 122.637 61.460 1.00 40.90 197 PHE B CA 1
ATOM 3120 C C . PHE B 1 197 ? 41.822 121.846 61.759 1.00 40.63 197 PHE B C 1
ATOM 3121 O O . PHE B 1 197 ? 42.753 122.357 62.385 1.00 40.28 197 PHE B O 1
ATOM 3129 N N . ILE B 1 198 ? 41.824 120.584 61.346 1.00 40.08 198 ILE B N 1
ATOM 3130 C CA . ILE B 1 198 ? 43.001 119.742 61.445 1.00 39.82 198 ILE B CA 1
ATOM 3131 C C . ILE B 1 198 ? 43.781 119.921 60.156 1.00 39.66 198 ILE B C 1
ATOM 3132 O O . ILE B 1 198 ? 43.253 119.684 59.078 1.00 39.19 198 ILE B O 1
ATOM 3137 N N . ASN B 1 199 ? 45.035 120.348 60.283 1.00 40.15 199 ASN B N 1
ATOM 3138 C CA . ASN B 1 199 ? 45.785 120.902 59.155 1.00 40.68 199 ASN B CA 1
ATOM 3139 C C . ASN B 1 199 ? 46.636 119.881 58.408 1.00 41.00 199 ASN B C 1
ATOM 3140 O O . ASN B 1 199 ? 46.716 118.728 58.805 1.00 41.08 199 ASN B O 1
ATOM 3145 N N . LYS B 1 200 ? 47.270 120.337 57.329 1.00 41.77 200 LYS B N 1
ATOM 3146 C CA . LYS B 1 200 ? 48.110 119.516 56.456 1.00 42.49 200 LYS B CA 1
ATOM 3147 C C . LYS B 1 200 ? 49.250 118.844 57.209 1.00 42.48 200 LYS B C 1
ATOM 3148 O O . LYS B 1 200 ? 49.694 117.762 56.820 1.00 42.24 200 LYS B O 1
ATOM 3154 N N . LEU B 1 201 ? 49.717 119.489 58.279 1.00 42.25 201 LEU B N 1
ATOM 3155 C CA . LEU B 1 201 ? 50.809 118.950 59.084 1.00 42.42 201 LEU B CA 1
ATOM 3156 C C . LEU B 1 201 ? 50.428 117.645 59.797 1.00 41.63 201 LEU B C 1
ATOM 3157 O O . LEU B 1 201 ? 51.242 116.725 59.883 1.00 41.82 201 LEU B O 1
ATOM 3162 N N . TYR B 1 202 ? 49.198 117.568 60.304 1.00 40.62 202 TYR B N 1
ATOM 3163 C CA . TYR B 1 202 ? 48.688 116.333 60.899 1.00 39.47 202 TYR B CA 1
ATOM 3164 C C . TYR B 1 202 ? 48.699 115.208 59.861 1.00 39.04 202 TYR B C 1
ATOM 3165 O O . TYR B 1 202 ? 49.223 114.120 60.109 1.00 38.90 202 TYR B O 1
ATOM 3174 N N . GLY B 1 203 ? 48.131 115.496 58.694 1.00 38.62 203 GLY B N 1
ATOM 3175 C CA . GLY B 1 203 ? 48.050 114.542 57.607 1.00 38.17 203 GLY B CA 1
ATOM 3176 C C . GLY B 1 203 ? 49.410 114.097 57.127 1.00 38.09 203 GLY B C 1
ATOM 3177 O O . GLY B 1 203 ? 49.634 112.908 56.915 1.00 38.31 203 GLY B O 1
ATOM 3178 N N . ARG B 1 204 ? 50.320 115.054 56.966 1.00 37.90 204 ARG B N 1
ATOM 3179 C CA . ARG B 1 204 ? 51.693 114.766 56.554 1.00 37.99 204 ARG B CA 1
ATOM 3180 C C . ARG B 1 204 ? 52.438 113.884 57.562 1.00 37.14 204 ARG B C 1
ATOM 3181 O O . ARG B 1 204 ? 53.367 113.156 57.197 1.00 37.04 204 ARG B O 1
ATOM 3189 N N . SER B 1 205 ? 52.019 113.935 58.823 1.00 36.11 205 SER B N 1
ATOM 3190 C CA . SER B 1 205 ? 52.762 113.276 59.886 1.00 35.19 205 SER B CA 1
ATOM 3191 C C . SER B 1 205 ? 52.247 111.868 60.192 1.00 34.78 205 SER B C 1
ATOM 3192 O O . SER B 1 205 ? 52.936 111.085 60.862 1.00 35.52 205 SER B O 1
ATOM 3195 N N . ARG B 1 206 ? 51.050 111.540 59.702 1.00 33.70 206 ARG B N 1
ATOM 3196 C CA . ARG B 1 206 ? 50.503 110.188 59.861 1.00 32.56 206 ARG B CA 1
ATOM 3197 C C . ARG B 1 206 ? 51.433 109.120 59.290 1.00 31.96 206 ARG B C 1
ATOM 3198 O O . ARG B 1 206 ? 52.065 109.314 58.246 1.00 31.93 206 ARG B O 1
ATOM 3206 N N . THR B 1 207 ? 51.502 107.988 59.981 1.00 31.12 207 THR B N 1
ATOM 3207 C CA . THR B 1 207 ? 52.217 106.836 59.468 1.00 30.38 207 THR B CA 1
ATOM 3208 C C . THR B 1 207 ? 51.218 105.817 58.938 1.00 30.09 207 THR B C 1
ATOM 3209 O O . THR B 1 207 ? 50.026 105.894 59.256 1.00 29.84 207 THR B O 1
ATOM 3213 N N . ASP B 1 208 ? 51.706 104.859 58.147 1.00 29.60 208 ASP B N 1
ATOM 3214 C CA . ASP B 1 208 ? 50.899 103.715 57.722 1.00 29.37 208 ASP B CA 1
ATOM 3215 C C . ASP B 1 208 ? 50.237 103.044 58.922 1.00 28.75 208 ASP B C 1
ATOM 3216 O O . ASP B 1 208 ? 49.136 102.515 58.808 1.00 28.61 208 ASP B O 1
ATOM 3221 N N . GLN B 1 209 ? 50.910 103.081 60.071 1.00 28.35 209 GLN B N 1
ATOM 3222 C CA . GLN B 1 209 ? 50.459 102.346 61.261 1.00 28.08 209 GLN B CA 1
ATOM 3223 C C . GLN B 1 209 ? 49.311 103.066 61.975 1.00 27.86 209 GLN B C 1
ATOM 3224 O O . GLN B 1 209 ? 48.447 102.423 62.582 1.00 27.59 209 GLN B O 1
ATOM 3230 N N . ASN B 1 210 ? 49.305 104.395 61.899 1.00 27.36 210 ASN B N 1
ATOM 3231 C CA . ASN B 1 210 ? 48.291 105.186 62.606 1.00 27.22 210 ASN B CA 1
ATOM 3232 C C . ASN B 1 210 ? 47.294 105.960 61.726 1.00 26.68 210 ASN B C 1
ATOM 3233 O O . ASN B 1 210 ? 46.380 106.588 62.250 1.00 26.08 210 ASN B O 1
ATOM 3238 N N . VAL B 1 211 ? 47.445 105.893 60.404 1.00 26.64 211 VAL B N 1
ATOM 3239 C CA . VAL B 1 211 ? 46.534 106.629 59.507 1.00 27.06 211 VAL B CA 1
ATOM 3240 C C . VAL B 1 211 ? 45.070 106.164 59.651 1.00 27.38 211 VAL B C 1
ATOM 3241 O O . VAL B 1 211 ? 44.133 106.960 59.532 1.00 27.93 211 VAL B O 1
ATOM 3245 N N . SER B 1 212 ? 44.891 104.883 59.946 1.00 27.42 212 SER B N 1
ATOM 3246 C CA . SER B 1 212 ? 43.571 104.293 60.096 1.00 28.32 212 SE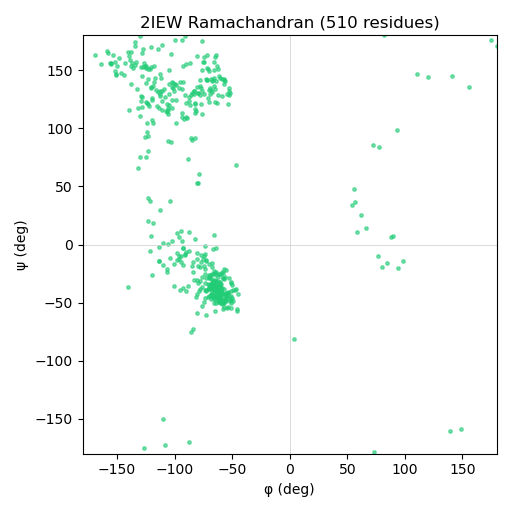R B CA 1
ATOM 3247 C C . SER B 1 212 ? 42.865 104.856 61.353 1.00 28.41 212 SER B C 1
ATOM 3248 O O . SER B 1 212 ? 41.649 105.097 61.357 1.00 27.41 212 SER B O 1
ATOM 3251 N N . ASP B 1 213 ? 43.650 105.108 62.400 1.00 28.27 213 ASP B N 1
ATOM 3252 C CA . ASP B 1 213 ? 43.186 105.825 63.593 1.00 28.48 213 ASP B CA 1
ATOM 3253 C C . ASP B 1 213 ? 42.801 107.292 63.350 1.00 27.65 213 ASP B C 1
ATOM 3254 O O . ASP B 1 213 ? 41.881 107.807 63.991 1.00 27.62 213 ASP B O 1
ATOM 3259 N N . ALA B 1 214 ? 43.536 107.974 62.477 1.00 26.70 214 ALA B N 1
ATOM 3260 C CA . ALA B 1 214 ? 43.190 109.342 62.085 1.00 26.42 214 ALA B CA 1
ATOM 3261 C C . ALA B 1 214 ? 41.819 109.378 61.412 1.00 26.38 214 ALA B C 1
ATOM 3262 O O . ALA B 1 214 ? 41.020 110.292 61.661 1.00 26.79 214 ALA B O 1
ATOM 3264 N N . ILE B 1 215 ? 41.536 108.376 60.581 1.00 26.54 215 ILE B N 1
ATOM 3265 C CA . ILE B 1 215 ? 40.232 108.275 59.906 1.00 26.25 215 ILE B CA 1
ATOM 3266 C C . ILE B 1 215 ? 39.099 107.999 60.910 1.00 27.27 215 ILE B C 1
ATOM 3267 O O . ILE B 1 215 ? 38.044 108.621 60.837 1.00 26.19 215 ILE B O 1
ATOM 3272 N N . GLU B 1 216 ? 39.335 107.094 61.857 1.00 27.92 216 GLU B N 1
ATOM 3273 C CA . GLU B 1 216 ? 38.406 106.850 62.965 1.00 30.14 216 GLU B CA 1
ATOM 3274 C C . GLU B 1 216 ? 38.124 108.124 63.794 1.00 30.39 216 GLU B C 1
ATOM 3275 O O . GLU B 1 216 ? 36.970 108.390 64.178 1.00 30.48 216 GLU B O 1
ATOM 3281 N N . LEU B 1 217 ? 39.181 108.895 64.073 1.00 30.03 217 LEU B N 1
ATOM 3282 C CA . LEU B 1 217 ? 39.062 110.191 64.748 1.00 29.92 217 LEU B CA 1
ATOM 3283 C C . LEU B 1 217 ? 38.077 111.118 64.021 1.00 29.73 217 LEU B C 1
ATOM 3284 O O . LEU B 1 217 ? 37.281 111.804 64.659 1.00 29.58 217 LEU B O 1
ATOM 3289 N N . TYR B 1 218 ? 38.140 111.132 62.689 1.00 28.90 218 TYR B N 1
ATOM 3290 C CA . TYR B 1 218 ? 37.183 111.875 61.849 1.00 28.02 218 TYR B CA 1
ATOM 3291 C C . TYR B 1 218 ? 35.718 111.557 62.168 1.00 27.85 218 TYR B C 1
ATOM 3292 O O . TYR B 1 218 ? 34.888 112.467 62.284 1.00 27.70 218 TYR B O 1
ATOM 3301 N N . PHE B 1 219 ? 35.404 110.270 62.290 1.00 27.53 219 PHE B N 1
ATOM 3302 C CA . PHE B 1 219 ? 34.047 109.819 62.584 1.00 28.33 219 PHE B CA 1
ATOM 3303 C C . PHE B 1 219 ? 33.684 109.903 64.059 1.00 28.79 219 PHE B C 1
ATOM 3304 O O . PHE B 1 219 ? 32.532 109.691 64.420 1.00 28.95 219 PHE B O 1
ATOM 3312 N N . ASN B 1 220 ? 34.649 110.225 64.910 1.00 29.78 220 ASN B N 1
ATOM 3313 C CA . ASN B 1 220 ? 34.400 110.224 66.354 1.00 30.96 220 ASN B CA 1
ATOM 3314 C C . ASN B 1 220 ? 33.673 111.475 66.849 1.00 31.54 220 ASN B C 1
ATOM 3315 O O . ASN B 1 220 ? 34.119 112.160 67.778 1.00 32.13 220 ASN B O 1
ATOM 3320 N N . ASN B 1 221 ? 32.545 111.773 66.213 1.00 32.45 221 ASN B N 1
ATOM 3321 C CA . ASN B 1 221 ? 31.749 112.953 66.539 1.00 32.71 221 ASN B CA 1
ATOM 3322 C C . ASN B 1 221 ? 31.085 112.794 67.921 1.00 33.22 221 ASN B C 1
ATOM 3323 O O . ASN B 1 221 ? 30.547 111.733 68.212 1.00 33.13 221 ASN B O 1
ATOM 3328 N N . PRO B 1 222 ? 31.133 113.848 68.780 1.00 33.75 222 PRO B N 1
ATOM 3329 C CA . PRO B 1 222 ? 30.537 113.761 70.133 1.00 33.85 222 PRO B CA 1
ATOM 3330 C C . PRO B 1 222 ? 29.019 113.564 70.149 1.00 33.87 222 PRO B C 1
ATOM 3331 O O . PRO B 1 222 ? 28.475 113.042 71.122 1.00 34.23 222 PRO B O 1
ATOM 3335 N N . HIS B 1 223 ? 28.348 113.966 69.078 1.00 33.53 223 HIS B N 1
ATOM 3336 C CA . HIS B 1 223 ? 26.892 113.986 69.052 1.00 33.39 223 HIS B CA 1
ATOM 3337 C C . HIS B 1 223 ? 26.292 112.726 68.456 1.00 33.03 223 HIS B C 1
ATOM 3338 O O . HIS B 1 223 ? 25.070 112.515 68.518 1.00 32.82 223 HIS B O 1
ATOM 3345 N N . LEU B 1 224 ? 27.147 111.890 67.874 1.00 32.31 224 LEU B N 1
ATOM 3346 C CA . LEU B 1 224 ? 26.669 110.718 67.151 1.00 31.91 224 LEU B CA 1
ATOM 3347 C C . LEU B 1 224 ? 26.798 109.433 67.980 1.00 31.88 224 LEU B C 1
ATOM 3348 O O . LEU B 1 224 ? 27.846 109.176 68.579 1.00 31.28 224 LEU B O 1
ATOM 3353 N N . SER B 1 225 ? 25.718 108.649 68.014 1.00 32.31 225 SER B N 1
ATOM 3354 C CA . SER B 1 225 ? 25.722 107.356 68.694 1.00 33.84 225 SER B CA 1
ATOM 3355 C C . SER B 1 225 ? 26.690 106.425 67.989 1.00 34.57 225 SER B C 1
ATOM 3356 O O . SER B 1 225 ? 27.056 106.672 66.839 1.00 34.98 225 SER B O 1
ATOM 3359 N N . ASP B 1 226 ? 27.115 105.365 68.666 1.00 35.36 226 ASP B N 1
ATOM 3360 C CA . ASP B 1 226 ? 28.047 104.425 68.061 1.00 35.85 226 ASP B CA 1
ATOM 3361 C C . ASP B 1 226 ? 27.383 103.622 66.957 1.00 35.27 226 ASP B C 1
ATOM 3362 O O . ASP B 1 226 ? 28.046 103.207 66.012 1.00 34.94 226 ASP B O 1
ATOM 3367 N N . ALA B 1 227 ? 26.071 103.438 67.067 1.00 34.62 227 ALA B N 1
ATOM 3368 C CA . ALA B 1 227 ? 25.282 102.865 65.974 1.00 34.47 227 ALA B CA 1
ATOM 3369 C C . ALA B 1 227 ? 25.371 103.734 64.706 1.00 34.46 227 ALA B C 1
ATOM 3370 O O . ALA B 1 227 ? 25.533 103.220 63.595 1.00 34.94 227 ALA B O 1
ATOM 3372 N N . ARG B 1 228 ? 25.261 105.050 64.882 1.00 34.08 228 ARG B N 1
ATOM 3373 C CA . ARG B 1 228 ? 25.285 105.979 63.765 1.00 33.44 228 ARG B CA 1
ATOM 3374 C C . ARG B 1 228 ? 26.668 106.067 63.121 1.00 33.02 228 ARG B C 1
ATOM 3375 O O . ARG B 1 228 ? 26.779 106.168 61.904 1.00 33.07 228 ARG B O 1
ATOM 3383 N N . LYS B 1 229 ? 27.716 106.022 63.935 1.00 32.36 229 LYS B N 1
ATOM 3384 C CA . LYS B 1 229 ? 29.074 106.048 63.418 1.00 31.96 229 LYS B CA 1
ATOM 3385 C C . LYS B 1 229 ? 29.375 104.779 62.607 1.00 31.58 229 LYS B C 1
ATOM 3386 O O . LYS B 1 229 ? 30.024 104.843 61.566 1.00 30.67 229 LYS B O 1
ATOM 3392 N N . HIS B 1 230 ? 28.904 103.635 63.102 1.00 30.91 230 HIS B N 1
ATOM 3393 C CA . HIS B 1 230 ? 29.042 102.361 62.402 1.00 30.49 230 HIS B CA 1
ATOM 3394 C C . HIS B 1 230 ? 28.316 102.407 61.057 1.00 29.88 230 HIS B C 1
ATOM 3395 O O . HIS B 1 230 ? 28.882 102.044 60.027 1.00 29.53 230 HIS B O 1
ATOM 3402 N N . GLN B 1 231 ? 27.068 102.868 61.071 1.00 29.17 231 GLN B N 1
ATOM 3403 C CA . GLN B 1 231 ? 26.315 103.075 59.838 1.00 28.83 231 GLN B CA 1
ATOM 3404 C C . GLN B 1 231 ? 27.060 103.941 58.810 1.00 28.28 231 GLN B C 1
ATOM 3405 O O . GLN B 1 231 ? 27.030 103.634 57.628 1.00 28.20 231 GLN B O 1
ATOM 3411 N N . LEU B 1 232 ? 27.670 105.042 59.262 1.00 27.57 232 LEU B N 1
ATOM 3412 C CA . LEU B 1 232 ? 28.458 105.911 58.380 1.00 27.07 232 LEU B CA 1
ATOM 3413 C C . LEU B 1 232 ? 29.631 105.177 57.737 1.00 26.74 232 LEU B C 1
ATOM 3414 O O . LEU B 1 232 ? 29.858 105.290 56.535 1.00 27.18 232 LEU B O 1
ATOM 3419 N N . LYS B 1 233 ? 30.379 104.435 58.545 1.00 26.72 233 LYS B N 1
ATOM 3420 C CA . LYS B 1 233 ? 31.566 103.695 58.080 1.00 26.37 233 LYS B CA 1
ATOM 3421 C C . LYS B 1 233 ? 31.198 102.638 57.039 1.00 26.43 233 LYS B C 1
ATOM 3422 O O . LYS B 1 233 ? 31.920 102.447 56.053 1.00 26.55 233 LYS B O 1
ATOM 3428 N N . LYS B 1 234 ? 30.069 101.973 57.268 1.00 26.02 234 LYS B N 1
ATOM 3429 C CA . LYS B 1 234 ? 29.527 100.979 56.352 1.00 26.68 234 LYS B CA 1
ATOM 3430 C C . LYS B 1 234 ? 28.986 101.613 55.061 1.00 25.87 234 LYS B C 1
ATOM 3431 O O . LYS B 1 234 ? 29.125 101.051 53.980 1.00 26.21 234 LYS B O 1
ATOM 3437 N N . THR B 1 235 ? 28.366 102.788 55.173 1.00 25.12 235 THR B N 1
ATOM 3438 C CA . THR B 1 235 ? 27.920 103.509 53.994 1.00 23.20 235 THR B CA 1
ATOM 3439 C C . THR B 1 235 ? 29.109 103.952 53.152 1.00 22.49 235 THR B C 1
ATOM 3440 O O . THR B 1 235 ? 29.127 103.739 51.922 1.00 21.93 235 THR B O 1
ATOM 3444 N N . PHE B 1 236 ? 30.120 104.522 53.800 1.00 21.19 236 PHE B N 1
ATOM 3445 C CA . PHE B 1 236 ? 31.315 104.927 53.061 1.00 21.13 236 PHE B CA 1
ATOM 3446 C C . PHE B 1 236 ? 32.030 103.765 52.433 1.00 21.64 236 PHE B C 1
ATOM 3447 O O . PHE B 1 236 ? 32.583 103.913 51.358 1.00 22.21 236 PHE B O 1
ATOM 3455 N N . LEU B 1 237 ? 32.023 102.610 53.091 1.00 21.48 237 LEU B N 1
ATOM 3456 C CA . LEU B 1 237 ? 32.611 101.403 52.506 1.00 21.68 237 LEU B CA 1
ATOM 3457 C C . LEU B 1 237 ? 31.971 101.116 51.156 1.00 21.89 237 LEU B C 1
ATOM 3458 O O . LEU B 1 237 ? 32.674 100.882 50.179 1.00 21.89 237 LEU B O 1
ATOM 3463 N N . LYS B 1 238 ? 30.642 101.154 51.110 1.00 21.72 238 LYS B N 1
ATOM 3464 C CA . LYS B 1 238 ? 29.887 100.862 49.881 1.00 22.18 238 LYS B CA 1
ATOM 3465 C C . LYS B 1 238 ? 30.090 101.916 48.778 1.00 22.03 238 LYS B C 1
ATOM 3466 O O . LYS B 1 238 ? 30.161 101.581 47.601 1.00 21.83 238 LYS B O 1
ATOM 3472 N N . ARG B 1 239 ? 30.237 103.174 49.176 1.00 21.95 239 ARG B N 1
ATOM 3473 C CA . ARG B 1 239 ? 30.619 104.242 48.247 1.00 22.06 239 ARG B CA 1
ATOM 3474 C C . ARG B 1 239 ? 32.009 104.017 47.679 1.00 22.26 239 ARG B C 1
ATOM 3475 O O . ARG B 1 239 ? 32.227 104.182 46.474 1.00 22.45 239 ARG B O 1
ATOM 3483 N N . LEU B 1 240 ? 32.952 103.614 48.536 1.00 21.86 240 LEU B N 1
ATOM 3484 C CA . LEU B 1 240 ? 34.292 103.258 48.068 1.00 21.48 240 LEU B CA 1
ATOM 3485 C C . LEU B 1 240 ? 34.291 102.084 47.076 1.00 21.41 240 LEU B C 1
ATOM 3486 O O . LEU B 1 240 ? 35.089 102.077 46.131 1.00 21.86 240 LEU B O 1
ATOM 3491 N N . GLN B 1 241 ? 33.396 101.109 47.277 1.00 21.25 241 GLN B N 1
ATOM 3492 C CA . GLN B 1 241 ? 33.226 99.985 46.335 1.00 20.72 241 GLN B CA 1
ATOM 3493 C C . GLN B 1 241 ? 32.722 100.515 45.007 1.00 20.34 241 GLN B C 1
ATOM 3494 O O . GLN B 1 241 ? 33.207 100.129 43.937 1.00 19.49 241 GLN B O 1
ATOM 3500 N N . LEU B 1 242 ? 31.741 101.422 45.067 1.00 20.61 242 LEU B N 1
ATOM 3501 C CA . LEU B 1 242 ? 31.177 101.975 43.845 1.00 19.81 242 LEU B CA 1
ATOM 3502 C C . LEU B 1 242 ? 32.188 102.845 43.132 1.00 19.86 242 LEU B C 1
ATOM 3503 O O . LEU B 1 242 ? 32.220 102.863 41.914 1.00 20.21 242 LEU B O 1
ATOM 3508 N N . PHE B 1 243 ? 33.005 103.580 43.885 1.00 19.93 243 PHE B N 1
ATOM 3509 C CA . PHE B 1 243 ? 33.992 104.483 43.299 1.00 20.46 243 PHE B CA 1
ATOM 3510 C C . PHE B 1 243 ? 35.159 103.696 42.667 1.00 20.42 243 PHE B C 1
ATOM 3511 O O . PHE B 1 243 ? 35.634 104.052 41.590 1.00 21.19 243 PHE B O 1
ATOM 3519 N N . TYR B 1 244 ? 35.604 102.629 43.330 1.00 20.89 244 TYR B N 1
ATOM 3520 C CA . TYR B 1 244 ? 36.537 101.661 42.738 1.00 20.46 244 TYR B CA 1
ATOM 3521 C C . TYR B 1 244 ? 36.014 101.204 41.367 1.00 20.09 244 TYR B C 1
ATOM 3522 O O . TYR B 1 244 ? 36.722 101.298 40.361 1.00 20.55 244 TYR B O 1
ATOM 3531 N N . ASN B 1 245 ? 34.778 100.715 41.338 1.00 20.15 245 ASN B N 1
ATOM 3532 C CA . ASN B 1 245 ? 34.141 100.213 40.119 1.00 21.22 245 ASN B CA 1
ATOM 3533 C C . ASN B 1 245 ? 34.124 101.231 38.995 1.00 22.52 245 ASN B C 1
ATOM 3534 O O . ASN B 1 245 ? 34.425 100.898 37.849 1.00 23.06 245 ASN B O 1
ATOM 3539 N N . THR B 1 246 ? 33.752 102.467 39.330 1.00 23.12 246 THR B N 1
ATOM 3540 C CA . THR B 1 246 ? 33.869 103.616 38.415 1.00 24.55 246 THR B CA 1
ATOM 3541 C C . THR B 1 246 ? 35.291 103.779 37.866 1.00 25.16 246 THR B C 1
ATOM 3542 O O . THR B 1 246 ? 35.483 103.844 36.650 1.00 26.01 246 THR B O 1
ATOM 3546 N N . MET B 1 247 ? 36.275 103.841 38.762 1.00 25.89 247 MET B N 1
ATOM 3547 C CA . MET B 1 247 ? 37.676 104.069 38.383 1.00 27.20 247 MET B CA 1
ATOM 3548 C C . MET B 1 247 ? 38.244 102.997 37.445 1.00 28.34 247 MET B C 1
ATOM 3549 O O . MET B 1 247 ? 39.179 103.270 36.671 1.00 28.88 247 MET B O 1
ATOM 3554 N N . LEU B 1 248 ? 37.667 101.795 37.499 1.00 28.27 248 LEU B N 1
ATOM 3555 C CA . LEU B 1 248 ? 38.084 100.696 36.626 1.00 29.01 248 LEU B CA 1
ATOM 3556 C C . LEU B 1 248 ? 37.707 100.943 35.174 1.00 30.34 248 LEU B C 1
ATOM 3557 O O . LEU B 1 248 ? 38.348 100.401 34.269 1.00 30.46 248 LEU B O 1
ATOM 3562 N N . GLU B 1 249 ? 36.653 101.745 34.989 1.00 31.48 249 GLU B N 1
ATOM 3563 C CA . GLU B 1 249 ? 36.046 102.079 33.696 1.00 32.98 249 GLU B CA 1
ATOM 3564 C C . GLU B 1 249 ? 36.497 103.420 33.089 1.00 33.07 249 GLU B C 1
ATOM 3565 O O . GLU B 1 249 ? 36.249 103.689 31.920 1.00 33.23 249 GLU B O 1
ATOM 3571 N N . GLU B 1 250 ? 37.152 104.267 33.868 1.00 33.14 250 GLU B N 1
ATOM 3572 C CA . GLU B 1 250 ? 37.493 105.593 33.381 1.00 33.42 250 GLU B CA 1
ATOM 3573 C C . GLU B 1 250 ? 38.929 105.659 32.900 1.00 33.57 250 GLU B C 1
ATOM 3574 O O . GLU B 1 250 ? 39.832 105.110 33.532 1.00 34.07 250 GLU B O 1
ATOM 3580 N N . GLU B 1 251 ? 39.127 106.314 31.757 1.00 32.91 251 GLU B N 1
ATOM 3581 C CA . GLU B 1 251 ? 40.464 106.527 31.229 1.00 32.21 251 GLU B CA 1
ATOM 3582 C C . GLU B 1 251 ? 40.829 107.975 31.461 1.00 31.27 251 GLU B C 1
ATOM 3583 O O . GLU B 1 251 ? 40.562 108.844 30.628 1.00 31.40 251 GLU B O 1
ATOM 3589 N N . VAL B 1 252 ? 41.412 108.228 32.622 1.00 30.07 252 VAL B N 1
ATOM 3590 C CA . VAL B 1 252 ? 41.796 109.567 33.021 1.00 29.18 252 VAL B CA 1
ATOM 3591 C C . VAL B 1 252 ? 43.129 109.432 33.705 1.00 28.90 252 VAL B C 1
ATOM 3592 O O . VAL B 1 252 ? 43.533 108.325 34.035 1.00 28.41 252 VAL B O 1
ATOM 3596 N N . ARG B 1 253 ? 43.817 110.549 33.905 1.00 28.76 253 ARG B N 1
ATOM 3597 C CA . ARG B 1 253 ? 44.968 110.579 34.796 1.00 29.29 253 ARG B CA 1
ATOM 3598 C C . ARG B 1 253 ? 44.791 111.777 35.702 1.00 29.50 253 ARG B C 1
ATOM 3599 O O . ARG B 1 253 ? 44.732 112.909 35.228 1.00 29.67 253 ARG B O 1
ATOM 3607 N N . MET B 1 254 ? 44.678 111.525 37.006 1.00 29.64 254 MET B N 1
ATOM 3608 C CA . MET B 1 254 ? 44.350 112.578 37.964 1.00 29.67 254 MET B CA 1
ATOM 3609 C C . MET B 1 254 ? 45.433 112.656 39.021 1.00 29.85 254 MET B C 1
ATOM 3610 O O . MET B 1 254 ? 45.707 111.687 39.714 1.00 29.57 254 MET B O 1
ATOM 3615 N N . ILE B 1 255 ? 46.048 113.821 39.132 1.00 30.45 255 ILE B N 1
ATOM 3616 C CA . ILE B 1 255 ? 47.127 114.036 40.079 1.00 31.03 255 ILE B CA 1
ATOM 3617 C C . ILE B 1 255 ? 46.645 115.040 41.116 1.00 31.50 255 ILE B C 1
ATOM 3618 O O . ILE B 1 255 ? 46.075 116.075 40.768 1.00 31.85 255 ILE B O 1
ATOM 3623 N N . SER B 1 256 ? 46.850 114.714 42.388 1.00 31.72 256 SER B N 1
ATOM 3624 C CA . SER B 1 256 ? 46.456 115.585 43.496 1.00 33.06 256 SER B CA 1
ATOM 3625 C C . SER B 1 256 ? 44.954 115.865 43.579 1.00 32.22 256 SER B C 1
ATOM 3626 O O . SER B 1 256 ? 44.545 116.888 44.129 1.00 33.25 256 SER B O 1
ATOM 3629 N N . SER B 1 257 ? 44.130 114.967 43.044 1.00 31.80 257 SER B N 1
ATOM 3630 C CA . SER B 1 257 ? 42.701 115.058 43.304 1.00 30.30 257 SER B CA 1
ATOM 3631 C C . SER B 1 257 ? 42.422 114.576 44.734 1.00 30.06 257 SER B C 1
ATOM 3632 O O . SER B 1 257 ? 43.210 113.816 45.320 1.00 29.72 257 SER B O 1
ATOM 3635 N N . SER B 1 258 ? 41.298 115.019 45.283 1.00 28.90 258 SER B N 1
ATOM 3636 C CA . SER B 1 258 ? 40.919 114.712 46.649 1.00 28.84 258 SER B CA 1
ATOM 3637 C C . SER B 1 258 ? 39.624 113.924 46.664 1.00 27.93 258 SER B C 1
ATOM 3638 O O . SER B 1 258 ? 38.713 114.234 45.903 1.00 27.43 258 SER B O 1
ATOM 3641 N N . LEU B 1 259 ? 39.535 112.928 47.539 1.00 27.68 259 LEU B N 1
ATOM 3642 C CA . LEU B 1 259 ? 38.239 112.405 47.975 1.00 27.60 259 LEU B CA 1
ATOM 3643 C C . LEU B 1 259 ? 37.798 113.279 49.132 1.00 27.61 259 LEU B C 1
ATOM 3644 O O . LEU B 1 259 ? 38.574 113.503 50.071 1.00 27.77 259 LEU B O 1
ATOM 3649 N N . LEU B 1 260 ? 36.573 113.789 49.060 1.00 26.84 260 LEU B N 1
ATOM 3650 C CA . LEU B 1 260 ? 36.040 114.616 50.123 1.00 27.07 260 LEU B CA 1
ATOM 3651 C C . LEU B 1 260 ? 34.886 113.870 50.766 1.00 25.92 260 LEU B C 1
ATOM 3652 O O . LEU B 1 260 ? 33.892 113.567 50.114 1.00 26.10 260 LEU B O 1
ATOM 3657 N N . PHE B 1 261 ? 35.046 113.557 52.040 1.00 24.93 261 PHE B N 1
ATOM 3658 C CA . PHE B 1 261 ? 34.002 112.917 52.834 1.00 24.16 261 PHE B CA 1
ATOM 3659 C C . PHE B 1 261 ? 33.257 114.011 53.585 1.00 24.12 261 PHE B C 1
ATOM 3660 O O . PHE B 1 261 ? 33.896 114.892 54.146 1.00 24.22 261 PHE B O 1
ATOM 3668 N N . ILE B 1 262 ? 31.925 113.957 53.592 1.00 23.63 262 ILE B N 1
ATOM 3669 C CA . ILE B 1 262 ? 31.123 114.824 54.460 1.00 23.68 262 ILE B CA 1
ATOM 3670 C C . ILE B 1 262 ? 30.077 113.982 55.170 1.00 23.47 262 ILE B C 1
ATOM 3671 O O . ILE B 1 262 ? 29.419 113.175 54.547 1.00 23.50 262 ILE B O 1
ATOM 3676 N N . TYR B 1 263 ? 29.924 114.168 56.474 1.00 24.38 263 TYR B N 1
ATOM 3677 C CA . TYR B 1 263 ? 28.789 113.570 57.182 1.00 24.75 263 TYR B CA 1
ATOM 3678 C C . TYR B 1 263 ? 28.102 114.583 58.104 1.00 25.23 263 TYR B C 1
ATOM 3679 O O . TYR B 1 263 ? 28.711 115.591 58.514 1.00 24.81 263 TYR B O 1
ATOM 3688 N N . GLU B 1 264 ? 26.833 114.297 58.405 1.00 26.26 264 GLU B N 1
ATOM 3689 C CA . GLU B 1 264 ? 25.981 115.151 59.235 1.00 27.72 264 GLU B CA 1
ATOM 3690 C C . GLU B 1 264 ? 26.246 114.921 60.719 1.00 28.52 264 GLU B C 1
ATOM 3691 O O . GLU B 1 264 ? 25.979 113.828 61.245 1.00 28.54 264 GLU B O 1
ATOM 3697 N N . GLY B 1 265 ? 26.763 115.952 61.388 1.00 29.77 265 GLY B N 1
ATOM 3698 C CA . GLY B 1 265 ? 27.020 115.899 62.832 1.00 31.06 265 GLY B CA 1
ATOM 3699 C C . GLY B 1 265 ? 25.834 116.295 63.707 1.00 32.29 265 GLY B C 1
ATOM 3700 O O . GLY B 1 265 ? 25.904 116.187 64.919 1.00 32.38 265 GLY B O 1
ATOM 3701 N N . ASP B 1 266 ? 24.748 116.741 63.084 1.00 33.60 266 ASP B N 1
ATOM 3702 C CA . ASP B 1 266 ? 23.535 117.200 63.782 1.00 34.82 266 ASP B CA 1
ATOM 3703 C C . ASP B 1 266 ? 22.523 116.058 63.965 1.00 35.37 266 ASP B C 1
ATOM 3704 O O . ASP B 1 266 ? 21.862 115.659 62.997 1.00 35.30 266 ASP B O 1
ATOM 3709 N N . PRO B 1 267 ? 22.362 115.562 65.219 1.00 36.32 267 PRO B N 1
ATOM 3710 C CA . PRO B 1 267 ? 21.487 114.407 65.516 1.00 36.82 267 PRO B CA 1
ATOM 3711 C C . PRO B 1 267 ? 20.020 114.685 65.191 1.00 37.45 267 PRO B C 1
ATOM 3712 O O . PRO B 1 267 ? 19.266 113.763 64.868 1.00 36.94 267 PRO B O 1
ATOM 3716 N N . GLU B 1 268 ? 19.643 115.961 65.266 1.00 38.27 268 GLU B N 1
ATOM 3717 C CA . GLU B 1 268 ? 18.304 116.412 64.913 1.00 39.32 268 GLU B CA 1
ATOM 3718 C C . GLU B 1 268 ? 17.981 116.097 63.463 1.00 39.13 268 GLU B C 1
ATOM 3719 O O . GLU B 1 268 ? 16.834 115.797 63.130 1.00 39.14 268 GLU B O 1
ATOM 3725 N N . ARG B 1 269 ? 18.986 116.165 62.596 1.00 39.10 269 ARG B N 1
ATOM 3726 C CA . ARG B 1 269 ? 18.731 115.864 61.202 1.00 39.13 269 ARG B CA 1
ATOM 3727 C C . ARG B 1 269 ? 18.693 114.355 60.932 1.00 38.85 269 ARG B C 1
ATOM 3728 O O . ARG B 1 269 ? 17.948 113.906 60.058 1.00 38.80 269 ARG B O 1
ATOM 3736 N N . TRP B 1 270 ? 19.457 113.577 61.703 1.00 38.38 270 TRP B N 1
ATOM 3737 C CA . TRP B 1 270 ? 19.343 112.109 61.671 1.00 38.33 270 TRP B CA 1
ATOM 3738 C C . TRP B 1 270 ? 17.931 111.696 62.089 1.00 39.02 270 TRP B C 1
ATOM 3739 O O . TRP B 1 270 ? 17.315 110.830 61.458 1.00 39.41 270 TRP B O 1
ATOM 3750 N N . GLU B 1 271 ? 17.429 112.330 63.149 1.00 39.75 271 GLU B N 1
ATOM 3751 C CA . GLU B 1 271 ? 16.061 112.114 63.635 1.00 40.54 271 GLU B CA 1
ATOM 3752 C C . GLU B 1 271 ? 15.023 112.468 62.572 1.00 40.64 271 GLU B C 1
ATOM 3753 O O . GLU B 1 271 ? 14.125 111.673 62.287 1.00 40.50 271 GLU B O 1
ATOM 3759 N N . LEU B 1 272 ? 15.180 113.649 61.976 1.00 40.91 272 LEU B N 1
ATOM 3760 C CA . LEU B 1 272 ? 14.304 114.137 60.911 1.00 41.69 272 LEU B CA 1
ATOM 3761 C C . LEU B 1 272 ? 14.228 113.188 59.710 1.00 42.19 272 LEU B C 1
ATOM 3762 O O . LEU B 1 272 ? 13.159 113.013 59.116 1.00 42.21 272 LEU B O 1
ATOM 3767 N N . LEU B 1 273 ? 15.365 112.579 59.368 1.00 42.84 273 LEU B N 1
ATOM 3768 C CA . LEU B 1 273 ? 15.464 111.663 58.228 1.00 43.30 273 LEU B CA 1
ATOM 3769 C C . LEU B 1 273 ? 15.258 110.185 58.565 1.00 43.75 273 LEU B C 1
ATOM 3770 O O . LEU B 1 273 ? 15.237 109.341 57.660 1.00 43.58 273 LEU B O 1
ATOM 3775 N N . ASN B 1 274 ? 15.075 109.890 59.857 1.00 44.29 274 ASN B N 1
ATOM 3776 C CA . ASN B 1 274 ? 14.969 108.513 60.390 1.00 44.89 274 ASN B CA 1
ATOM 3777 C C . ASN B 1 274 ? 16.176 107.658 60.014 1.00 44.56 274 ASN B C 1
ATOM 3778 O O . ASN B 1 274 ? 16.036 106.536 59.527 1.00 44.52 274 ASN B O 1
ATOM 3783 N N . ASP B 1 275 ? 17.360 108.229 60.236 1.00 44.42 275 ASP B N 1
ATOM 3784 C CA . ASP B 1 275 ? 18.635 107.561 60.000 1.00 44.16 275 ASP B CA 1
ATOM 3785 C C . ASP B 1 275 ? 18.835 107.083 58.549 1.00 43.91 275 ASP B C 1
ATOM 3786 O O . ASP B 1 275 ? 19.779 106.343 58.269 1.00 44.19 275 ASP B O 1
ATOM 3791 N N . VAL B 1 276 ? 17.959 107.506 57.637 1.00 43.60 276 VAL B N 1
ATOM 3792 C CA . VAL B 1 276 ? 18.035 107.091 56.223 1.00 43.35 276 VAL B CA 1
ATOM 3793 C C . VAL B 1 276 ? 19.048 107.935 55.432 1.00 43.47 276 VAL B C 1
ATOM 3794 O O . VAL B 1 276 ? 18.937 109.163 55.362 1.00 43.34 276 VAL B O 1
ATOM 3798 N N . ASP B 1 277 ? 20.032 107.259 54.838 1.00 43.64 277 ASP B N 1
ATOM 3799 C CA . ASP B 1 277 ? 21.113 107.919 54.108 1.00 43.80 277 ASP B CA 1
ATOM 3800 C C . ASP B 1 277 ? 21.117 107.491 52.642 1.00 44.79 277 ASP B C 1
ATOM 3801 O O . ASP B 1 277 ? 20.960 106.308 52.330 1.00 45.62 277 ASP B O 1
ATOM 3806 N N . LYS B 1 278 ? 21.299 108.446 51.740 1.00 45.25 278 LYS B N 1
ATOM 3807 C CA . LYS B 1 278 ? 21.354 108.130 50.321 1.00 46.05 278 LYS B CA 1
ATOM 3808 C C . LYS B 1 278 ? 22.763 107.649 49.981 1.00 46.03 278 LYS B C 1
ATOM 3809 O O . LYS B 1 278 ? 23.734 108.371 50.193 1.00 45.41 278 LYS B O 1
ATOM 3815 N N . LEU B 1 279 ? 22.871 106.425 49.472 1.00 46.84 279 LEU B N 1
ATOM 3816 C CA . LEU B 1 279 ? 24.160 105.889 49.026 1.00 47.70 279 LEU B CA 1
ATOM 3817 C C . LEU B 1 279 ? 24.801 106.764 47.943 1.00 49.15 279 LEU B C 1
ATOM 3818 O O . LEU B 1 279 ? 25.932 107.233 48.094 1.00 48.28 279 LEU B O 1
ATOM 3823 N N . MET B 1 280 ? 24.066 106.992 46.860 1.00 51.83 280 MET B N 1
ATOM 3824 C CA . MET B 1 280 ? 24.528 107.892 45.806 1.00 55.06 280 MET B CA 1
ATOM 3825 C C . MET B 1 280 ? 23.977 109.304 45.983 1.00 57.30 280 MET B C 1
ATOM 3826 O O . MET B 1 280 ? 22.817 109.490 46.359 1.00 57.48 280 MET B O 1
ATOM 3831 N N . ARG B 1 281 ? 24.835 110.287 45.716 1.00 60.43 281 ARG B N 1
ATOM 3832 C CA . ARG B 1 281 ? 24.531 111.711 45.882 1.00 63.48 281 ARG B CA 1
ATOM 3833 C C . ARG B 1 281 ? 23.389 112.124 44.944 1.00 65.83 281 ARG B C 1
ATOM 3834 O O . ARG B 1 281 ? 23.182 111.500 43.897 1.00 66.02 281 ARG B O 1
ATOM 3842 N N . ASP B 1 282 ? 22.645 113.162 45.328 1.00 68.96 282 ASP B N 1
ATOM 3843 C CA . ASP B 1 282 ? 21.403 113.531 44.627 1.00 71.96 282 ASP B CA 1
ATOM 3844 C C . ASP B 1 282 ? 21.565 114.155 43.227 1.00 73.84 282 ASP B C 1
ATOM 3845 O O . ASP B 1 282 ? 22.488 114.945 42.991 1.00 74.21 282 ASP B O 1
ATOM 3850 N N . ASP B 1 283 ? 20.654 113.786 42.318 1.00 76.05 283 ASP B N 1
ATOM 3851 C CA . ASP B 1 283 ? 20.593 114.329 40.949 1.00 78.22 283 ASP B CA 1
ATOM 3852 C C . ASP B 1 283 ? 20.211 115.817 40.963 1.00 79.49 283 ASP B C 1
ATOM 3853 O O . ASP B 1 283 ? 19.363 116.230 41.766 1.00 79.61 283 ASP B O 1
ATOM 3858 N N . PHE B 1 284 ? 20.825 116.610 40.076 1.00 81.14 284 PHE B N 1
ATOM 3859 C CA . PHE B 1 284 ? 20.716 118.080 40.152 1.00 82.72 284 PHE B CA 1
ATOM 3860 C C . PHE B 1 284 ? 20.572 118.874 38.828 1.00 83.49 284 PHE B C 1
ATOM 3861 O O . PHE B 1 284 ? 19.850 119.881 38.802 1.00 83.68 284 PHE B O 1
ATOM 3869 N N . ILE B 1 285 ? 21.240 118.441 37.750 1.00 84.42 285 ILE B N 1
ATOM 3870 C CA . ILE B 1 285 ? 21.315 119.253 36.505 1.00 85.28 285 ILE B CA 1
ATOM 3871 C C . ILE B 1 285 ? 20.744 118.610 35.216 1.00 85.79 285 ILE B C 1
ATOM 3872 O O . ILE B 1 285 ? 20.404 117.421 35.196 1.00 85.89 285 ILE B O 1
ATOM 3877 N N . ASP B 1 286 ? 20.635 119.429 34.161 1.00 86.33 286 ASP B N 1
ATOM 3878 C CA . ASP B 1 286 ? 20.343 118.981 32.793 1.00 86.72 286 ASP B CA 1
ATOM 3879 C C . ASP B 1 286 ? 21.607 119.001 31.923 1.00 86.72 286 ASP B C 1
ATOM 3880 O O . ASP B 1 286 ? 22.124 120.066 31.570 1.00 86.65 286 ASP B O 1
ATOM 3885 N N . SER B 1 317 ? 20.487 113.714 52.206 1.00 35.92 317 SER B N 1
ATOM 3886 C CA . SER B 1 317 ? 21.633 112.850 52.515 1.00 35.44 317 SER B CA 1
ATOM 3887 C C . SER B 1 317 ? 22.207 113.178 53.900 1.00 34.28 317 SER B C 1
ATOM 3888 O O . SER B 1 317 ? 22.219 114.347 54.299 1.00 34.07 317 SER B O 1
ATOM 3891 N N . LEU B 1 318 ? 22.693 112.164 54.625 1.00 32.04 318 LEU B N 1
ATOM 3892 C CA . LEU B 1 318 ? 23.352 112.403 55.920 1.00 30.37 318 LEU B CA 1
ATOM 3893 C C . LEU B 1 318 ? 24.882 112.437 55.793 1.00 29.43 318 LEU B C 1
ATOM 3894 O O . LEU B 1 318 ? 25.594 112.747 56.745 1.00 29.16 318 LEU B O 1
ATOM 3899 N N . SER B 1 319 ? 25.365 112.110 54.598 1.00 28.12 319 SER B N 1
ATOM 3900 C CA . SER B 1 319 ? 26.794 112.078 54.286 1.00 26.86 319 SER B CA 1
ATOM 3901 C C . SER B 1 319 ? 26.971 111.931 52.784 1.00 26.16 319 SER B C 1
ATOM 3902 O O . SER B 1 319 ? 26.038 111.552 52.080 1.00 24.75 319 SER B O 1
ATOM 3905 N N . SER B 1 320 ? 28.179 112.230 52.305 1.00 25.37 320 SER B N 1
ATOM 3906 C CA . SER B 1 320 ? 28.491 112.100 50.897 1.00 24.70 320 SER B CA 1
ATOM 3907 C C . SER B 1 320 ? 29.978 111.912 50.718 1.00 23.78 320 SER B C 1
ATOM 3908 O O . SER B 1 320 ? 30.779 112.297 51.566 1.00 23.73 320 SER B O 1
ATOM 3911 N N . MET B 1 321 ? 30.329 111.312 49.591 1.00 23.61 321 MET B N 1
ATOM 3912 C CA . MET B 1 321 ? 31.707 111.189 49.165 1.00 22.78 321 MET B CA 1
ATOM 3913 C C . MET B 1 321 ? 31.808 111.673 47.735 1.00 21.81 321 MET B C 1
ATOM 3914 O O . MET B 1 321 ? 31.042 111.261 46.875 1.00 21.06 321 MET B O 1
ATOM 3919 N N . SER B 1 322 ? 32.735 112.589 47.502 1.00 21.12 322 SER B N 1
ATOM 3920 C CA . SER B 1 322 ? 32.908 113.167 46.199 1.00 22.09 322 SER B CA 1
ATOM 3921 C C . SER B 1 322 ? 34.367 113.273 45.879 1.00 21.85 322 SER B C 1
ATOM 3922 O O . SER B 1 322 ? 35.211 113.178 46.745 1.00 21.69 322 SER B O 1
ATOM 3925 N N . LEU B 1 323 ? 34.648 113.507 44.611 1.00 23.24 323 LEU B N 1
ATOM 3926 C CA . LEU B 1 323 ? 36.006 113.739 44.148 1.00 24.19 323 LEU B CA 1
ATOM 3927 C C . LEU B 1 323 ? 36.124 115.182 43.672 1.00 24.62 323 LEU B C 1
ATOM 3928 O O . LEU B 1 323 ? 35.293 115.644 42.900 1.00 25.05 323 LEU B O 1
ATOM 3933 N N . ILE B 1 324 ? 37.163 115.879 44.115 1.00 25.43 324 ILE B N 1
ATOM 3934 C CA . ILE B 1 324 ? 37.376 117.274 43.745 1.00 26.44 324 ILE B CA 1
ATOM 3935 C C . ILE B 1 324 ? 38.832 117.550 43.338 1.00 27.11 324 ILE B C 1
ATOM 3936 O O . ILE B 1 324 ? 39.703 116.685 43.523 1.00 26.73 324 ILE B O 1
ATOM 3941 N N . ASP B 1 325 ? 39.070 118.759 42.809 1.00 28.32 325 ASP B N 1
ATOM 3942 C CA . ASP B 1 325 ? 40.401 119.318 42.497 1.00 29.90 325 ASP B CA 1
ATOM 3943 C C . ASP B 1 325 ? 40.978 118.744 41.224 1.00 30.26 325 ASP B C 1
ATOM 3944 O O . ASP B 1 325 ? 41.772 117.802 41.269 1.00 29.90 325 ASP B O 1
ATOM 3949 N N . PHE B 1 326 ? 40.601 119.306 40.088 1.00 30.24 326 PHE B N 1
ATOM 3950 C CA . PHE B 1 326 ? 40.964 118.677 38.828 1.00 30.80 326 PHE B CA 1
ATOM 3951 C C . PHE B 1 326 ? 41.954 119.476 37.998 1.00 31.01 326 PHE B C 1
ATOM 3952 O O . PHE B 1 326 ? 41.979 119.371 36.771 1.00 31.63 326 PHE B O 1
ATOM 3960 N N . ALA B 1 327 ? 42.797 120.229 38.701 1.00 31.26 327 ALA B N 1
ATOM 3961 C CA . ALA B 1 327 ? 43.754 121.159 38.109 1.00 31.72 327 ALA B CA 1
ATOM 3962 C C . ALA B 1 327 ? 44.923 120.439 37.453 1.00 32.05 327 ALA B C 1
ATOM 3963 O O . ALA B 1 327 ? 45.577 120.990 36.553 1.00 32.68 327 ALA B O 1
ATOM 3965 N N . HIS B 1 328 ? 45.200 119.225 37.922 1.00 32.43 328 HIS B N 1
ATOM 3966 C CA . HIS B 1 328 ? 46.295 118.409 37.384 1.00 32.73 328 HIS B CA 1
ATOM 3967 C C . HIS B 1 328 ? 45.757 117.073 36.901 1.00 33.02 328 HIS B C 1
ATOM 3968 O O . HIS B 1 328 ? 46.370 116.028 37.104 1.00 32.99 328 HIS B O 1
ATOM 3975 N N . SER B 1 329 ? 44.592 117.132 36.268 1.00 33.54 329 SER B N 1
ATOM 3976 C CA . SER B 1 329 ? 43.912 115.968 35.725 1.00 33.86 329 SER B CA 1
ATOM 3977 C C . SER B 1 329 ? 43.679 116.196 34.239 1.00 35.06 329 SER B C 1
ATOM 3978 O O . SER B 1 329 ? 43.563 117.337 33.779 1.00 34.74 329 SER B O 1
ATOM 3981 N N . GLU B 1 330 ? 43.633 115.103 33.489 1.00 36.47 330 GLU B N 1
ATOM 3982 C CA . GLU B 1 330 ? 43.314 115.161 32.072 1.00 38.34 330 GLU B CA 1
ATOM 3983 C C . GLU B 1 330 ? 42.661 113.851 31.686 1.00 38.48 330 GLU B C 1
ATOM 3984 O O . GLU B 1 330 ? 42.964 112.811 32.273 1.00 38.16 330 GLU B O 1
ATOM 3990 N N . ILE B 1 331 ? 41.729 113.909 30.737 1.00 38.88 331 ILE B N 1
ATOM 3991 C CA . ILE B 1 331 ? 41.078 112.697 30.239 1.00 39.33 331 ILE B CA 1
ATOM 3992 C C . ILE B 1 331 ? 41.977 112.083 29.177 1.00 39.50 331 ILE B C 1
ATOM 3993 O O . ILE B 1 331 ? 42.488 112.789 28.314 1.00 40.16 331 ILE B O 1
ATOM 3998 N N . THR B 1 332 ? 42.220 110.781 29.273 1.00 39.10 332 THR B N 1
ATOM 3999 C CA . THR B 1 332 ? 43.252 110.154 28.465 1.00 39.27 332 THR B CA 1
ATOM 4000 C C . THR B 1 332 ? 42.712 108.903 27.757 1.00 39.54 332 THR B C 1
ATOM 4001 O O . THR B 1 332 ? 43.029 107.783 28.158 1.00 39.89 332 THR B O 1
ATOM 4005 N N . PRO B 1 333 ? 41.903 109.082 26.690 1.00 39.84 333 PRO B N 1
ATOM 4006 C CA . PRO B 1 333 ? 41.226 107.919 26.113 1.00 39.78 333 PRO B CA 1
ATOM 4007 C C . PRO B 1 333 ? 42.245 106.973 25.505 1.00 39.39 333 PRO B C 1
ATOM 4008 O O . PRO B 1 333 ? 43.316 107.413 25.087 1.00 39.21 333 PRO B O 1
ATOM 4012 N N . GLY B 1 334 ? 41.927 105.683 25.503 1.00 39.50 334 GLY B N 1
ATOM 4013 C CA . GLY B 1 334 ? 42.834 104.659 24.986 1.00 39.06 334 GLY B CA 1
ATOM 4014 C C . GLY B 1 334 ? 44.003 104.269 25.881 1.00 39.21 334 GLY B C 1
ATOM 4015 O O . GLY B 1 334 ? 44.701 103.290 25.592 1.00 38.83 334 GLY B O 1
ATOM 4016 N N . LYS B 1 335 ? 44.226 105.017 26.962 1.00 38.91 335 LYS B N 1
ATOM 4017 C CA . LYS B 1 335 ? 45.341 104.734 27.878 1.00 38.99 335 LYS B CA 1
ATOM 4018 C C . LYS B 1 335 ? 44.977 103.922 29.136 1.00 38.16 335 LYS B C 1
ATOM 4019 O O . LYS B 1 335 ? 45.799 103.784 30.042 1.00 38.02 335 LYS B O 1
ATOM 4025 N N . GLY B 1 336 ? 43.762 103.381 29.188 1.00 37.47 336 GLY B N 1
ATOM 4026 C CA . GLY B 1 336 ? 43.331 102.564 30.328 1.00 36.57 336 GLY B CA 1
ATOM 4027 C C . GLY B 1 336 ? 43.048 103.353 31.601 1.00 36.31 336 GLY B C 1
ATOM 4028 O O . GLY B 1 336 ? 43.167 104.589 31.629 1.00 35.55 336 GLY B O 1
ATOM 4029 N N . TYR B 1 337 ? 42.690 102.621 32.661 1.00 35.83 337 TYR B N 1
ATOM 4030 C CA . TYR B 1 337 ? 42.314 103.208 33.950 1.00 35.23 337 TYR B CA 1
ATOM 4031 C C . TYR B 1 337 ? 43.479 103.806 34.759 1.00 34.20 337 TYR B C 1
ATOM 4032 O O . TYR B 1 337 ? 44.651 103.514 34.495 1.00 34.17 337 TYR B O 1
ATOM 4041 N N . ASP B 1 338 ? 43.135 104.644 35.736 1.00 32.52 338 ASP B N 1
ATOM 4042 C CA . ASP B 1 338 ? 44.104 105.404 36.534 1.00 31.70 338 ASP B CA 1
ATOM 4043 C C . ASP B 1 338 ? 44.605 104.558 37.702 1.00 31.54 338 ASP B C 1
ATOM 4044 O O . ASP B 1 338 ? 44.020 104.586 38.779 1.00 31.19 338 ASP B O 1
ATOM 4049 N N . GLU B 1 339 ? 45.682 103.805 37.486 1.00 30.96 339 GLU B N 1
ATOM 4050 C CA . GLU B 1 339 ? 46.212 102.883 38.503 1.00 31.11 339 GLU B CA 1
ATOM 4051 C C . GLU B 1 339 ? 46.677 103.614 39.755 1.00 30.17 339 GLU B C 1
ATOM 4052 O O . GLU B 1 339 ? 46.392 103.175 40.866 1.00 29.60 339 GLU B O 1
ATOM 4058 N N . ASN B 1 340 ? 47.378 104.730 39.555 1.00 29.66 340 ASN B N 1
ATOM 4059 C CA . ASN B 1 340 ? 47.899 105.574 40.635 1.00 29.69 340 ASN B CA 1
ATOM 4060 C C . ASN B 1 340 ? 46.818 105.929 41.676 1.00 29.61 340 ASN B C 1
ATOM 4061 O O . ASN B 1 340 ? 47.055 105.818 42.877 1.00 30.05 340 ASN B O 1
ATOM 4066 N N . VAL B 1 341 ? 45.636 106.330 41.198 1.00 29.79 341 VAL B N 1
ATOM 4067 C CA . VAL B 1 341 ? 44.492 106.716 42.047 1.00 29.17 341 VAL B CA 1
ATOM 4068 C C . VAL B 1 341 ? 43.850 105.477 42.683 1.00 29.38 341 VAL B C 1
ATOM 4069 O O . VAL B 1 341 ? 43.570 105.459 43.884 1.00 29.00 341 VAL B O 1
ATOM 4073 N N . ILE B 1 342 ? 43.637 104.447 41.868 1.00 29.21 342 ILE B N 1
ATOM 4074 C CA . ILE B 1 342 ? 42.950 103.213 42.274 1.00 29.39 342 ILE B CA 1
ATOM 4075 C C . ILE B 1 342 ? 43.621 102.490 43.433 1.00 29.00 342 ILE B C 1
ATOM 4076 O O . ILE B 1 342 ? 42.944 101.920 44.290 1.00 28.34 342 ILE B O 1
ATOM 4081 N N . GLU B 1 343 ? 44.948 102.500 43.449 1.00 29.03 343 GLU B N 1
ATOM 4082 C CA . GLU B 1 343 ? 45.697 101.874 44.536 1.00 29.10 343 GLU B CA 1
ATOM 4083 C C . GLU B 1 343 ? 45.405 102.558 45.869 1.00 28.07 343 GLU B C 1
ATOM 4084 O O . GLU B 1 343 ? 45.430 101.931 46.931 1.00 27.41 343 GLU B O 1
ATOM 4090 N N . GLY B 1 344 ? 45.131 103.854 45.798 1.00 26.54 344 GLY B N 1
ATOM 4091 C CA . GLY B 1 344 ? 44.732 104.608 46.969 1.00 25.68 344 GLY B CA 1
ATOM 4092 C C . GLY B 1 344 ? 43.379 104.159 47.459 1.00 24.31 344 GLY B C 1
ATOM 4093 O O . GLY B 1 344 ? 43.159 104.035 48.655 1.00 24.34 344 GLY B O 1
ATOM 4094 N N . VAL B 1 345 ? 42.478 103.899 46.521 1.00 24.20 345 VAL B N 1
ATOM 4095 C CA . VAL B 1 345 ? 41.107 103.525 46.827 1.00 23.40 345 VAL B CA 1
ATOM 4096 C C . VAL B 1 345 ? 41.106 102.117 47.423 1.00 23.83 345 VAL B C 1
ATOM 4097 O O . VAL B 1 345 ? 40.332 101.819 48.341 1.00 23.95 345 VAL B O 1
ATOM 4101 N N . GLU B 1 346 ? 41.979 101.257 46.898 1.00 23.80 346 GLU B N 1
ATOM 4102 C CA . GLU B 1 346 ? 42.112 99.893 47.397 1.00 25.53 346 GLU B CA 1
ATOM 4103 C C . GLU B 1 346 ? 42.506 99.843 48.866 1.00 24.30 346 GLU B C 1
ATOM 4104 O O . GLU B 1 346 ? 41.956 99.053 49.612 1.00 24.87 346 GLU B O 1
ATOM 4110 N N . THR B 1 347 ? 43.476 100.655 49.274 1.00 23.95 347 THR B N 1
ATOM 4111 C CA . THR B 1 347 ? 43.875 100.705 50.685 1.00 24.30 347 THR B CA 1
ATOM 4112 C C . THR B 1 347 ? 42.720 101.170 51.574 1.00 23.80 347 THR B C 1
ATOM 4113 O O . THR B 1 347 ? 42.514 100.633 52.664 1.00 24.18 347 THR B O 1
ATOM 4117 N N . LEU B 1 348 ? 41.982 102.180 51.105 1.00 23.60 348 LEU B N 1
ATOM 4118 C CA . LEU B 1 348 ? 40.824 102.714 51.831 1.00 23.42 348 LEU B CA 1
ATOM 4119 C C . LEU B 1 348 ? 39.725 101.666 52.003 1.00 22.79 348 LEU B C 1
ATOM 4120 O O . LEU B 1 348 ? 39.125 101.578 53.063 1.00 23.20 348 LEU B O 1
ATOM 4125 N N . LEU B 1 349 ? 39.480 100.863 50.966 1.00 22.16 349 LEU B N 1
ATOM 4126 C CA . LEU B 1 349 ? 38.559 99.745 51.062 1.00 22.29 349 LEU B CA 1
ATOM 4127 C C . LEU B 1 349 ? 38.962 98.765 52.168 1.00 22.97 349 LEU B C 1
ATOM 4128 O O . LEU B 1 349 ? 38.139 98.378 52.979 1.00 22.43 349 LEU B O 1
ATOM 4133 N N . ASP B 1 350 ? 40.233 98.362 52.176 1.00 23.77 350 ASP B N 1
ATOM 4134 C CA . ASP B 1 350 ? 40.803 97.545 53.261 1.00 24.61 350 ASP B CA 1
ATOM 4135 C C . ASP B 1 350 ? 40.599 98.171 54.639 1.00 24.64 350 ASP B C 1
ATOM 4136 O O . ASP B 1 350 ? 40.221 97.494 55.585 1.00 24.94 350 ASP B O 1
ATOM 4141 N N . ILE B 1 351 ? 40.831 99.472 54.739 1.00 24.62 351 ILE B N 1
ATOM 4142 C CA . ILE B 1 351 ? 40.752 100.173 56.014 1.00 24.81 351 ILE B CA 1
ATOM 4143 C C . ILE B 1 351 ? 39.313 100.225 56.508 1.00 25.82 351 ILE B C 1
ATOM 4144 O O . ILE B 1 351 ? 39.039 99.938 57.680 1.00 25.87 351 ILE B O 1
ATOM 4149 N N . PHE B 1 352 ? 38.388 100.589 55.614 1.00 26.22 352 PHE B N 1
ATOM 4150 C CA . PHE B 1 352 ? 36.974 100.627 55.959 1.00 25.96 352 PHE B CA 1
ATOM 4151 C C . PHE B 1 352 ? 36.366 99.258 56.226 1.00 27.13 352 PHE B C 1
ATOM 4152 O O . PHE B 1 352 ? 35.491 99.120 57.081 1.00 26.24 352 PHE B O 1
ATOM 4160 N N . MET B 1 353 ? 36.822 98.239 55.510 1.00 28.16 353 MET B N 1
ATOM 4161 C CA . MET B 1 353 ? 36.384 96.883 55.845 1.00 30.69 353 MET B CA 1
ATOM 4162 C C . MET B 1 353 ? 36.838 96.461 57.254 1.00 30.55 353 MET B C 1
ATOM 4163 O O . MET B 1 353 ? 36.081 95.811 57.961 1.00 30.99 353 MET B O 1
ATOM 4168 N N . LYS B 1 354 ? 38.039 96.866 57.671 1.00 31.26 354 LYS B N 1
ATOM 4169 C CA . LYS B 1 354 ? 38.511 96.570 59.027 1.00 32.29 354 LYS B CA 1
ATOM 4170 C C . LYS B 1 354 ? 37.649 97.230 60.080 1.00 32.78 354 LYS B C 1
ATOM 4171 O O . LYS B 1 354 ? 37.366 96.610 61.108 1.00 33.09 354 LYS B O 1
ATOM 4177 N N . PHE B 1 355 ? 37.233 98.477 59.831 1.00 32.91 355 PHE B N 1
ATOM 4178 C CA . PHE B 1 355 ? 36.338 99.197 60.742 1.00 33.38 355 PHE B CA 1
ATOM 4179 C C . PHE B 1 355 ? 35.157 98.359 61.157 1.00 34.46 355 PHE B C 1
ATOM 4180 O O . PHE B 1 355 ? 34.708 98.440 62.300 1.00 35.16 355 PHE B O 1
ATOM 4188 N N . LEU B 1 356 ? 34.626 97.591 60.217 1.00 35.54 356 LEU B N 1
ATOM 4189 C CA . LEU B 1 356 ? 33.378 96.885 60.446 1.00 37.07 356 LEU B CA 1
ATOM 4190 C C . LEU B 1 356 ? 33.606 95.561 61.174 1.00 38.94 356 LEU B C 1
ATOM 4191 O O . LEU B 1 356 ? 32.651 94.975 61.685 1.00 40.04 356 LEU B O 1
ATOM 4196 N N . GLU B 1 357 ? 34.859 95.102 61.218 1.00 40.68 357 GLU B N 1
ATOM 4197 C CA . GLU B 1 357 ? 35.222 93.855 61.896 1.00 42.48 357 GLU B CA 1
ATOM 4198 C C . GLU B 1 357 ? 35.040 94.012 63.394 1.00 42.87 357 GLU B C 1
ATOM 4199 O O . GLU B 1 357 ? 35.788 94.760 64.026 1.00 43.88 357 GLU B O 1
#

CATH classification: 3.30.470.160

GO terms:
  GO:0016303 1-phosphatidylinositol-3-kinase activity (F, IDA)
  GO:0005634 nucleus (C, IDA)
  GO:0000823 inositol-1,4,5-trisphosphate 6-kinase activity (F, IDA)
  GO:0000824 inositol-1,4,5,6-tetrakisphosphate 3-kinase activity (F, IDA)
  GO:0000825 inositol-1,3,4,5-tetrakisphosphate 6-kinase activity (F, IDA)
  GO:0000827 inositol-1,3,4,5,6-pentakisphosphate kinase activity (F, IDA)
  GO:0032958 inositol phosphate biosynthetic process (P, IDA)
  GO:0046854 phosphatidylinositol phosphate biosynthetic process (P, IDA)
  GO:0030674 protein-macromolecule adaptor activity (F, IMP)
  GO:0045944 positive regulation of transcription by RNA polymerase II (P, IMP)
  GO:0008440 inositol-1,4,5-trisphosphate 3-kinase activity (F, IMP)
  GO:0016236 macroautophagy (P, IMP)
  GO:1900079 regulation of arginine biosynthetic process (P, IMP)
  GO:0050821 protein stabilization (P, IMP)
  GO:0000122 negative regulation of transcription by RNA polymerase II (P, IMP)
  GO:0030674 protein-macromolecule adaptor activity (F, IPI)
  GO:0005634 nucleus (C, EXP)
  GO:0000823 inositol-1,4,5-trisphosphate 6-kinase activity (F, EXP)
  GO:0000824 inositol-1,4,5,6-tetrakisphosphate 3-kinase activity (F, EXP)
  GO:0046934 1-phosphatidylinositol-4,5-bisphosphate 3-kinase activity (F, EXP)

Organism: Saccharomyces cerevisiae (strain ATCC 204508 / S288c) (NCBI:txid559292)